Protein 8ROD (pdb70)

Sequence (414 aa):
GFLKLIIEIIENFKSYKGRQIIGPFQRFTAIIGPNGSGKSNLMDAISFVLGEKTSNLRVKTLRDLIHGAPVGKPAANRAFVSSMMVYSSEEGAEDRTFARVIVGGSSSEYKINNKVVQLHHEYSSEELEKLGILIKARNFLVFQGAVESIAMKNPKERTALFEEISRSGELAQEYDKRRKKEMGSSGSLVPRGSGSAKQAFEQIKKEERFDRFNNACFESSVATNIDEIYKALSRNSSSAQAFLGPENPEEPYLDGINYNCCVAPGKRFRPMDNLSGGEKTVAALALLLFAIHSYKPAPFFVLDQIDAALDNTNIGKVANYIKEQSNFQAIVISLKEEFYTKAESSLIGVYPEQGDCVISKVLTFDLTKYPDANGAESISLLELCRNTNRKQAAAKFYSFLVLKKQQAIELTQEEPYSDIIATPGPRFHGS

GO terms:
  GO:0008278 cohesin complex (C, IDA)
  GO:0030893 meiotic cohesin complex (C, IDA)
  GO:0005515 protein binding (F, IPI)
  GO:0000794 condensed nuclear chromosome (C, TAS)
  GO:0000775 chromosome, centromeric region (C, TAS)
  GO:0005654 nucleoplasm (C, TAS)
  GO:0005694 chromosome (C, TAS)
  GO:0005829 cytosol (C, TAS)
  GO:0000776 kinetochore (C, IDA)
  GO:0007062 sister chromatid cohesion (P, IMP)
  GO:0005654 nucleoplasm (C, IDA)
  GO:0005829 cytosol (C, IDA)
  GO:0097431 mitotic spindle pole (C, IDA)
  GO:0005634 nucleus (C, IDA)
  GO:0016363 nuclear matrix (C, IDA)
  GO:0003682 chromatin binding (F, IDA)
  GO:0009314 response to radiation (P, IEP)
  GO:0072423 response to DNA damage checkpoint signaling (P, IDA)
  GO:0008278 cohesin complex (C, TAS)
  GO:0006281 DNA repair (P, TAS)

InterPro domains:
  IPR003395 RecF/RecN/SMC, N-terminal [PF02463] (3-1208)
  IPR010935 SMCs flexible hinge [PF06470] (515-629)
  IPR010935 SMCs flexible hinge [SM00968] (513-629)
  IPR024704 Structural maintenance of chromosomes protein [PIRSF005719] (2-1210)
  IPR027417 P-loop containing nucleoside triphosphate hydrolase [G3DSA:3.40.50.300] (3-221)
  IPR027417 P-loop containing nucleoside triphosphate hydrolase [G3DSA:3.40.50.300] (966-1225)
  IPR027417 P-loop containing nucleoside triphosphate hydrolase [SSF52540] (7-1203)
  IPR028468 Smc1, ATP-binding cassette domain [cd03275] (4-148)
  IPR028468 Smc1, ATP-binding cassette domain [cd03275] (1117-1220)
  IPR036277 SMCs flexible hinge superfamily [SSF75553] (474-678)

Radius of gyration: 24.31 Å; Cα contacts (8 Å, |Δi|>4): 863; chains: 2; bounding box: 62×81×55 Å

Structure (mmCIF, N/CA/C/O backbone):
data_8ROD
#
_entry.id   8ROD
#
_cell.length_a   66.112
_cell.length_b   113.841
_cell.length_c   134.472
_cell.angle_alpha   90.000
_cell.angle_beta   90.000
_cell.angle_gamma   90.000
#
_symmetry.space_group_name_H-M   'I 2 2 2'
#
loop_
_entity.id
_entity.type
_entity.pdbx_description
1 polymer 'Structural maintenance of chromosomes protein 1A'
2 polymer '64-kDa C-terminal product'
3 non-polymer 'SULFATE ION'
4 water water
#
loop_
_atom_site.group_PDB
_atom_site.id
_atom_site.type_symbol
_atom_site.label_atom_id
_atom_site.label_alt_id
_atom_site.label_comp_id
_atom_site.label_asym_id
_atom_site.label_entity_id
_atom_site.label_seq_id
_atom_site.pdbx_PDB_ins_code
_atom_site.Cartn_x
_atom_site.Cartn_y
_atom_site.Cartn_z
_atom_site.occupancy
_atom_site.B_iso_or_equiv
_atom_site.auth_seq_id
_atom_site.auth_comp_id
_atom_site.auth_asym_id
_atom_site.auth_atom_id
_atom_site.pdbx_PDB_model_num
ATOM 1 N N . GLY A 1 2 ? 33.81116 45.87885 26.32576 1.000 34.03199 2 GLY A N 1
ATOM 2 C CA . GLY A 1 2 ? 34.28845 44.58521 26.77726 1.000 27.81033 2 GLY A CA 1
ATOM 3 C C . GLY A 1 2 ? 33.75535 43.45846 25.92436 1.000 29.40023 2 GLY A C 1
ATOM 4 O O . GLY A 1 2 ? 33.30057 43.68194 24.80804 1.000 27.21676 2 GLY A O 1
ATOM 5 N N . PHE A 1 3 ? 33.80218 42.23731 26.44716 1.000 23.83979 3 PHE A N 1
ATOM 6 C CA . PHE A 1 3 ? 33.33383 41.09629 25.67350 1.000 23.84742 3 PHE A CA 1
ATOM 7 C C . PHE A 1 3 ? 32.95969 39.95990 26.61534 1.000 19.75824 3 PHE A C 1
ATOM 8 O O . PHE A 1 3 ? 33.31129 39.94732 27.79696 1.000 23.61432 3 PHE A O 1
ATOM 16 N N . LEU A 1 4 ? 32.22451 39.01133 26.05636 1.000 18.48840 4 LEU A N 1
ATOM 17 C CA . LEU A 1 4 ? 31.75917 37.83210 26.77403 1.000 20.68035 4 LEU A CA 1
ATOM 18 C C . LEU A 1 4 ? 32.87020 36.78787 26.70771 1.000 19.88833 4 LEU A C 1
ATOM 19 O O . LEU A 1 4 ? 33.10607 36.19440 25.65151 1.000 19.98936 4 LEU A O 1
ATOM 24 N N . LYS A 1 5 ? 33.54930 36.56371 27.83642 1.000 16.58129 5 LYS A N 1
ATOM 25 C CA . LYS A 1 5 ? 34.67356 35.63354 27.84424 1.000 17.71728 5 LYS A CA 1
ATOM 26 C C . LYS A 1 5 ? 34.19102 34.19208 27.84201 1.000 19.93069 5 LYS A C 1
ATOM 27 O O . LYS A 1 5 ? 34.70681 33.35491 27.09082 1.000 19.27607 5 LYS A O 1
ATOM 33 N N . LEU A 1 6 ? 33.21296 33.88288 28.68453 1.000 17.21861 6 LEU A N 1
ATOM 34 C CA . LEU A 1 6 ? 32.67110 32.53776 28.71487 1.000 15.42876 6 LEU A CA 1
ATOM 35 C C . LEU A 1 6 ? 31.33226 32.54699 29.42131 1.000 16.65658 6 LEU A C 1
ATOM 36 O O . LEU A 1 6 ? 30.98810 33.48987 30.14061 1.000 18.17121 6 LEU A O 1
ATOM 41 N N . ILE A 1 7 ? 30.58679 31.46896 29.20566 1.000 15.97177 7 ILE A N 1
ATOM 42 C CA A ILE A 1 7 ? 29.33311 31.18966 29.89488 0.460 17.28914 7 ILE A CA 1
ATOM 43 C CA B ILE A 1 7 ? 29.35306 31.21279 29.92900 0.540 17.00149 7 ILE A CA 1
ATOM 44 C C . ILE A 1 7 ? 29.52677 29.93635 30.73918 1.000 18.29484 7 ILE A C 1
ATOM 45 O O . ILE A 1 7 ? 30.13393 28.96194 30.27969 1.000 20.52518 7 ILE A O 1
ATOM 54 N N . GLU A 1 8 ? 29.04237 29.96474 31.96905 1.000 16.73566 8 GLU A N 1
ATOM 55 C CA . GLU A 1 8 ? 29.03102 28.79683 32.82874 1.000 18.69504 8 GLU A CA 1
ATOM 56 C C . GLU A 1 8 ? 27.57533 28.44187 33.07451 1.000 22.22307 8 GLU A C 1
ATOM 57 O O . GLU A 1 8 ? 26.76687 29.30600 33.43100 1.000 23.54576 8 GLU A O 1
ATOM 63 N N . ILE A 1 9 ? 27.23704 27.18318 32.85659 1.000 19.35665 9 ILE A N 1
ATOM 64 C CA A ILE A 1 9 ? 25.86633 26.72457 32.95362 0.530 15.86312 9 ILE A CA 1
ATOM 65 C CA B ILE A 1 9 ? 25.86285 26.70454 32.93972 0.470 16.23053 9 ILE A CA 1
ATOM 66 C C . ILE A 1 9 ? 25.83000 25.52720 33.89258 1.000 20.86683 9 ILE A C 1
ATOM 67 O O . ILE A 1 9 ? 26.73178 24.68428 33.87025 1.000 21.94134 9 ILE A O 1
ATOM 76 N N . GLU A 1 10 ? 24.80221 25.46851 34.74397 1.000 17.53810 10 GLU A N 1
ATOM 77 C CA . GLU A 1 10 ? 24.65044 24.32464 35.64102 1.000 19.24703 10 GLU A CA 1
ATOM 78 C C . GLU A 1 10 ? 23.19634 23.87421 35.66082 1.000 21.15599 10 GLU A C 1
ATOM 79 O O . GLU A 1 10 ? 22.32622 24.58912 36.16749 1.000 20.24964 10 GLU A O 1
ATOM 85 N N . ASN A 1 11 ? 22.94041 22.67797 35.12222 1.000 18.21682 11 ASN A N 1
ATOM 86 C CA . ASN A 1 11 ? 21.63940 22.01814 35.22698 1.000 17.14767 11 ASN A CA 1
ATOM 87 C C . ASN A 1 11 ? 20.51909 22.88276 34.66034 1.000 20.65198 11 ASN A C 1
ATOM 88 O O . ASN A 1 11 ? 19.42007 22.95520 35.22098 1.000 22.30695 11 ASN A O 1
ATOM 93 N N . PHE A 1 12 ? 20.79696 23.53735 33.53749 1.000 20.07370 12 PHE A N 1
ATOM 94 C CA . PHE A 1 12 ? 19.82380 24.38862 32.86350 1.000 17.97466 12 PHE A CA 1
ATOM 95 C C . PHE A 1 12 ? 19.35422 23.68007 31.60325 1.000 21.77979 12 PHE A C 1
ATOM 96 O O . PHE A 1 12 ? 20.15644 23.43841 30.69834 1.000 18.32295 12 PHE A O 1
ATOM 104 N N . LYS A 1 13 ? 18.05226 23.37481 31.54051 1.000 21.47784 13 LYS A N 1
ATOM 105 C CA . LYS A 1 13 ? 17.43656 22.62935 30.43570 1.000 21.97426 13 LYS A CA 1
ATOM 106 C C . LYS A 1 13 ? 18.30030 21.39503 30.17426 1.000 20.23629 13 LYS A C 1
AT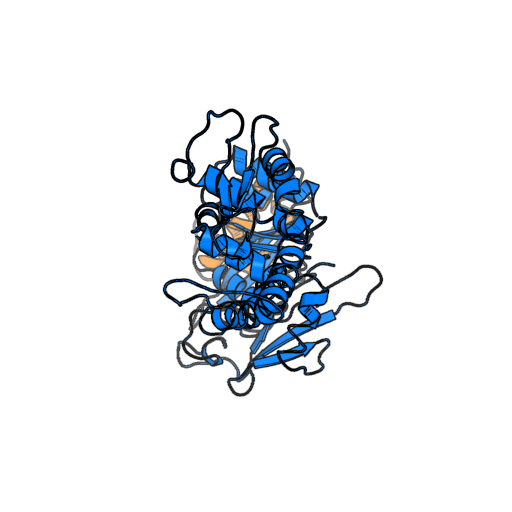OM 107 O O . LYS A 1 13 ? 18.54874 20.63277 31.11630 1.000 21.50160 13 LYS A O 1
ATOM 113 N N . SER A 1 14 ? 18.75198 21.15983 28.94522 1.000 22.33525 14 SER A N 1
ATOM 114 C CA . SER A 1 14 ? 19.48360 19.93341 28.64764 1.000 20.52684 14 SER A CA 1
ATOM 115 C C . SER A 1 14 ? 20.92974 19.95921 29.12868 1.000 21.91206 14 SER A C 1
ATOM 116 O O . SER A 1 14 ? 21.59834 18.92373 29.06211 1.000 20.26542 14 SER A O 1
ATOM 119 N N . TYR A 1 15 ? 21.42832 21.09740 29.61848 1.000 19.66223 15 TYR A N 1
ATOM 120 C CA . TYR A 1 15 ? 22.83640 21.20941 30.01693 1.000 16.85429 15 TYR A CA 1
ATOM 121 C C . TYR A 1 15 ? 22.97064 20.69931 31.44657 1.000 21.89162 15 TYR A C 1
ATOM 122 O O . TYR A 1 15 ? 23.02531 21.45065 32.42159 1.000 19.19706 15 TYR A O 1
ATOM 131 N N . LYS A 1 16 ? 23.01642 19.37454 31.55530 1.000 20.44718 16 LYS A N 1
ATOM 132 C CA . LYS A 1 16 ? 23.14579 18.70457 32.84009 1.000 20.76113 16 LYS A CA 1
ATOM 133 C C . LYS A 1 16 ? 24.53802 18.93557 33.41683 1.000 18.52248 16 LYS A C 1
ATOM 134 O O . LYS A 1 16 ? 25.53253 19.00537 32.68914 1.000 19.43316 16 LYS A O 1
ATOM 140 N N . GLY A 1 17 ? 24.60852 19.05017 34.74436 1.000 19.89045 17 GLY A N 1
ATOM 141 C CA . GLY A 1 17 ? 25.87842 19.30191 35.40788 1.000 21.60106 17 GLY A CA 1
ATOM 142 C C . GLY A 1 17 ? 26.36777 20.72563 35.16511 1.000 24.16048 17 GLY A C 1
ATOM 143 O O . GLY A 1 17 ? 25.68396 21.55977 34.57876 1.000 21.47748 17 GLY A O 1
ATOM 144 N N . ARG A 1 18 ? 27.60593 20.97670 35.59178 1.000 20.72778 18 ARG A N 1
ATOM 145 C CA . ARG A 1 18 ? 28.23813 22.27977 35.42083 1.000 20.11072 18 ARG A CA 1
ATOM 146 C C . ARG A 1 18 ? 29.17529 22.24242 34.22158 1.000 21.85542 18 ARG A C 1
ATOM 147 O O . ARG A 1 18 ? 30.05275 21.37710 34.13396 1.000 25.85825 18 ARG A O 1
ATOM 155 N N . GLN A 1 19 ? 28.98365 23.17331 33.29535 1.000 18.04730 19 GLN A N 1
ATOM 156 C CA . GLN A 1 19 ? 29.70846 23.16062 32.03186 1.000 17.53996 19 GLN A CA 1
ATOM 157 C C . GLN A 1 19 ? 30.20618 24.55545 31.71319 1.000 21.83668 19 GLN A C 1
ATOM 158 O O . GLN A 1 19 ? 29.47241 25.52934 31.90372 1.000 20.34617 19 GLN A O 1
ATOM 164 N N . ILE A 1 20 ? 31.44659 24.64939 31.21676 1.000 18.93606 20 ILE A N 1
ATOM 165 C CA . ILE A 1 20 ? 31.97394 25.88566 30.64379 1.000 20.33598 20 ILE A CA 1
ATOM 166 C C . ILE A 1 20 ? 31.64087 25.90748 29.15748 1.000 19.50480 20 ILE A C 1
ATOM 167 O O . ILE A 1 20 ? 31.94130 24.94608 28.42714 1.000 19.78823 20 ILE A O 1
ATOM 172 N N . ILE A 1 21 ? 31.01914 26.99454 28.70910 1.000 16.22629 21 ILE A N 1
ATOM 173 C CA . ILE A 1 21 ? 30.71277 27.23014 27.30491 1.000 16.21323 21 ILE A CA 1
ATOM 174 C C . ILE A 1 21 ? 31.72528 28.25022 26.81207 1.000 18.87980 21 ILE A C 1
ATOM 175 O O . ILE A 1 21 ? 31.72674 29.40092 27.26171 1.000 16.99156 21 ILE A O 1
ATOM 180 N N . GLY A 1 22 ? 32.60145 27.83977 25.90714 1.000 18.19855 22 GLY A N 1
ATOM 181 C CA . GLY A 1 22 ? 33.68328 28.69932 25.48826 1.000 18.62957 22 GLY A CA 1
ATOM 182 C C . GLY A 1 22 ? 34.98850 28.21561 26.07135 1.000 20.39854 22 GLY A C 1
ATOM 183 O O . GLY A 1 22 ? 35.14089 27.02388 26.36894 1.000 20.10611 22 GLY A O 1
ATOM 184 N N . PRO A 1 23 ? 35.96276 29.12328 26.26488 1.000 16.77776 23 PRO A N 1
ATOM 185 C CA . PRO A 1 23 ? 35.89121 30.57429 26.04701 1.000 17.31757 23 PRO A CA 1
ATOM 186 C C . PRO A 1 23 ? 35.60645 30.97212 24.61932 1.000 18.86850 23 PRO A C 1
ATOM 187 O O . PRO A 1 23 ? 35.88499 30.21837 23.68617 1.000 20.96265 23 PRO A O 1
ATOM 191 N N . PHE A 1 24 ? 35.02460 32.15029 24.46664 1.000 17.71534 24 PHE A N 1
ATOM 192 C CA . PHE A 1 24 ? 34.66009 32.67175 23.16520 1.000 16.91666 24 PHE A CA 1
ATOM 193 C C . PHE A 1 24 ? 35.82138 33.45848 22.58365 1.000 25.45655 24 PHE A C 1
ATOM 194 O O . PHE A 1 24 ? 36.62058 34.05003 23.31296 1.000 25.70005 24 PHE A O 1
ATOM 202 N N . GLN A 1 25 ? 35.90988 33.45157 21.26572 1.000 22.69615 25 GLN A N 1
ATOM 203 C CA . GLN A 1 25 ? 36.80147 34.33229 20.53612 1.000 25.74590 25 GLN A CA 1
ATOM 204 C C . GLN A 1 25 ? 35.98185 35.52191 20.05362 1.000 22.63756 25 GLN A C 1
ATOM 205 O O . GLN A 1 25 ? 34.81139 35.66900 20.41291 1.000 27.39808 25 GLN A O 1
ATOM 211 N N . ARG A 1 26 ? 36.57417 36.38460 19.21844 1.000 22.51161 26 ARG A N 1
ATOM 212 C CA . ARG A 1 26 ? 35.80105 37.52931 18.74081 1.000 21.29330 26 ARG A CA 1
ATOM 213 C C . ARG A 1 26 ? 34.68089 37.10411 17.79635 1.000 24.06122 26 ARG A C 1
ATOM 214 O O . ARG A 1 26 ? 33.65147 37.77838 17.72033 1.000 23.92625 26 ARG A O 1
ATOM 222 N N . PHE A 1 27 ? 34.85321 35.98448 17.08756 1.000 20.00814 27 PHE A N 1
ATOM 223 C CA . PHE A 1 27 ? 33.83974 35.43625 16.18264 1.000 18.06530 27 PHE A CA 1
ATOM 224 C C . PHE A 1 27 ? 33.81165 33.93269 16.44997 1.000 17.85323 27 PHE A C 1
ATOM 225 O O . PHE A 1 27 ? 34.75544 33.22135 16.09424 1.000 17.34591 27 PHE A O 1
ATOM 233 N N . THR A 1 28 ? 32.76379 33.46245 17.13165 1.000 15.21280 28 THR A N 1
ATOM 234 C CA . THR A 1 28 ? 32.60216 32.06163 17.50423 1.000 14.80921 28 THR A CA 1
ATOM 235 C C . THR A 1 28 ? 31.28036 31.55585 16.96246 1.000 18.19292 28 THR A C 1
ATOM 236 O O . THR A 1 28 ? 30.27172 32.26263 17.03803 1.000 16.39393 28 THR A O 1
ATOM 240 N N . ALA A 1 29 ? 31.27456 30.33241 16.42697 1.000 14.01588 29 ALA A N 1
ATOM 241 C CA . ALA A 1 29 ? 30.04897 29.70808 15.95659 1.000 13.96348 29 ALA A CA 1
ATOM 242 C C . ALA A 1 29 ? 29.72287 28.49486 16.80505 1.000 15.22928 29 ALA A C 1
ATOM 243 O O . ALA A 1 29 ? 30.61012 27.68839 17.11857 1.000 16.22629 29 ALA A O 1
ATOM 245 N N . ILE A 1 30 ? 28.45209 28.39336 17.17359 1.000 14.52609 30 ILE A N 1
ATOM 246 C CA . ILE A 1 30 ? 27.87836 27.23932 17.85760 1.000 14.19918 30 ILE A CA 1
ATOM 247 C C . ILE A 1 30 ? 27.22120 26.36246 16.80630 1.000 13.38742 30 ILE A C 1
ATOM 248 O O . ILE A 1 30 ? 26.37048 26.83116 16.04185 1.000 15.36759 30 ILE A O 1
ATOM 253 N N . ILE A 1 31 ? 27.60847 25.08085 16.75923 1.000 13.41530 31 ILE A N 1
ATOM 254 C CA . ILE A 1 31 ? 27.15605 24.17441 15.71061 1.000 14.58489 31 ILE A CA 1
ATOM 255 C C . ILE A 1 31 ? 26.83629 22.83126 16.34578 1.000 15.84683 31 ILE A C 1
ATOM 256 O O . ILE A 1 31 ? 27.25367 22.53629 17.46389 1.000 14.34773 31 ILE A O 1
ATOM 261 N N . GLY A 1 32 ? 26.08269 22.01234 15.61374 1.000 16.08049 32 GLY A N 1
ATOM 262 C CA . GLY A 1 32 ? 25.80934 20.66792 16.06958 1.000 18.07848 32 GLY A CA 1
ATOM 263 C C . GLY A 1 32 ? 24.61184 20.06328 15.37192 1.000 16.68686 32 GLY A C 1
ATOM 264 O O . GLY A 1 32 ? 23.77444 20.75830 14.79249 1.000 17.81935 32 GLY A O 1
ATOM 265 N N . PRO A 1 33 ? 24.50437 18.74307 15.42250 1.000 16.70507 33 PRO A N 1
ATOM 266 C CA . PRO A 1 33 ? 23.37396 18.07939 14.76700 1.000 19.70755 33 PRO A CA 1
ATOM 267 C C . PRO A 1 33 ? 22.03809 18.47983 15.37234 1.000 21.29496 33 PRO A C 1
ATOM 268 O O . PRO A 1 33 ? 21.93849 18.96622 16.50333 1.000 21.16274 33 PRO A O 1
ATOM 272 N N . ASN A 1 34 ? 20.99050 18.29919 14.57392 1.000 22.11783 34 ASN A N 1
ATOM 273 C CA . ASN A 1 34 ? 19.64702 18.60401 15.03692 1.000 22.29430 34 ASN A CA 1
ATOM 274 C C . ASN A 1 34 ? 19.34259 17.84728 16.32458 1.000 23.42325 34 ASN A C 1
ATOM 275 O O . ASN A 1 34 ? 19.71876 16.68238 16.48231 1.000 28.09422 34 ASN A O 1
ATOM 280 N N . GLY A 1 35 ? 18.68192 18.53021 17.25591 1.000 26.96861 35 GLY A N 1
ATOM 281 C CA . GLY A 1 35 ? 18.31394 17.93878 18.52348 1.000 25.41256 35 GLY A CA 1
ATOM 282 C C . GLY A 1 35 ? 19.39625 17.93266 19.57769 1.000 28.31005 35 GLY A C 1
ATOM 283 O O . GLY A 1 35 ? 19.16203 17.41366 20.67429 1.000 34.91109 35 GLY A O 1
ATOM 284 N N . SER A 1 36 ? 20.56594 18.50970 19.30167 1.000 22.04318 36 SER A N 1
ATOM 285 C CA . SER A 1 36 ? 21.67013 18.39541 20.24543 1.000 21.70559 36 SER A CA 1
ATOM 286 C C . SER A 1 36 ? 21.54530 19.33831 21.43340 1.000 19.50807 36 SER A C 1
ATOM 287 O O . SER A 1 36 ? 22.15724 19.07712 22.47748 1.000 21.24255 36 SER A O 1
ATOM 290 N N . GLY A 1 37 ? 20.77521 20.41687 21.30583 1.000 19.01717 37 GLY A N 1
ATOM 291 C CA . GLY A 1 37 ? 20.66116 21.39138 22.37202 1.000 20.94489 37 GLY A CA 1
ATOM 292 C C . GLY A 1 37 ? 21.10321 22.80719 22.04053 1.000 17.74474 37 GLY A C 1
ATOM 293 O O . GLY A 1 37 ? 21.31896 23.59957 22.96076 1.000 18.58467 37 GLY A O 1
ATOM 294 N N . LYS A 1 38 ? 21.25124 23.14932 20.75319 1.000 17.40294 38 LYS A N 1
ATOM 295 C CA . LYS A 1 38 ? 21.65504 24.51402 20.41087 1.000 18.88440 38 LYS A CA 1
ATOM 296 C C . LYS A 1 38 ? 20.61678 25.53740 20.85094 1.000 19.68689 38 LYS A C 1
ATOM 297 O O . LYS A 1 38 ? 20.96932 26.58893 21.40305 1.000 19.34423 38 LYS A O 1
ATOM 303 N N . SER A 1 39 ? 19.33153 25.26358 20.60408 1.000 20.60926 39 SER A N 1
ATOM 304 C CA . SER A 1 39 ? 18.30518 26.22254 21.00108 1.000 23.10243 39 SER A CA 1
ATOM 305 C C . SER A 1 39 ? 18.24201 26.37890 22.51461 1.000 22.67083 39 SER A C 1
ATOM 306 O O . SER A 1 39 ? 17.90829 27.46170 23.00782 1.000 21.63555 39 SER A O 1
ATOM 309 N N . ASN A 1 40 ? 18.55595 25.32197 23.27038 1.000 21.23393 40 ASN A N 1
ATOM 310 C CA . ASN A 1 40 ? 18.59075 25.47367 24.72487 1.000 19.70573 40 ASN A CA 1
ATOM 311 C C . ASN A 1 40 ? 19.73010 26.37726 25.16492 1.000 24.54789 40 ASN A C 1
ATOM 312 O O . ASN A 1 40 ? 19.62062 27.06254 26.18730 1.000 20.86930 40 ASN A O 1
ATOM 317 N N . LEU A 1 41 ? 20.84204 26.36041 24.43471 1.000 19.04771 41 LEU A N 1
ATOM 318 C CA . LEU A 1 41 ? 21.94948 27.25148 24.74961 1.000 17.06382 41 LEU A CA 1
ATOM 319 C C . LEU A 1 41 ? 21.57780 28.69773 24.44905 1.000 21.37494 41 LEU A C 1
ATOM 320 O O . LEU A 1 41 ? 21.92564 29.60839 25.20712 1.000 21.54529 41 LEU A O 1
ATOM 325 N N . MET A 1 42 ? 20.84891 28.92386 23.35396 1.000 20.60038 42 MET A N 1
ATOM 326 C CA . MET A 1 42 ? 20.29275 30.25094 23.11118 1.000 18.84771 42 MET A CA 1
ATOM 327 C C . MET A 1 42 ? 19.40623 30.69195 24.27402 1.000 20.97367 42 MET A C 1
ATOM 328 O O . MET A 1 42 ? 19.49047 31.83711 24.73336 1.000 20.46372 42 MET A O 1
ATOM 333 N N . ASP A 1 43 ? 18.56455 29.78638 24.77411 1.000 19.58707 43 ASP A N 1
ATOM 334 C CA . ASP A 1 43 ? 17.71229 30.10535 25.91828 1.000 22.21929 43 ASP A CA 1
ATOM 335 C C . ASP A 1 43 ? 18.52918 30.44900 27.16022 1.000 24.08199 43 ASP A C 1
ATOM 336 O O . ASP A 1 43 ? 18.13653 31.30974 27.95569 1.000 22.23959 43 ASP A O 1
ATOM 341 N N . ALA A 1 44 ? 19.65398 29.75755 27.37065 1.000 18.69228 44 ALA A N 1
ATOM 342 C CA . ALA A 1 44 ? 20.47069 30.04404 28.54592 1.000 17.02048 44 ALA A CA 1
ATOM 343 C C . ALA A 1 44 ? 21.05650 31.44631 28.47228 1.000 19.93738 44 ALA A C 1
ATOM 344 O O . ALA A 1 44 ? 21.10935 32.17122 29.47969 1.000 17.72322 44 ALA A O 1
ATOM 346 N N . ILE A 1 45 ? 21.51391 31.84216 27.28591 1.000 19.86086 45 ILE A N 1
ATOM 347 C CA . ILE A 1 45 ? 22.05224 33.18697 27.11707 1.000 20.48801 45 ILE A CA 1
ATOM 348 C C . ILE A 1 45 ? 20.96176 34.22183 27.35524 1.000 22.49169 45 ILE A C 1
ATOM 349 O O . ILE A 1 45 ? 21.15637 35.19872 28.08899 1.000 22.39686 45 ILE A O 1
ATOM 354 N N . SER A 1 46 ? 19.78197 34.00483 26.76483 1.000 22.40268 46 SER A N 1
ATOM 355 C CA . SER A 1 46 ? 18.66680 34.91231 27.02125 1.000 22.92337 46 SER A CA 1
ATOM 356 C C . SER A 1 46 ? 18.36697 34.99534 28.50960 1.000 28.28282 46 SER A C 1
ATOM 357 O O . SER A 1 46 ? 18.13081 36.08214 29.04733 1.000 24.47632 46 SER A O 1
ATOM 360 N N . PHE A 1 47 ? 18.39688 33.84540 29.18958 1.000 23.09971 47 PHE A N 1
ATOM 361 C CA . PHE A 1 47 ? 18.04171 33.75922 30.59972 1.000 22.31591 47 PHE A CA 1
ATOM 362 C C . PHE A 1 47 ? 18.98369 34.59385 31.46304 1.000 23.75869 47 PHE A C 1
ATOM 363 O O . PHE A 1 47 ? 18.53702 35.38201 32.30315 1.000 22.46477 47 PHE A O 1
ATOM 371 N N . VAL A 1 48 ? 20.29735 34.44813 31.26696 1.000 19.09381 48 VAL A N 1
ATOM 372 C CA . VAL A 1 48 ? 21.22937 35.19510 32.09774 1.000 17.74449 48 VAL A CA 1
ATOM 373 C C . VAL A 1 48 ? 21.17257 36.68143 31.76718 1.000 20.34952 48 VAL A C 1
ATOM 374 O O . VAL A 1 48 ? 21.55057 37.51505 32.59591 1.000 23.99704 48 VAL A O 1
ATOM 378 N N . LEU A 1 49 ? 20.69224 37.03118 30.57429 1.000 21.06674 49 LEU A N 1
ATOM 379 C CA . LEU A 1 49 ? 20.53275 38.42072 30.16639 1.000 24.69907 49 LEU A CA 1
ATOM 380 C C . LEU A 1 49 ? 19.11035 38.90768 30.39170 1.000 32.14577 49 LEU A C 1
ATOM 381 O O . LEU A 1 49 ? 18.64679 39.82495 29.70303 1.000 34.81284 49 LEU A O 1
ATOM 386 N N . GLY A 1 50 ? 18.40483 38.28120 31.32974 1.000 24.98949 50 GLY A N 1
ATOM 387 C CA . GLY A 1 50 ? 17.19166 38.82410 31.90548 1.000 31.85585 50 GLY A CA 1
ATOM 388 C C . GLY A 1 50 ? 15.88685 38.44086 31.24461 1.000 36.75810 50 GLY A C 1
ATOM 389 O O . GLY A 1 50 ? 14.85718 39.04383 31.57095 1.000 46.01709 50 GLY A O 1
ATOM 390 N N . GLU A 1 51 ? 15.88415 37.46940 30.33455 1.000 27.43800 51 GLU A N 1
ATOM 391 C CA . GLU A 1 51 ? 14.65683 37.12473 29.62658 1.000 27.46869 51 GLU A CA 1
ATOM 392 C C . GLU A 1 51 ? 13.58105 36.65353 30.60103 1.000 35.67327 51 GLU A C 1
ATOM 393 O O . GLU A 1 51 ? 13.86574 35.98797 31.59997 1.000 34.13336 51 GLU A O 1
ATOM 399 N N . LYS A 1 52 ? 12.33653 37.02827 30.31963 1.000 37.28247 52 LYS A N 1
ATOM 400 C CA . LYS A 1 52 ? 11.23103 36.58240 31.15142 1.000 32.16665 52 LYS A CA 1
ATOM 401 C C . LYS A 1 52 ? 10.94754 35.10567 30.90311 1.000 29.58357 52 LYS A C 1
ATOM 402 O O . LYS A 1 52 ? 11.14694 34.58387 29.80223 1.000 33.08545 52 LYS A O 1
ATOM 408 N N . THR A 1 53 ? 10.48720 34.42736 31.95615 1.000 37.26433 53 THR A N 1
ATOM 409 C CA . THR A 1 53 ? 10.27186 32.98537 31.88828 1.000 35.98960 53 THR A CA 1
ATOM 410 C C . THR A 1 53 ? 9.30124 32.60355 30.77332 1.000 36.76878 53 THR A C 1
ATOM 411 O O . THR A 1 53 ? 9.43178 31.52604 30.18269 1.000 39.71801 53 THR A O 1
ATOM 415 N N . SER A 1 54 ? 8.34153 33.48003 30.45208 1.000 46.16503 54 SER A N 1
ATOM 416 C CA . SER A 1 54 ? 7.34948 33.16445 29.42373 1.000 51.14500 54 SER A CA 1
ATOM 417 C C . SER A 1 54 ? 7.98223 32.97013 28.05010 1.000 47.18249 54 SER A C 1
ATOM 418 O O . SER A 1 54 ? 7.42747 32.25618 27.20493 1.000 43.51827 54 SER A O 1
ATOM 421 N N . ASN A 1 55 ? 9.12788 33.59685 27.80121 1.000 39.30640 55 ASN A N 1
ATOM 422 C CA . ASN A 1 55 ? 9.79323 33.49781 26.51244 1.000 37.10798 55 ASN A CA 1
ATOM 423 C C . ASN A 1 55 ? 10.80814 32.36377 26.46450 1.000 42.40692 55 ASN A C 1
ATOM 424 O O . ASN A 1 55 ? 11.54069 32.24151 25.47647 1.000 41.51482 55 ASN A O 1
ATOM 429 N N . LEU A 1 56 ? 10.85612 31.52341 27.49884 1.000 31.68986 56 LEU A N 1
ATOM 430 C CA . LEU A 1 56 ? 11.81397 30.42530 27.57628 1.000 35.30434 56 LEU A CA 1
ATOM 431 C C . LEU A 1 56 ? 11.14854 29.06037 27.43927 1.000 34.88073 56 LEU A C 1
ATOM 432 O O . LEU A 1 56 ? 11.73483 28.04708 27.83392 1.000 39.82417 56 LEU A O 1
ATOM 437 N N . ARG A 1 57 ? 9.92920 29.01672 26.89806 1.000 38.40356 57 ARG A N 1
ATOM 438 C CA . ARG A 1 57 ? 9.26743 27.76275 26.53033 1.000 37.31529 57 ARG A CA 1
ATOM 439 C C . ARG A 1 57 ? 8.95696 26.88634 27.74388 1.000 43.80466 57 ARG A C 1
ATOM 440 O O . ARG A 1 57 ? 9.00578 25.65654 27.65978 1.000 43.64718 57 ARG A O 1
ATOM 448 N N . VAL A 1 58 ? 8.63336 27.49730 28.88760 1.000 40.58468 58 VAL A N 1
ATOM 449 C CA . VAL A 1 58 ? 8.20825 26.75228 30.06905 1.000 36.57127 58 VAL A CA 1
ATOM 450 C C . VAL A 1 58 ? 7.05915 27.49711 30.73349 1.000 27.85076 58 VAL A C 1
ATOM 451 O O . VAL A 1 58 ? 6.90108 28.71126 30.58106 1.000 34.97234 58 VAL A O 1
ATOM 455 N N . LYS A 1 59 ? 6.25720 26.74525 31.49468 1.000 35.35634 59 LYS A N 1
ATOM 456 C CA . LYS A 1 59 ? 5.14257 27.30160 32.25255 1.000 44.23006 59 LYS A CA 1
ATOM 457 C C . LYS A 1 59 ? 5.55273 27.83316 33.61732 1.000 47.24036 59 LYS A C 1
ATOM 458 O O . LYS A 1 59 ? 4.83677 28.66682 34.18176 1.000 53.92483 59 LYS A O 1
ATOM 464 N N . THR A 1 60 ? 6.66990 27.36094 34.16563 1.000 41.62599 60 THR A N 1
ATOM 465 C CA . THR A 1 60 ? 7.13985 27.80886 35.46511 1.000 40.24215 60 THR A CA 1
ATOM 466 C C . THR A 1 60 ? 8.65931 27.74692 35.48543 1.000 34.48965 60 THR A C 1
ATOM 467 O O . THR A 1 60 ? 9.26946 26.94356 34.77787 1.000 30.79629 60 THR A O 1
ATOM 471 N N . LEU A 1 61 ? 9.25315 28.60237 36.31998 1.000 27.69341 61 LEU A N 1
ATOM 472 C CA . LEU A 1 61 ? 10.70643 28.74601 36.34904 1.000 29.94451 61 LEU A CA 1
ATOM 473 C C . LEU A 1 61 ? 11.40278 27.43488 36.69129 1.000 26.71763 61 LEU A C 1
ATOM 474 O O . LEU A 1 61 ? 12.46234 27.12683 36.12767 1.000 28.86704 61 LEU A O 1
ATOM 479 N N . ARG A 1 62 ? 10.84872 26.66896 37.64115 1.000 27.51962 62 ARG A N 1
ATOM 480 C CA . ARG A 1 62 ? 11.47208 25.41540 38.05801 1.000 28.05058 62 ARG A CA 1
ATOM 481 C C . ARG A 1 62 ? 11.57682 24.40472 36.92417 1.000 29.25280 62 ARG A C 1
ATOM 482 O O . ARG A 1 62 ? 12.36681 23.45923 37.02462 1.000 30.01770 62 ARG A O 1
ATOM 490 N N . ASP A 1 63 ? 10.78493 24.56515 35.86252 1.000 28.45657 63 ASP A N 1
ATOM 491 C CA . ASP A 1 63 ? 10.85687 23.64221 34.73962 1.000 32.39044 63 ASP A CA 1
ATOM 492 C C . ASP A 1 63 ? 12.11304 23.84789 33.90291 1.000 28.51834 63 ASP A C 1
ATOM 493 O O . ASP A 1 63 ? 12.39774 23.01777 33.03498 1.000 31.96056 63 ASP A O 1
ATOM 498 N N . LEU A 1 64 ? 12.86344 24.92282 34.14551 1.000 23.76559 64 LEU A N 1
ATOM 499 C CA . LEU A 1 64 ? 14.15231 25.11556 33.49399 1.000 21.98787 64 LEU A CA 1
ATOM 500 C C . LEU A 1 64 ? 15.26344 24.28025 34.11341 1.000 25.68475 64 LEU A C 1
ATOM 501 O O . LEU A 1 64 ? 16.35376 24.19329 33.53019 1.000 24.26320 64 LEU A O 1
ATOM 506 N N . ILE A 1 65 ? 15.03734 23.66974 35.26929 1.000 24.98841 65 ILE A N 1
ATOM 507 C CA . ILE A 1 65 ? 16.06587 22.83654 35.87726 1.000 24.10501 65 ILE A CA 1
ATOM 508 C C . ILE A 1 65 ? 16.09430 21.50606 35.14265 1.000 25.69717 65 ILE A C 1
ATOM 509 O O . ILE A 1 65 ? 15.04179 20.91607 34.87684 1.000 28.15716 65 ILE A O 1
ATOM 514 N N . HIS A 1 66 ? 17.29753 21.04095 34.79298 1.000 22.22175 66 HIS A N 1
ATOM 515 C CA . HIS A 1 66 ? 17.44275 19.78720 34.05668 1.000 24.77302 66 HIS A CA 1
ATOM 516 C C . HIS A 1 66 ? 16.64455 18.64728 34.69018 1.000 26.02961 66 HIS A C 1
ATOM 517 O O . HIS A 1 66 ? 16.73839 18.39885 35.89351 1.000 29.62657 66 HIS A O 1
ATOM 524 N N . GLY A 1 67 ? 15.87649 17.94044 33.85755 1.000 27.95208 67 GLY A N 1
ATOM 525 C CA . GLY A 1 67 ? 15.06113 16.82674 34.29047 1.000 26.84372 67 GLY A CA 1
ATOM 526 C C . GLY A 1 67 ? 13.66526 17.19168 34.76166 1.000 37.90704 67 GLY A C 1
ATOM 527 O O . GLY A 1 67 ? 12.80718 16.30420 34.86296 1.000 39.05898 67 GLY A O 1
ATOM 528 N N . ALA A 1 68 ? 13.40354 18.46680 35.04159 1.000 35.26048 68 ALA A N 1
ATOM 529 C CA . ALA A 1 68 ? 12.08034 18.84519 35.53537 1.000 39.27943 68 ALA A CA 1
ATOM 530 C C . ALA A 1 68 ? 10.94517 18.51096 34.56717 1.000 44.33985 68 ALA A C 1
ATOM 531 O O . ALA A 1 68 ? 9.88715 18.05932 35.04155 1.000 52.66885 68 ALA A O 1
ATOM 533 N N . PRO A 1 69 ? 11.07552 18.68258 33.23703 1.000 38.79025 69 PRO A N 1
ATOM 534 C CA . PRO A 1 69 ? 9.94510 18.35692 32.35346 1.000 45.84172 69 PRO A CA 1
ATOM 535 C C . PRO A 1 69 ? 9.58665 16.87529 32.27588 1.000 59.40125 69 PRO A C 1
ATOM 536 O O . PRO A 1 69 ? 8.72085 16.50228 31.47586 1.000 63.69589 69 PRO A O 1
ATOM 540 N N . VAL A 1 70 ? 10.22981 16.01866 33.07339 1.000 52.41073 70 VAL A N 1
ATOM 541 C CA . VAL A 1 70 ? 9.81881 14.61823 33.16004 1.000 47.71530 70 VAL A CA 1
ATOM 542 C C . VAL A 1 70 ? 9.75625 14.18925 34.61869 1.000 52.80382 70 VAL A C 1
ATOM 543 O O . VAL A 1 70 ? 10.02617 13.02946 34.95148 1.000 56.47566 70 VAL A O 1
ATOM 547 N N . GLY A 1 71 ? 9.38998 15.11915 35.49592 1.000 60.85710 71 GLY A N 1
ATOM 548 C CA . GLY A 1 71 ? 9.19948 14.81587 36.89743 1.000 70.74929 71 GLY A CA 1
ATOM 549 C C . GLY A 1 71 ? 10.44463 14.41525 37.65264 1.000 73.56088 71 GLY A C 1
ATOM 550 O O . GLY A 1 71 ? 10.34473 14.08379 38.83957 1.000 84.52722 71 GLY A O 1
ATOM 551 N N . LYS A 1 72 ? 11.61631 14.44007 37.01580 1.000 60.03895 72 LYS A N 1
ATOM 552 C CA . LYS A 1 72 ? 12.87252 14.03978 37.64276 1.000 50.54835 72 LYS A CA 1
ATOM 553 C C . LYS A 1 72 ? 13.87564 15.18574 37.57321 1.000 52.44114 72 LYS A C 1
ATOM 554 O O . LYS A 1 72 ? 14.86717 15.10957 36.83488 1.000 48.26423 72 LYS A O 1
ATOM 560 N N . PRO A 1 73 ? 13.66443 16.25033 38.34687 1.000 47.24838 73 PRO A N 1
ATOM 561 C CA . PRO A 1 73 ? 14.64718 17.33997 38.36920 1.000 42.54986 73 PRO A CA 1
ATOM 562 C C . PRO A 1 73 ? 15.96229 16.85923 38.95587 1.000 42.86550 73 PRO A C 1
ATOM 563 O O . PRO A 1 73 ? 15.99064 16.10336 39.92924 1.000 42.77440 73 PRO A O 1
ATOM 567 N N . ALA A 1 74 ? 17.05922 17.30435 38.34944 1.000 36.33567 74 ALA A N 1
ATOM 568 C CA . ALA A 1 74 ? 18.38335 16.84121 38.74527 1.000 32.87711 74 ALA A CA 1
ATOM 569 C C . ALA A 1 74 ? 18.94612 17.58183 39.95228 1.000 33.78617 74 ALA A C 1
ATOM 570 O O . ALA A 1 74 ? 19.99934 17.18285 40.46108 1.000 36.57902 74 ALA A O 1
ATOM 572 N N . ALA A 1 75 ? 18.27234 18.62869 40.42552 1.000 31.41942 75 ALA A N 1
ATOM 573 C CA . ALA A 1 75 ? 18.77193 19.45388 41.51847 1.000 29.43863 75 ALA A CA 1
ATOM 574 C C . ALA A 1 75 ? 17.65032 20.38052 41.95134 1.000 28.77013 75 ALA A C 1
ATOM 575 O O . ALA A 1 75 ? 16.61519 20.48545 41.28755 1.000 32.82821 75 ALA A O 1
ATOM 577 N N . ASN A 1 76 ? 17.85860 21.04686 43.08310 1.000 32.05020 76 ASN A N 1
ATOM 578 C CA . ASN A 1 76 ? 16.92357 22.06661 43.53263 1.000 37.77322 76 ASN A CA 1
ATOM 579 C C . ASN A 1 76 ? 17.36781 23.44741 43.09790 1.000 34.52292 76 ASN A C 1
ATOM 580 O O . ASN A 1 76 ? 16.77931 24.44679 43.51436 1.000 34.13019 76 ASN A O 1
ATOM 585 N N . ARG A 1 77 ? 18.39318 23.52175 42.25896 1.000 30.09635 77 ARG A N 1
ATOM 586 C CA . ARG A 1 77 ? 18.86333 24.80098 41.76960 1.000 30.13812 77 ARG A CA 1
ATOM 587 C C . ARG A 1 77 ? 19.53182 24.59749 40.42175 1.000 28.07467 77 ARG A C 1
ATOM 588 O O . ARG A 1 77 ? 19.91611 23.48805 40.04935 1.000 26.50677 77 ARG A O 1
ATOM 596 N N . ALA A 1 78 ? 19.65463 25.69573 39.69351 1.000 23.21735 78 ALA A N 1
ATOM 597 C CA . ALA A 1 78 ? 20.34977 25.72185 38.42160 1.000 21.39158 78 ALA A CA 1
ATOM 598 C C . ALA A 1 78 ? 20.83984 27.14614 38.24193 1.000 24.56815 78 ALA A C 1
ATOM 599 O O . ALA A 1 78 ? 20.36021 28.06113 38.91582 1.000 24.63797 78 ALA A O 1
ATOM 601 N N . PHE A 1 79 ? 21.81959 27.33738 37.35917 1.000 19.95956 79 PHE A N 1
ATOM 602 C CA . PHE A 1 79 ? 22.20716 28.71584 37.09255 1.000 18.07173 79 PHE A CA 1
ATOM 603 C C . PHE A 1 79 ? 22.79636 28.84553 35.70219 1.000 19.71471 79 PHE A C 1
ATOM 604 O O . PHE A 1 79 ? 23.21838 27.86661 35.07549 1.000 19.01492 79 PHE A O 1
ATOM 612 N N . VAL A 1 80 ? 22.81515 30.08065 35.22438 1.000 17.67825 80 VAL A N 1
ATOM 613 C CA . VAL A 1 80 ? 23.61650 30.47083 34.07721 1.000 16.72119 80 VAL A CA 1
ATOM 614 C C . VAL A 1 80 ? 24.41272 31.69610 34.48061 1.000 19.16217 80 VAL A C 1
ATOM 615 O O . VAL A 1 80 ? 23.88934 32.59661 35.14995 1.000 20.11790 80 VAL A O 1
ATOM 619 N N . SER A 1 81 ? 25.67582 31.73453 34.09184 1.000 18.35200 81 SER A N 1
ATOM 620 C CA A SER A 1 81 ? 26.51368 32.86034 34.46080 0.580 19.26771 81 SER A CA 1
ATOM 621 C CA B SER A 1 81 ? 26.56661 32.81084 34.48131 0.420 19.88761 81 SER A CA 1
ATOM 622 C C . SER A 1 81 ? 27.32544 33.29413 33.25683 1.000 22.05390 81 SER A C 1
ATOM 623 O O . SER A 1 81 ? 27.72671 32.47994 32.41950 1.000 21.49168 81 SER A O 1
ATOM 628 N N . MET A 1 82 ? 27.52069 34.60637 33.16498 1.000 18.66520 82 MET A N 1
ATOM 629 C CA A MET A 1 82 ? 28.32079 35.22260 32.11536 0.500 21.59150 82 MET A CA 1
ATOM 630 C CA B MET A 1 82 ? 28.30613 35.23812 32.11304 0.500 21.79491 82 MET A CA 1
ATOM 631 C C . MET A 1 82 ? 29.53103 35.89335 32.73721 1.000 21.19024 82 MET A C 1
ATOM 6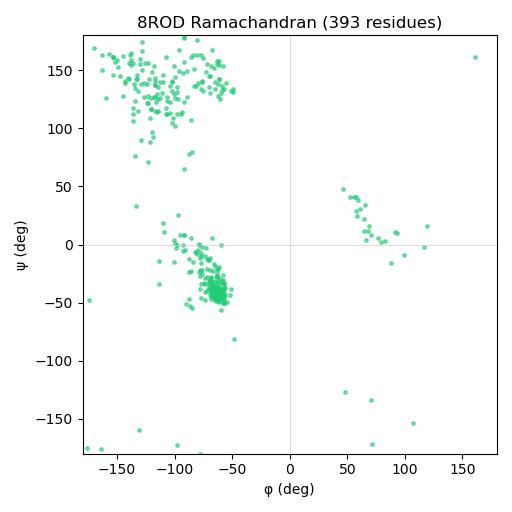32 O O . MET A 1 82 ? 29.39484 36.67870 33.68051 1.000 20.79476 82 MET A O 1
ATOM 641 N N . VAL A 1 83 ? 30.71346 35.59342 32.20537 1.000 18.53755 83 VAL A N 1
ATOM 642 C CA . VAL A 1 83 ? 31.93773 36.27027 32.62814 1.000 17.22986 83 VAL A CA 1
ATOM 643 C C . VAL A 1 83 ? 32.21833 37.36867 31.61096 1.000 20.65942 83 VAL A C 1
ATOM 644 O O . VAL A 1 83 ? 32.49815 37.09078 30.44014 1.000 21.76753 83 VAL A O 1
ATOM 648 N N . TYR A 1 84 ? 32.10855 38.62503 32.04639 1.000 22.76729 84 TYR A N 1
ATOM 649 C CA . TYR A 1 84 ? 32.31543 39.78130 31.18413 1.000 24.16340 84 TYR A CA 1
ATOM 650 C C . TYR A 1 84 ? 33.71366 40.33767 31.41954 1.000 22.82413 84 TYR A C 1
ATOM 651 O O . TYR A 1 84 ? 34.10071 40.58383 32.56465 1.000 22.86638 84 TYR A O 1
ATOM 660 N N . SER A 1 85 ? 34.45832 40.55255 30.34117 1.000 21.29517 85 SER A N 1
ATOM 661 C CA A SER A 1 85 ? 35.84431 40.98292 30.43162 0.560 23.91748 85 SER A CA 1
ATOM 662 C CA B SER A 1 85 ? 35.85018 40.97524 30.42065 0.440 24.13372 85 SER A CA 1
ATOM 663 C C . SER A 1 85 ? 36.03022 42.32589 29.74363 1.000 27.51718 85 SER A C 1
ATOM 664 O O . SER A 1 85 ? 35.42346 42.59467 28.70784 1.000 28.18532 85 SER A O 1
ATOM 669 N N . GLU A 1 86 ? 36.87667 43.16105 30.32892 1.000 29.87147 86 GLU A N 1
ATOM 670 C CA . GLU A 1 86 ? 37.19724 44.46401 29.76996 1.000 36.42204 86 GLU A CA 1
ATOM 671 C C . GLU A 1 86 ? 38.66850 44.75200 30.02604 1.000 36.75623 86 GLU A C 1
ATOM 672 O O . GLU A 1 86 ? 39.18299 44.45142 31.10608 1.000 39.22598 86 GLU A O 1
ATOM 678 N N . GLU A 1 87 ? 39.34307 45.31290 29.02287 1.000 40.13457 87 GLU A N 1
ATOM 679 C CA . GLU A 1 87 ? 40.75565 45.64451 29.16217 1.000 43.55849 87 GLU A CA 1
ATOM 680 C C . GLU A 1 87 ? 40.97112 46.57806 30.34552 1.000 43.62577 87 GLU A C 1
ATOM 681 O O . GLU A 1 87 ? 40.23466 47.55353 30.53069 1.000 42.50182 87 GLU A O 1
ATOM 687 N N . GLY A 1 88 ? 41.97267 46.26251 31.16127 1.000 40.07237 88 GLY A N 1
ATOM 688 C CA . GLY A 1 88 ? 42.27608 47.04782 32.33716 1.000 43.73597 88 GLY A CA 1
ATOM 689 C C . GLY A 1 88 ? 41.38138 46.79749 33.52908 1.000 50.29585 88 GLY A C 1
ATOM 690 O O . GLY A 1 88 ? 41.55563 47.45895 34.55984 1.000 57.88721 88 GLY A O 1
ATOM 691 N N . ALA A 1 89 ? 40.43775 45.86276 33.43281 1.000 47.18439 89 ALA A N 1
ATOM 692 C CA . ALA A 1 89 ? 39.49354 45.59340 34.50502 1.000 40.42744 89 ALA A CA 1
ATOM 693 C C . ALA A 1 89 ? 39.49004 44.10933 34.83274 1.000 35.63062 89 ALA A C 1
ATOM 694 O O . ALA A 1 89 ? 39.75670 43.26585 33.97427 1.000 40.40199 89 ALA A O 1
ATOM 696 N N . GLU A 1 90 ? 39.19525 43.80088 36.09075 1.000 36.16736 90 GLU A N 1
ATOM 697 C CA . GLU A 1 90 ? 38.98193 42.41869 36.49116 1.000 42.02142 90 GLU A CA 1
ATOM 698 C C . GLU A 1 90 ? 37.70085 41.88197 35.85797 1.000 33.05431 90 GLU A C 1
ATOM 699 O O . GLU A 1 90 ? 36.78378 42.63982 35.53314 1.000 34.31753 90 GLU A O 1
ATOM 705 N N . ASP A 1 91 ? 37.64787 40.56379 35.67292 1.000 29.35657 91 ASP A N 1
ATOM 706 C CA . ASP A 1 91 ? 36.43700 39.94893 35.13950 1.000 27.03544 91 ASP A CA 1
ATOM 707 C C . ASP A 1 91 ? 35.26725 40.18970 36.08652 1.000 29.84025 91 ASP A C 1
ATOM 708 O O . ASP A 1 91 ? 35.41882 40.16697 37.31267 1.000 31.07645 91 ASP A O 1
ATOM 713 N N . ARG A 1 92 ? 34.09416 40.42203 35.51025 1.000 25.31484 92 ARG A N 1
ATOM 714 C CA . ARG A 1 92 ? 32.86519 40.61530 36.26575 1.000 28.94468 92 ARG A CA 1
ATOM 715 C C . ARG A 1 92 ? 31.90715 39.49995 35.89423 1.000 24.32223 92 ARG A C 1
ATOM 716 O O . ARG A 1 92 ? 31.63280 39.29433 34.70991 1.000 25.07433 92 ARG A O 1
ATOM 724 N N . THR A 1 93 ? 31.38521 38.80193 36.89201 1.000 20.50287 93 THR A N 1
ATOM 725 C CA . THR A 1 93 ? 30.50046 37.67251 36.64985 1.000 20.39058 93 THR A CA 1
ATOM 726 C C . THR A 1 93 ? 29.05277 38.06495 36.93350 1.000 22.06368 93 THR A C 1
ATOM 727 O O . THR A 1 93 ? 28.73146 38.49840 38.04235 1.000 27.61718 93 THR A O 1
ATOM 731 N N . PHE A 1 94 ? 28.18829 37.91489 35.93025 1.000 18.87992 94 PHE A N 1
ATOM 732 C CA . PHE A 1 94 ? 26.74788 38.14842 36.06423 1.000 18.80387 94 PHE A CA 1
ATOM 733 C C . PHE A 1 94 ? 26.05101 36.79897 36.05839 1.000 20.28753 94 PHE A C 1
ATOM 734 O O . PHE A 1 94 ? 26.19526 36.03690 35.09961 1.000 22.78324 94 PHE A O 1
ATOM 742 N N . ALA A 1 95 ? 25.28563 36.50896 37.09893 1.000 19.82449 95 ALA A N 1
ATOM 743 C CA . ALA A 1 95 ? 24.66896 35.19845 37.22273 1.000 21.66287 95 ALA A CA 1
ATOM 744 C C . ALA A 1 95 ? 23.19747 35.32310 37.57011 1.000 23.31134 95 ALA A C 1
ATOM 745 O O . ALA A 1 95 ? 22.76711 36.24744 38.27145 1.000 24.46678 95 ALA A O 1
ATOM 747 N N . ARG A 1 96 ? 22.42309 34.38526 37.04749 1.000 22.86265 96 ARG A N 1
ATOM 748 C CA . ARG A 1 96 ? 21.02202 34.23411 37.40469 1.000 22.27412 96 ARG A CA 1
ATOM 749 C C . ARG A 1 96 ? 20.86419 32.80798 37.90277 1.000 23.44818 96 ARG A C 1
ATOM 750 O O . ARG A 1 96 ? 21.18421 31.86085 37.17344 1.000 21.33018 96 ARG A O 1
ATOM 758 N N . VAL A 1 97 ? 20.40133 32.65997 39.13816 1.000 22.73216 97 VAL A N 1
ATOM 759 C CA . VAL A 1 97 ? 20.31223 31.36821 39.80889 1.000 22.12933 97 VAL A CA 1
ATOM 760 C C . VAL A 1 97 ? 18.84860 31.07222 40.09303 1.000 29.49610 97 VAL A C 1
ATOM 761 O O . VAL A 1 97 ? 18.09664 31.96111 40.50934 1.000 29.71155 97 VAL A O 1
ATOM 765 N N . ILE A 1 98 ? 18.43882 29.82958 39.85555 1.000 25.48231 98 ILE A N 1
ATOM 766 C CA . ILE A 1 98 ? 17.09495 29.38351 40.20885 1.000 27.56734 98 ILE A CA 1
ATOM 767 C C . ILE A 1 98 ? 17.20022 28.74498 41.58447 1.000 31.95265 98 ILE A C 1
ATOM 768 O O . ILE A 1 98 ? 17.88016 27.73193 41.75137 1.000 32.20374 98 ILE A O 1
ATOM 773 N N . VAL A 1 99 ? 16.59400 29.38975 42.58218 1.000 30.43324 99 VAL A N 1
ATOM 774 C CA . VAL A 1 99 ? 16.52307 28.89360 43.95193 1.000 37.34674 99 VAL A CA 1
ATOM 775 C C . VAL A 1 99 ? 15.09134 29.07779 44.43259 1.000 32.84382 99 VAL A C 1
ATOM 776 O O . VAL A 1 99 ? 14.49187 30.13989 44.22173 1.000 39.45072 99 VAL A O 1
ATOM 780 N N . GLY A 1 100 ? 14.54692 28.05198 45.07764 1.000 35.98320 100 GLY A N 1
ATOM 781 C CA . GLY A 1 100 ? 13.19311 28.15396 45.58979 1.000 36.45060 100 GLY A CA 1
ATOM 782 C C . GLY A 1 100 ? 12.16604 28.47098 44.53051 1.000 39.24824 100 GLY A C 1
ATOM 783 O O . GLY A 1 100 ? 11.14450 29.10112 44.82896 1.000 38.27970 100 GLY A O 1
ATOM 784 N N . GLY A 1 101 ? 12.40991 28.05720 43.29168 1.000 36.45636 101 GLY A N 1
ATOM 785 C CA . GLY A 1 101 ? 11.47182 28.38162 42.24101 1.000 40.53124 101 GLY A CA 1
ATOM 786 C C . GLY A 1 101 ? 11.39443 29.84234 41.85353 1.000 42.91875 101 GLY A C 1
ATOM 787 O O . GLY A 1 101 ? 10.43000 30.22761 41.18653 1.000 40.75087 101 GLY A O 1
ATOM 788 N N . SER A 1 102 ? 12.36931 30.67099 42.24294 1.000 43.32750 102 SER A N 1
ATOM 789 C CA A SER A 1 102 ? 12.43693 32.06574 41.81991 0.500 37.61263 102 SER A CA 1
ATOM 790 C CA B SER A 1 102 ? 12.43003 32.03505 41.73785 0.500 37.09537 102 SER A CA 1
ATOM 791 C C . SER A 1 102 ? 13.87641 32.42004 41.46122 1.000 31.93450 102 SER A C 1
ATOM 792 O O . SER A 1 102 ? 14.82156 31.74696 41.88119 1.000 36.54871 102 SER A O 1
ATOM 797 N N . SER A 1 103 ? 14.03227 33.50690 40.70469 1.000 34.82634 103 SER A N 1
ATOM 798 C CA . SER A 1 103 ? 15.34443 33.95241 40.24931 1.000 33.02540 103 SER A CA 1
ATOM 799 C C . SER A 1 103 ? 16.07032 34.74690 41.32633 1.000 33.51794 1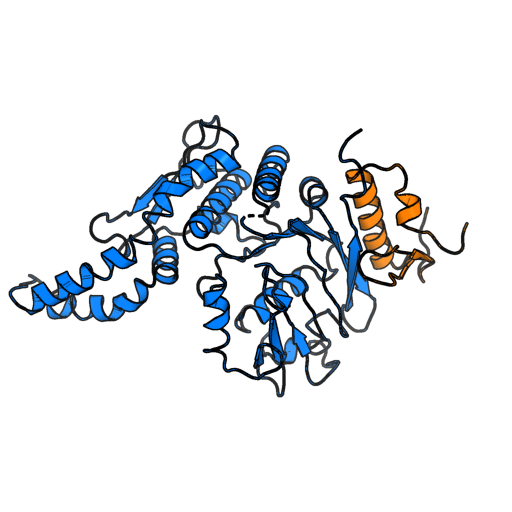03 SER A C 1
ATOM 800 O O . SER A 1 103 ? 15.49103 35.62307 41.97542 1.000 32.52784 103 SER A O 1
ATOM 803 N N . GLU A 1 104 ? 17.35433 34.45409 41.48256 1.000 27.61275 104 GLU A N 1
ATOM 804 C CA . GLU A 1 104 ? 18.28666 35.23864 42.27548 1.000 28.63679 104 GLU A CA 1
ATOM 805 C C . GLU A 1 104 ? 19.37837 35.75740 41.34738 1.000 29.65654 104 GLU A C 1
ATOM 806 O O . GLU A 1 104 ? 19.98700 34.97662 40.61107 1.000 28.52613 104 GLU A O 1
ATOM 812 N N . TYR A 1 105 ? 19.60790 37.06792 41.36058 1.000 28.81070 105 TYR A N 1
ATOM 813 C CA . TYR A 1 105 ? 20.60461 37.70035 40.50409 1.000 21.61828 105 TYR A CA 1
ATOM 814 C C . TYR A 1 105 ? 21.85802 38.02518 41.31039 1.000 26.80790 105 TYR A C 1
ATOM 815 O O . TYR A 1 105 ? 21.77506 38.42658 42.47502 1.000 28.08890 105 TYR A O 1
ATOM 824 N N . LYS A 1 106 ? 23.02427 37.83187 40.69377 1.000 24.87859 106 LYS A N 1
ATOM 825 C CA . LYS A 1 106 ? 24.29434 38.06076 41.36909 1.000 24.69373 106 LYS A CA 1
ATOM 826 C C . LYS A 1 106 ? 25.27768 38.73757 40.42918 1.000 22.82380 106 LYS A C 1
ATOM 827 O O . LYS A 1 106 ? 25.31602 38.43912 39.23386 1.000 23.37716 106 LYS A O 1
ATOM 833 N N . ILE A 1 107 ? 26.06667 39.65608 40.97663 1.000 22.81223 107 ILE A N 1
ATOM 834 C CA . ILE A 1 107 ? 27.21068 40.24248 40.29223 1.000 25.20153 107 ILE A CA 1
ATOM 835 C C . ILE A 1 107 ? 28.41999 40.00138 41.18359 1.000 31.31945 107 ILE A C 1
ATOM 836 O O . ILE A 1 107 ? 28.42274 40.40516 42.35380 1.000 29.12533 107 ILE A O 1
ATOM 841 N N . ASN A 1 108 ? 29.42754 39.31921 40.64075 1.000 30.00023 108 ASN A N 1
ATOM 842 C CA . ASN A 1 108 ? 30.58389 38.84833 41.40983 1.000 30.24078 108 ASN A CA 1
ATOM 843 C C . ASN A 1 108 ? 30.14831 38.17507 42.70947 1.000 31.08031 108 ASN A C 1
ATOM 844 O O . ASN A 1 108 ? 30.65448 38.47062 43.79527 1.000 32.91058 108 ASN A O 1
ATOM 849 N N . ASN A 1 109 ? 29.17746 37.27126 42.59319 1.000 30.48667 109 ASN A N 1
ATOM 850 C CA . ASN A 1 109 ? 28.69992 36.44312 43.69750 1.000 40.07662 109 ASN A CA 1
ATOM 851 C C . ASN A 1 109 ? 28.04572 37.24612 44.81794 1.000 42.84210 109 ASN A C 1
ATOM 852 O O . ASN A 1 109 ? 27.81000 36.70083 45.90116 1.000 50.51509 109 ASN A O 1
ATOM 857 N N . LYS A 1 110 ? 27.75519 38.52664 44.59640 1.000 42.73669 110 LYS A N 1
ATOM 858 C CA . LYS A 1 110 ? 26.97342 39.33368 45.52627 1.000 44.12189 110 LYS A CA 1
ATOM 859 C C . LYS A 1 110 ? 25.55187 39.46090 44.99157 1.000 35.82671 110 LYS A C 1
ATOM 860 O O . LYS A 1 110 ? 25.35692 39.77746 43.81572 1.000 28.79830 110 LYS A O 1
ATOM 866 N N . VAL A 1 111 ? 24.56454 39.21666 45.85384 1.000 34.28924 111 VAL A N 1
ATOM 867 C CA . VAL A 1 111 ? 23.17493 39.18419 45.41080 1.000 31.42649 111 VAL A CA 1
ATOM 868 C C . VAL A 1 111 ? 22.67397 40.60179 45.16681 1.000 33.30697 111 VAL A C 1
ATOM 869 O O . VAL A 1 111 ? 22.85524 41.49751 46.00190 1.000 39.85723 111 VAL A O 1
ATOM 873 N N . VAL A 1 112 ? 22.02699 40.81125 44.01993 1.000 29.58414 112 VAL A N 1
ATOM 874 C CA . VAL A 1 112 ? 21.46467 42.10466 43.65910 1.000 27.58993 112 VAL A CA 1
ATOM 875 C C . VAL A 1 112 ? 20.02360 41.89277 43.22435 1.000 29.35066 112 VAL A C 1
ATOM 876 O O . VAL A 1 112 ? 19.60575 40.78392 42.87920 1.000 32.79523 112 VAL A O 1
ATOM 880 N N . GLN A 1 113 ? 19.25317 42.97201 43.26266 1.000 29.45312 113 GLN A N 1
ATOM 881 C CA . GLN A 1 113 ? 17.90048 42.86686 42.75458 1.000 28.78689 113 GLN A CA 1
ATOM 882 C C . GLN A 1 113 ? 17.90678 43.05224 41.24315 1.000 28.53148 113 GLN A C 1
ATOM 883 O O . GLN A 1 113 ? 18.87393 43.54801 40.65757 1.000 28.21502 113 GLN A O 1
ATOM 889 N N . LEU A 1 114 ? 16.80572 42.63807 40.61265 1.000 28.24065 114 LEU A N 1
ATOM 890 C CA . LEU A 1 114 ? 16.71393 42.70979 39.15866 1.000 27.43042 114 LEU A CA 1
ATOM 891 C C . LEU A 1 114 ? 16.95868 44.12475 38.65356 1.000 28.13089 114 LEU A C 1
ATOM 892 O O . LEU A 1 114 ? 17.59433 44.31433 37.61128 1.000 29.11173 114 LEU A O 1
ATOM 897 N N . HIS A 1 115 ? 16.47176 45.13546 39.38132 1.000 28.20529 115 HIS A N 1
ATOM 898 C CA A HIS A 1 115 ? 16.66825 46.51365 38.94475 0.500 30.12712 115 HIS A CA 1
ATOM 899 C CA B HIS A 1 115 ? 16.66776 46.50957 38.93206 0.500 29.98143 115 HIS A CA 1
ATOM 900 C C . HIS A 1 115 ? 18.14839 46.85910 38.84188 1.000 29.16014 115 HIS A C 1
ATOM 901 O O . HIS A 1 115 ? 18.58316 47.48075 37.86610 1.000 32.43372 115 HIS A O 1
ATOM 914 N N . GLU A 1 116 ? 18.94273 46.45621 39.83641 1.000 28.27467 116 GLU A N 1
ATOM 915 C CA . GLU A 1 116 ? 20.37016 46.76228 39.80281 1.000 29.37376 116 GLU A CA 1
ATOM 916 C C . GLU A 1 116 ? 21.09419 45.92551 38.75233 1.000 27.79756 116 GLU A C 1
ATOM 917 O O . GLU A 1 116 ? 21.99944 46.41789 38.07263 1.000 27.72171 116 GLU A O 1
ATOM 923 N N . TYR A 1 117 ? 20.72937 44.65014 38.64000 1.000 25.02505 117 TYR A N 1
ATOM 924 C CA . TYR A 1 117 ? 21.27244 43.79275 37.58618 1.000 22.47164 117 TYR A CA 1
ATOM 925 C C . TYR A 1 117 ? 21.06539 44.42251 36.21429 1.000 25.80836 117 TYR A C 1
ATOM 926 O O . TYR A 1 117 ? 22.00462 44.54109 35.41716 1.000 24.94141 117 TYR A O 1
ATOM 935 N N . SER A 1 118 ? 19.83044 44.85502 35.93420 1.000 21.99360 118 SER A N 1
ATOM 936 C CA A SER A 1 118 ? 19.53239 45.47882 34.65129 0.370 25.45299 118 SER A CA 1
ATOM 937 C CA B SER A 1 118 ? 19.53573 45.47822 34.64974 0.630 25.81226 118 SER A CA 1
ATOM 938 C C . SER A 1 118 ? 20.31345 46.77414 34.47392 1.000 23.00284 118 SER A C 1
ATOM 939 O O . SER A 1 118 ? 20.82157 47.06292 33.38188 1.000 26.89213 118 SER A O 1
ATOM 944 N N . GLU A 1 119 ? 20.41084 47.57558 35.53421 1.000 27.58150 119 GLU A N 1
ATOM 945 C CA . GLU A 1 119 ? 21.13183 48.83669 35.43304 1.000 28.22419 119 GLU A CA 1
ATOM 946 C C . GLU A 1 119 ? 22.60841 48.61340 35.13187 1.000 31.83161 119 GLU A C 1
ATOM 947 O O . GLU A 1 119 ? 23.19937 49.33897 34.32192 1.000 30.80318 119 GLU A O 1
ATOM 953 N N . GLU A 1 120 ? 23.22734 47.61576 35.77261 1.000 28.23452 120 GLU A N 1
ATOM 954 C CA . GLU A 1 120 ? 24.64321 47.36387 35.52501 1.000 28.43005 120 GLU A CA 1
ATOM 955 C C . GLU A 1 120 ? 24.87779 46.83489 34.11616 1.000 27.03152 120 GLU A C 1
ATOM 956 O O . GLU A 1 120 ? 25.87472 47.18765 33.47478 1.000 28.58645 120 GLU A O 1
ATOM 962 N N . LEU A 1 121 ? 23.97923 45.98083 33.62109 1.000 26.52716 121 LEU A N 1
ATOM 963 C CA . LEU A 1 121 ? 24.10389 45.52736 32.24204 1.000 21.84291 121 LEU A CA 1
ATOM 964 C C . LEU A 1 121 ? 23.98380 46.69583 31.27324 1.000 27.16330 121 LEU A C 1
ATOM 965 O O . LEU A 1 121 ? 24.70617 46.75638 30.26995 1.000 24.88323 121 LEU A O 1
ATOM 970 N N . GLU A 1 122 ? 23.10202 47.65598 31.57628 1.000 25.50076 122 GLU A N 1
ATOM 971 C CA . GLU A 1 122 ? 22.91546 48.79230 30.67530 1.000 28.40823 122 GLU A CA 1
ATOM 972 C C . GLU A 1 122 ? 24.18938 49.61484 30.54106 1.000 28.85001 122 GLU A C 1
ATOM 973 O O . GLU A 1 122 ? 24.50348 50.11010 29.45283 1.000 33.05993 122 GLU A O 1
ATOM 979 N N . LYS A 1 123 ? 24.94517 49.76591 31.63015 1.000 32.29869 123 LYS A N 1
ATOM 980 C CA . LYS A 1 123 ? 26.19950 50.50483 31.55120 1.000 33.91205 123 LYS A CA 1
ATOM 981 C C . LYS A 1 123 ? 27.20337 49.84718 30.61162 1.000 39.26472 123 LYS A C 1
ATOM 982 O O . LYS A 1 123 ? 28.12328 50.52148 30.13733 1.000 37.73149 123 LYS A O 1
ATOM 988 N N . LEU A 1 124 ? 27.05135 48.55379 30.32840 1.000 27.94334 124 LEU A N 1
ATOM 989 C CA . LEU A 1 124 ? 27.93575 47.85682 29.40618 1.000 28.64533 124 LEU A CA 1
ATOM 990 C C . LEU A 1 124 ? 27.43857 47.89348 27.97174 1.000 30.07006 124 LEU A C 1
ATOM 991 O O . LEU A 1 124 ? 28.13233 47.39773 27.08075 1.000 29.10757 124 LEU A O 1
ATOM 996 N N . GLY A 1 125 ? 26.25866 48.45114 27.73194 1.000 29.15385 125 GLY A N 1
ATOM 997 C CA . GLY A 1 125 ? 25.64073 48.40287 26.42696 1.000 26.27578 125 GLY A CA 1
ATOM 998 C C . GLY A 1 125 ? 24.68974 47.24845 26.22086 1.000 25.44441 125 GLY A C 1
ATOM 999 O O . GLY A 1 125 ? 24.26581 47.01478 25.08426 1.000 24.75891 125 GLY A O 1
ATOM 1000 N N . ILE A 1 126 ? 24.34687 46.51728 27.27589 1.000 23.10943 126 ILE A N 1
ATOM 1001 C CA . ILE A 1 126 ? 23.41941 45.39548 27.19147 1.000 21.67079 126 ILE A CA 1
ATOM 1002 C C . ILE A 1 126 ? 22.07113 45.87931 27.71066 1.000 26.26576 126 ILE A C 1
ATOM 1003 O O . ILE A 1 126 ? 21.90589 46.11726 28.91108 1.000 26.07439 126 ILE A O 1
ATOM 1008 N N . LEU A 1 127 ? 21.10730 46.03790 26.80757 1.000 24.83948 127 LEU A N 1
ATOM 1009 C CA . LEU A 1 127 ? 19.80021 46.59937 27.13700 1.000 23.59904 127 LEU A CA 1
ATOM 1010 C C . LEU A 1 127 ? 18.80919 45.45109 27.22787 1.000 22.67444 127 LEU A C 1
ATOM 1011 O O . LEU A 1 127 ? 18.39920 44.89515 26.20489 1.000 22.68342 127 LEU A O 1
ATOM 1016 N N . ILE A 1 128 ? 18.42240 45.07372 28.44898 1.000 27.17860 128 ILE A N 1
ATOM 1017 C CA . ILE A 1 128 ? 17.61164 43.86268 28.52844 1.000 28.93461 128 ILE A CA 1
ATOM 1018 C C . ILE A 1 128 ? 16.14758 44.11833 28.21394 1.000 27.21588 128 ILE A C 1
ATOM 1019 O O . ILE A 1 128 ? 15.38793 43.15712 28.07316 1.000 31.19222 128 ILE A O 1
ATOM 1024 N N . LYS A 1 129 ? 15.73490 45.37544 28.04201 1.000 23.76735 129 LYS A N 1
ATOM 1025 C CA . LYS A 1 129 ? 14.41504 45.65296 27.48997 1.000 23.94200 129 LYS A CA 1
ATOM 1026 C C . LYS A 1 129 ? 14.44583 45.75693 25.96477 1.000 29.68129 129 LYS A C 1
ATOM 1027 O O . LYS A 1 129 ? 13.65250 45.10689 25.27853 1.000 34.53401 129 LYS A O 1
ATOM 1033 N N . ALA A 1 130 ? 15.35410 46.56742 25.41691 1.000 24.22087 130 ALA A N 1
ATOM 1034 C CA . ALA A 1 130 ? 15.42587 46.68956 23.96356 1.000 22.84483 130 ALA A CA 1
ATOM 1035 C C . ALA A 1 130 ? 15.88868 45.38918 23.32287 1.000 25.53355 130 ALA A C 1
ATOM 1036 O O . ALA A 1 130 ? 15.42653 45.03098 22.23346 1.000 21.81193 130 ALA A O 1
ATOM 1038 N N . ARG A 1 131 ? 16.81736 44.68318 23.97651 1.000 21.01933 131 ARG A N 1
ATOM 1039 C CA . ARG A 1 131 ? 17.30319 43.38644 23.49382 1.000 19.94426 131 ARG A CA 1
ATOM 1040 C C . ARG A 1 131 ? 17.75505 43.46970 22.03714 1.000 21.44094 131 ARG A C 1
ATOM 1041 O O . ARG A 1 131 ? 17.49966 42.57930 21.22116 1.000 22.69536 131 ARG A O 1
ATOM 1049 N N . ASN A 1 132 ? 18.44131 44.56252 21.70849 1.000 17.60583 132 ASN A N 1
ATOM 1050 C CA . ASN A 1 132 ? 18.91501 44.78113 20.34898 1.000 17.83310 132 ASN A CA 1
ATOM 1051 C C . ASN A 1 132 ? 20.17874 43.99231 20.03254 1.000 22.87157 132 ASN A C 1
ATOM 1052 O O . ASN A 1 132 ? 20.68723 44.11617 18.91743 1.000 24.08832 132 ASN A O 1
ATOM 1057 N N . PHE A 1 133 ? 20.69673 43.21888 20.98710 1.000 19.08593 133 PHE A N 1
ATOM 1058 C CA . PHE A 1 133 ? 21.92466 42.43452 20.82517 1.000 19.96099 133 PHE A CA 1
ATOM 1059 C C . PHE A 1 133 ? 21.65920 40.96742 20.51440 1.000 24.34303 133 PHE A C 1
ATOM 1060 O O . PHE A 1 133 ? 22.61068 40.19328 20.37834 1.000 22.23476 133 PHE A O 1
ATOM 1068 N N . LEU A 1 134 ? 20.40076 40.56264 20.39586 1.000 20.17029 134 LEU A N 1
ATOM 1069 C CA . LEU A 1 134 ? 20.04108 39.15409 20.31441 1.000 22.37688 134 LEU A CA 1
ATOM 1070 C C . LEU A 1 134 ? 19.03396 38.97311 19.18479 1.000 22.62628 134 LEU A C 1
ATOM 1071 O O . LEU A 1 134 ? 17.98282 39.62355 19.17925 1.000 26.51490 134 LEU A O 1
ATOM 1076 N N . VAL A 1 135 ? 19.34415 38.10598 18.22801 1.000 19.82360 135 VAL A N 1
ATOM 1077 C CA . VAL A 1 135 ? 18.43159 37.81035 17.12737 1.000 21.28738 135 VAL A CA 1
ATOM 1078 C C . VAL A 1 135 ? 18.11164 36.32574 17.15434 1.000 25.24892 135 VAL A C 1
ATOM 1079 O O . VAL A 1 135 ? 19.00362 35.49596 16.94427 1.000 23.77877 135 VAL A O 1
ATOM 1083 N N . PHE A 1 136 ? 16.84019 35.98992 17.37152 1.000 24.60665 136 PHE A N 1
ATOM 1084 C CA . PHE A 1 136 ? 16.41587 34.60260 17.47248 1.000 26.83932 136 PHE A CA 1
ATOM 1085 C C . PHE A 1 136 ? 16.24909 33.96225 16.09830 1.000 26.04389 136 PHE A C 1
ATOM 1086 O O . PHE A 1 136 ? 16.12627 34.64274 15.07423 1.000 29.08745 136 PHE A O 1
ATOM 1094 N N . GLN A 1 137 ? 16.22037 32.62700 16.09984 1.000 26.51987 137 GLN A N 1
ATOM 1095 C CA . GLN A 1 137 ? 15.95327 31.86456 14.88627 1.000 26.48602 137 GLN A CA 1
ATOM 1096 C C . GLN A 1 137 ? 14.59849 32.24412 14.30787 1.000 28.51037 137 GLN A C 1
ATOM 1097 O O . GLN A 1 137 ? 13.60834 32.38229 15.03506 1.000 32.92614 137 GLN A O 1
ATOM 1103 N N . GLY A 1 138 ? 14.56215 32.40677 12.98802 1.000 27.62143 138 GLY A N 1
ATOM 1104 C CA . GLY A 1 138 ? 13.33611 32.75263 12.30165 1.000 31.85927 138 GLY A CA 1
ATOM 1105 C C . GLY A 1 138 ? 12.90561 34.19608 12.42329 1.000 36.78080 138 GLY A C 1
ATOM 1106 O O . GLY A 1 138 ? 11.82713 34.54179 11.92781 1.000 38.40055 138 GLY A O 1
ATOM 1107 N N . ALA A 1 139 ? 13.71815 35.05860 13.03706 1.000 28.93967 139 ALA A N 1
ATOM 1108 C CA . ALA A 1 139 ? 13.30747 36.42139 13.33831 1.000 25.41330 139 ALA A CA 1
ATOM 1109 C C . ALA A 1 139 ? 14.06192 37.50707 12.58452 1.000 30.92441 139 ALA A C 1
ATOM 1110 O O . ALA A 1 139 ? 13.60338 38.65976 12.57988 1.000 28.74690 139 ALA A O 1
ATOM 1112 N N . VAL A 1 140 ? 15.18959 37.19441 11.94736 1.000 29.80209 140 VAL A N 1
ATOM 1113 C CA . VAL A 1 140 ? 16.01522 38.26511 11.40076 1.000 26.56881 140 VAL A CA 1
ATOM 1114 C C . VAL A 1 140 ? 15.25623 39.03988 10.32623 1.000 27.71086 140 VAL A C 1
ATOM 1115 O O . VAL A 1 140 ? 15.31358 40.27193 10.28545 1.000 30.13493 140 VAL A O 1
ATOM 1119 N N . GLU A 1 141 ? 14.49997 38.34565 9.47071 1.000 30.20013 141 GLU A N 1
ATOM 1120 C CA . GLU A 1 141 ? 13.80256 39.05423 8.39900 1.000 29.77290 141 GLU A CA 1
ATOM 1121 C C . GLU A 1 141 ? 12.76200 40.02036 8.95777 1.000 35.29511 141 GLU A C 1
ATOM 1122 O O . GLU A 1 141 ? 12.61433 41.13869 8.45131 1.000 37.23945 141 GLU A O 1
ATOM 1128 N N . SER A 1 142 ? 12.05152 39.61782 10.01522 1.000 40.44723 142 SER A N 1
ATOM 1129 C CA . SER A 1 142 ? 11.00019 40.47241 10.56633 1.000 47.22349 142 SER A CA 1
ATOM 1130 C C . SER A 1 142 ? 11.53467 41.83870 10.98219 1.000 49.48943 142 SER A C 1
ATOM 1131 O O . SER A 1 142 ? 10.78280 42.81904 10.98020 1.000 53.18170 142 SER A O 1
ATOM 1134 N N . ILE A 1 143 ? 12.82615 41.93195 11.31659 1.000 37.25030 143 ILE A N 1
ATOM 1135 C CA . ILE A 1 143 ? 13.41134 43.21745 11.69432 1.000 36.01894 143 ILE A CA 1
ATOM 1136 C C . ILE A 1 143 ? 13.32446 44.21140 10.54041 1.000 39.53040 143 ILE A C 1
ATOM 1137 O O . ILE A 1 143 ? 13.01913 45.39417 10.74044 1.000 46.14489 143 ILE A O 1
ATOM 1142 N N . ALA A 1 144 ? 13.59738 43.75358 9.31632 1.000 37.34664 144 ALA A N 1
ATOM 1143 C CA . ALA A 1 144 ? 13.52595 44.63027 8.15423 1.000 40.25530 144 ALA A CA 1
ATOM 1144 C C . ALA A 1 144 ? 12.09928 44.85213 7.67192 1.000 48.30419 144 ALA A C 1
ATOM 1145 O O . ALA A 1 144 ? 11.83139 45.86946 7.02308 1.000 49.49516 144 ALA A O 1
ATOM 1147 N N . MET A 1 145 ? 11.18471 43.93313 7.98050 1.000 46.20592 145 MET A N 1
ATOM 1148 C CA . MET A 1 145 ? 9.81741 43.97388 7.48043 1.000 54.98049 145 MET A CA 1
ATOM 1149 C C . MET A 1 145 ? 8.80021 44.31204 8.56470 1.000 50.57129 145 MET A C 1
ATOM 1150 O O . MET A 1 145 ? 7.59333 44.18158 8.33325 1.000 57.89365 145 MET A O 1
ATOM 1155 N N . LYS A 1 146 ? 9.25497 44.74176 9.73756 1.000 32.23056 146 LYS A N 1
ATOM 1156 C CA . LYS A 1 146 ? 8.34191 45.10280 10.80780 1.000 33.95202 146 LYS A CA 1
ATOM 1157 C C . LYS A 1 146 ? 7.44385 46.26072 10.39519 1.000 37.71801 146 LYS A C 1
ATOM 1158 O O . LYS A 1 146 ? 7.74018 47.02497 9.47063 1.000 33.68478 146 LYS A O 1
ATOM 1164 N N . ASN A 1 147 ? 6.32052 46.34966 11.09169 1.000 30.61654 147 ASN A N 1
ATOM 1165 C CA . ASN A 1 147 ? 5.44830 47.50845 11.05157 1.000 36.69043 147 ASN A CA 1
ATOM 1166 C C . ASN A 1 147 ? 6.25680 48.78155 11.30733 1.000 24.56151 147 ASN A C 1
ATOM 1167 O O . ASN A 1 147 ? 7.05244 48.82141 12.25988 1.000 31.61368 147 ASN A O 1
ATOM 1172 N N . PRO A 1 148 ? 6.09033 49.82480 10.48978 1.000 33.06259 148 PRO A N 1
ATOM 1173 C CA . PRO A 1 148 ? 6.73140 51.11706 10.79788 1.000 34.91802 148 PRO A CA 1
ATOM 1174 C C . PRO A 1 148 ? 6.47846 51.61226 12.21801 1.000 32.19473 148 PRO A C 1
ATOM 1175 O O . PRO A 1 148 ? 7.39094 52.16780 12.84335 1.000 28.20390 148 PRO A O 1
ATOM 1179 N N . LYS A 1 149 ? 5.26646 51.40757 12.75249 1.000 31.70250 149 LYS A N 1
ATOM 1180 C CA . LYS A 1 149 ? 4.95625 51.85153 14.11143 1.000 27.66872 149 LYS A CA 1
ATOM 1181 C C . LYS A 1 149 ? 5.74618 51.06457 15.15138 1.000 23.59749 149 LYS A C 1
ATOM 1182 O O . LYS A 1 149 ? 6.16908 51.62201 16.17681 1.000 24.86805 149 LYS A O 1
ATOM 1188 N N . GLU A 1 150 ? 5.95938 49.76379 14.91047 1.000 26.15451 150 GLU A N 1
ATOM 1189 C CA . GLU A 1 150 ? 6.74192 48.97977 15.85301 1.000 27.36962 150 GLU A CA 1
ATOM 1190 C C . GLU A 1 150 ? 8.21442 49.34869 15.78443 1.000 24.41944 150 GLU A C 1
ATOM 1191 O O . GLU A 1 150 ? 8.92609 49.25051 16.78988 1.000 27.26562 150 GLU A O 1
ATOM 1197 N N . ARG A 1 151 ? 8.68252 49.81429 14.62300 1.000 26.18027 151 ARG A N 1
ATOM 1198 C CA . ARG A 1 151 ? 10.04575 50.32421 14.56973 1.000 26.72285 151 ARG A CA 1
ATOM 1199 C C . ARG A 1 151 ? 10.18640 51.57400 15.43328 1.000 19.90853 151 ARG A C 1
ATOM 1200 O O . ARG A 1 151 ? 11.17187 51.72987 16.16084 1.000 21.86618 151 ARG A O 1
ATOM 1208 N N . THR A 1 152 ? 9.18092 52.44673 15.41018 1.000 20.46946 152 THR A N 1
ATOM 1209 C CA . THR A 1 152 ? 9.22976 53.61693 16.27647 1.000 19.14932 152 THR A CA 1
ATOM 1210 C C . THR A 1 152 ? 9.35242 53.22118 17.74118 1.000 19.13657 152 THR A C 1
ATOM 1211 O O . THR A 1 152 ? 10.10079 53.84738 18.50085 1.000 19.53579 152 THR A O 1
ATOM 1215 N N . ALA A 1 153 ? 8.64513 52.15936 18.15889 1.000 17.27837 153 ALA A N 1
ATOM 1216 C CA . ALA A 1 153 ? 8.68284 51.78109 19.56620 1.000 20.21204 153 ALA A CA 1
ATOM 1217 C C . ALA A 1 153 ? 10.08847 51.36232 19.98777 1.000 18.02797 153 ALA A C 1
ATOM 1218 O O . ALA A 1 153 ? 10.53735 51.68839 21.09415 1.000 20.02711 153 ALA A O 1
ATOM 1220 N N . LEU A 1 154 ? 10.80552 50.66623 19.10091 1.000 18.60937 154 LEU A N 1
ATOM 1221 C CA . LEU A 1 154 ? 12.18940 50.30923 19.38484 1.000 22.80016 154 LEU A CA 1
ATOM 1222 C C . LEU A 1 154 ? 13.03310 51.55188 19.62308 1.000 22.47680 154 LEU A C 1
ATOM 1223 O O . LEU A 1 154 ? 13.79773 51.61853 20.59199 1.000 19.48852 154 LEU A O 1
ATOM 1228 N N . PHE A 1 155 ? 12.87038 52.56797 18.77616 1.000 20.48953 155 PHE A N 1
ATOM 1229 C CA . PHE A 1 155 ? 13.64888 53.78805 18.95612 1.000 20.37296 155 PHE A CA 1
ATOM 1230 C C . PHE A 1 155 ? 13.23330 54.56055 20.20839 1.000 21.43407 155 PHE A C 1
ATOM 1231 O O . PHE A 1 155 ? 14.08263 55.17420 20.86375 1.000 20.01240 155 PHE A O 1
ATOM 1239 N N . GLU A 1 156 ? 11.94880 54.54220 20.56860 1.000 20.52933 156 GLU A N 1
ATOM 1240 C CA . GLU A 1 156 ? 11.53077 55.18214 21.81520 1.000 21.31408 156 GLU A CA 1
ATOM 1241 C C . GLU A 1 156 ? 12.10069 54.47397 23.03703 1.000 21.53859 156 GLU A C 1
ATOM 1242 O O . GLU A 1 156 ? 12.37162 55.11800 24.05824 1.000 21.80910 156 GLU A O 1
ATOM 1248 N N . GLU A 1 157 ? 12.28341 53.15294 22.95830 1.000 20.38915 157 GLU A N 1
ATOM 1249 C CA . GLU A 1 157 ? 12.86377 52.42130 24.07822 1.000 20.65137 157 GLU A CA 1
ATOM 1250 C C . GLU A 1 157 ? 14.36169 52.69529 24.20427 1.000 20.32283 157 GLU A C 1
ATOM 1251 O O . GLU A 1 157 ? 14.85609 53.01121 25.29136 1.000 25.01820 157 GLU A O 1
ATOM 1257 N N . ILE A 1 158 ? 15.09401 52.61952 23.09160 1.000 20.76849 158 ILE A N 1
ATOM 1258 C CA . ILE A 1 158 ? 16.54381 52.81042 23.14020 1.000 23.13908 158 ILE A CA 1
ATOM 1259 C C . ILE A 1 158 ? 16.89454 54.25600 23.47441 1.000 25.71184 158 ILE A C 1
ATOM 1260 O O . ILE A 1 158 ? 17.80518 54.52077 24.26798 1.000 25.61338 158 ILE A O 1
ATOM 1265 N N . SER A 1 159 ? 16.17000 55.21441 22.88971 1.000 20.12199 159 SER A N 1
ATOM 1266 C CA . SER A 1 159 ? 16.45232 56.62765 23.11743 1.000 22.73411 159 SER A CA 1
ATOM 1267 C C . SER A 1 159 ? 15.94886 57.13512 24.45710 1.000 24.35820 159 SER A C 1
ATOM 1268 O O . SER A 1 159 ? 16.34523 58.22833 24.86918 1.000 26.02127 159 SER A O 1
ATOM 1271 N N . ARG A 1 160 ? 15.05499 56.39256 25.10943 1.000 23.89126 160 ARG A N 1
ATOM 1272 C CA . ARG A 1 160 ? 14.36979 56.77635 26.33973 1.000 23.95571 160 ARG A CA 1
ATOM 1273 C C . ARG A 1 160 ? 13.34752 57.88040 26.11168 1.000 20.77088 160 ARG A C 1
ATOM 1274 O O . ARG A 1 160 ? 12.79565 58.39438 27.07903 1.000 22.98922 160 ARG A O 1
ATOM 1282 N N . SER A 1 161 ? 13.06284 58.24221 24.85500 1.000 20.95424 161 SER A N 1
ATOM 1283 C CA . SER A 1 161 ? 11.98085 59.19531 24.60630 1.000 22.34164 161 SER A CA 1
ATOM 1284 C C . SER A 1 161 ? 10.64476 58.63523 25.06659 1.000 24.45284 161 SER A C 1
ATOM 1285 O O . SER A 1 161 ? 9.73806 59.40203 25.42634 1.000 21.81885 161 SER A O 1
ATOM 1288 N N . GLY A 1 162 ? 10.50203 57.30888 25.06273 1.000 23.84929 162 GLY A N 1
ATOM 1289 C CA . GLY A 1 162 ? 9.26855 56.69140 25.51249 1.000 23.12071 162 GLY A CA 1
ATOM 1290 C C . GLY A 1 162 ? 8.95539 56.94067 26.97054 1.000 24.22166 162 GLY A C 1
ATOM 1291 O O . GLY A 1 162 ? 7.78609 56.84082 27.37188 1.000 25.42270 162 GLY A O 1
ATOM 1292 N N . GLU A 1 163 ? 9.96709 57.28030 27.77306 1.000 22.61557 163 GLU A N 1
ATOM 1293 C CA . GLU A 1 163 ? 9.73260 57.63015 29.16862 1.000 23.98687 163 GLU A CA 1
ATOM 1294 C C . GLU A 1 163 ? 8.91016 58.90227 29.30933 1.000 26.36869 163 GLU A C 1
ATOM 1295 O O . GLU A 1 163 ? 8.33773 59.14037 30.37733 1.000 32.73930 163 GLU A O 1
ATOM 1301 N N . LEU A 1 164 ? 8.83132 59.71106 28.25473 1.000 23.64543 164 LEU A N 1
ATOM 1302 C CA . LEU A 1 164 ? 8.10976 60.97674 28.27569 1.000 23.99899 164 LEU A CA 1
ATOM 1303 C C . LEU A 1 164 ? 6.71986 60.88152 27.67091 1.000 24.28139 164 LEU A C 1
ATOM 1304 O O . LEU A 1 164 ? 5.99874 61.88211 27.67203 1.000 25.29401 164 LEU A O 1
ATOM 1309 N N . ALA A 1 165 ? 6.33218 59.72037 27.13982 1.000 24.52950 165 ALA A N 1
ATOM 1310 C CA . ALA A 1 165 ? 5.08134 59.62887 26.38845 1.000 24.07413 165 ALA A CA 1
ATOM 1311 C C . ALA A 1 165 ? 3.87249 59.84963 27.28603 1.000 32.00201 165 ALA A C 1
ATOM 1312 O O . ALA A 1 165 ? 2.87482 60.44122 26.85669 1.000 27.11378 165 ALA A O 1
ATOM 1314 N N . GLN A 1 166 ? 3.94018 59.38496 28.53634 1.000 30.64726 166 GLN A N 1
ATOM 1315 C CA . GLN A 1 166 ? 2.79370 59.53257 29.42881 1.000 35.79332 166 GLN A CA 1
ATOM 1316 C C . GLN A 1 166 ? 2.54102 60.99728 29.77020 1.000 34.69473 166 GLN A C 1
ATOM 1317 O O . GLN A 1 166 ? 1.39114 61.45592 29.74338 1.000 35.75528 166 GLN A O 1
ATOM 1323 N N . GLU A 1 167 ? 3.60124 61.74810 30.08246 1.000 30.52970 167 GLU A N 1
ATOM 1324 C CA . GLU A 1 167 ? 3.46470 63.18307 30.32214 1.000 25.27878 167 GLU A CA 1
ATOM 1325 C C . GLU A 1 167 ? 3.06533 63.91521 29.04436 1.000 26.33008 167 GLU A C 1
ATOM 1326 O O . GLU A 1 167 ? 2.27061 64.86239 29.08111 1.000 27.40465 167 GLU A O 1
ATOM 1332 N N . TYR A 1 168 ? 3.60849 63.48836 27.90439 1.000 24.99851 168 TYR A N 1
ATOM 1333 C CA . TYR A 1 168 ? 3.21092 64.06493 26.62395 1.000 21.03019 168 TYR A CA 1
ATOM 1334 C C . TYR A 1 168 ? 1.70927 63.90996 26.40497 1.000 23.67098 168 TYR A C 1
ATOM 1335 O O . TYR A 1 168 ? 1.01291 64.87163 26.05582 1.000 25.05843 168 TYR A O 1
ATOM 1344 N N . ASP A 1 169 ? 1.19953 62.69112 26.58726 1.000 27.00931 169 ASP A N 1
ATOM 1345 C CA . ASP A 1 169 ? -0.22028 62.43333 26.36568 1.000 25.94057 169 ASP A CA 1
ATOM 1346 C C . ASP A 1 169 ? -1.08832 63.26816 27.29612 1.000 25.97944 169 ASP A C 1
ATOM 1347 O O . ASP A 1 169 ? -2.13159 63.79316 26.88314 1.000 28.79981 169 ASP A O 1
ATOM 1352 N N . LYS A 1 170 ? -0.67807 63.39283 28.56092 1.000 26.48988 170 LYS A N 1
ATOM 1353 C CA . LYS A 1 170 ? -1.45076 64.15971 29.53396 1.000 28.29174 170 LYS A CA 1
ATOM 1354 C C . LYS A 1 170 ? -1.51508 65.63417 29.15186 1.000 22.42999 170 LYS A C 1
ATOM 1355 O O . LYS A 1 170 ? -2.59316 66.24147 29.15619 1.000 28.69415 170 LYS A O 1
ATOM 1361 N N . ARG A 1 171 ? -0.36348 66.23319 28.83114 1.000 27.34202 171 ARG A N 1
ATOM 1362 C CA A ARG A 1 171 ? -0.33054 67.64317 28.45303 0.500 29.69594 171 ARG A CA 1
ATOM 1363 C CA B ARG A 1 171 ? -0.34711 67.64387 28.46264 0.500 29.63918 171 ARG A CA 1
ATOM 1364 C C . ARG A 1 171 ? -1.06240 67.89796 27.14000 1.000 25.13684 171 ARG A C 1
ATOM 1365 O O . ARG A 1 171 ? -1.64391 68.97364 26.95069 1.000 25.79408 171 ARG A O 1
ATOM 1380 N N . LYS A 1 172 ? -1.03594 66.93350 26.21427 1.000 23.96408 172 LYS A N 1
ATOM 1381 C CA . LYS A 1 172 ? -1.73928 67.12447 24.94871 1.000 23.57163 172 LYS A CA 1
ATOM 1382 C C . LYS A 1 172 ? -3.24385 67.24252 25.17155 1.000 23.51906 172 LYS A C 1
ATOM 1383 O O . LYS A 1 172 ? -3.90230 68.11492 24.58952 1.000 23.69690 172 LYS A O 1
ATOM 1389 N N . LYS A 1 173 ? -3.80374 66.36808 26.01372 1.000 27.02067 173 LYS A N 1
ATOM 1390 C CA . LYS A 1 173 ? -5.22217 66.45367 26.34331 1.000 23.16615 173 LYS A CA 1
ATOM 1391 C C . LYS A 1 173 ? -5.53248 67.71500 27.13969 1.000 25.16839 173 LYS A C 1
ATOM 1392 O O . LYS A 1 173 ? -6.54583 68.37799 26.88658 1.000 29.69097 173 LYS A O 1
ATOM 1398 N N . GLU A 1 174 ? -4.66750 68.08382 28.09250 1.000 29.30455 174 GLU A N 1
ATOM 1399 C CA . GLU A 1 174 ? -4.93064 69.28838 28.87854 1.000 30.53962 174 GLU A CA 1
ATOM 1400 C C . GLU A 1 174 ? -4.92752 70.53859 28.00754 1.000 30.19843 174 GLU A C 1
ATOM 1401 O O . GLU A 1 174 ? -5.56788 71.54154 28.34635 1.000 35.03947 174 GLU A O 1
ATOM 1407 N N . MET A 1 175 ? -4.23249 70.49395 26.87929 1.000 28.71872 175 MET A N 1
ATOM 1408 C CA . MET A 1 175 ? -4.20334 71.59989 25.93600 1.000 26.46857 175 MET A CA 1
ATOM 1409 C C . MET A 1 175 ? -5.43346 71.64155 25.02817 1.000 33.94605 175 MET A C 1
ATOM 1410 O O . MET A 1 175 ? -5.62468 72.62157 24.29890 1.000 38.80871 175 MET A O 1
ATOM 1415 N N . GLY A 1 176 ? -6.28256 70.62255 25.06135 1.000 29.92810 176 GLY A N 1
ATOM 1416 C CA . GLY A 1 176 ? -7.49047 70.62142 24.25427 1.000 24.12441 176 GLY A CA 1
ATOM 1417 C C . GLY A 1 176 ? -7.56544 69.53762 23.20338 1.000 25.46543 176 GLY A C 1
ATOM 1418 O O . GLY A 1 176 ? -8.56759 69.48312 22.47694 1.000 28.44906 176 GLY A O 1
ATOM 1419 N N . SER A 1 177 ? -6.55155 68.69554 23.03700 1.000 22.16500 177 SER A N 1
ATOM 1420 C CA A SER A 1 177 ? -6.69265 67.56093 22.14088 0.690 22.94481 177 SER A CA 1
ATOM 1421 C CA B SER A 1 177 ? -6.69813 67.56212 22.13559 0.310 23.86893 177 SER A CA 1
ATOM 1422 C C . SER A 1 177 ? -7.84940 66.69411 22.62241 1.000 27.92523 177 SER A C 1
ATOM 1423 O O . SER A 1 177 ? -7.97706 66.41945 23.82135 1.000 35.04063 177 SER A O 1
ATOM 1428 N N . GLY A 1 178 ? -8.70320 66.29064 21.69848 1.000 27.15298 178 GLY A N 1
ATOM 1429 C CA . GLY A 1 178 ? -9.90963 65.57273 22.04345 1.000 22.84879 178 GLY A CA 1
ATOM 1430 C C . GLY A 1 178 ? -11.15117 66.43741 22.07497 1.000 24.25109 178 GLY A C 1
ATOM 1431 O O . GLY A 1 178 ? -12.25770 65.90064 22.18882 1.000 26.20768 178 GLY A O 1
ATOM 1432 N N . SER A 1 179 ? -11.00284 67.75070 21.97896 1.000 23.79673 179 SER A N 1
ATOM 1433 C CA . SER A 1 179 ? -12.17167 68.59855 21.83197 1.000 29.14676 179 SER A CA 1
ATOM 1434 C C . SER A 1 179 ? -12.45317 68.82503 20.34984 1.000 37.89591 179 SER A C 1
ATOM 1435 O O . SER A 1 179 ? -11.57370 68.67327 19.49629 1.000 33.54276 179 SER A O 1
ATOM 1438 N N . LEU A 1 180 ? -13.71377 69.15794 20.05025 1.000 33.16080 180 LEU A N 1
ATOM 1439 C CA . LEU A 1 180 ? -14.12784 69.34476 18.66173 1.000 32.66442 180 LEU A CA 1
ATOM 1440 C C . LEU A 1 180 ? -13.27882 70.40698 17.97474 1.000 39.64553 180 LEU A C 1
ATOM 1441 O O . LEU A 1 180 ? -12.76450 70.19326 16.86935 1.000 43.47911 180 LEU A O 1
ATOM 1446 N N . VAL A 1 181 ? -13.13412 71.56049 18.61060 1.000 35.25292 181 VAL A N 1
ATOM 1447 C CA . VAL A 1 181 ? -12.22034 72.60598 18.17386 1.000 36.81758 181 VAL A CA 1
ATOM 1448 C C . VAL A 1 181 ? -11.22148 72.85356 19.29339 1.000 40.38992 181 VAL A C 1
ATOM 1449 O O . VAL A 1 181 ? -11.50550 73.58867 20.24149 1.000 42.12021 181 VAL A O 1
ATOM 1453 N N . PRO A 1 182 ? -10.03787 72.24505 19.22689 1.000 44.25385 182 PRO A N 1
ATOM 1454 C CA . PRO A 1 182 ? -9.04037 72.47993 20.27574 1.000 39.90391 182 PRO A CA 1
ATOM 1455 C C . PRO A 1 182 ? -8.68252 73.95316 20.34276 1.000 45.65127 182 PRO A C 1
ATOM 1456 O O . PRO A 1 182 ? -8.39564 74.58654 19.32588 1.000 47.05622 182 PRO A O 1
ATOM 1460 N N . ARG A 1 183 ? -8.72782 74.49854 21.55219 1.000 48.20359 183 ARG A N 1
ATOM 1461 C CA . ARG A 1 183 ? -8.36314 75.88497 21.81551 1.000 57.05106 183 ARG A CA 1
ATOM 1462 C C . ARG A 1 183 ? -7.23470 75.85379 22.83944 1.000 66.19474 183 ARG A C 1
ATOM 1463 O O . ARG A 1 183 ? -7.46825 75.88425 24.04987 1.000 68.74235 183 ARG A O 1
ATOM 1471 N N . GLY A 1 184 ? -6.00723 75.76312 22.34217 1.000 72.09062 184 GLY A N 1
ATOM 1472 C CA . GLY A 1 184 ? -4.82502 75.80312 23.18143 1.000 81.13176 184 GLY A CA 1
ATOM 1473 C C . GLY A 1 184 ? -4.24235 77.20488 23.19223 1.000 88.37024 184 GLY A C 1
ATOM 1474 O O . GLY A 1 184 ? -4.12695 77.85037 22.14988 1.000 92.96987 184 GLY A O 1
ATOM 1475 N N . SER A 1 185 ? -3.88469 77.66749 24.38486 1.000 88.30998 185 SER A N 1
ATOM 1476 C CA . SER A 1 185 ? -3.34366 79.00671 24.53915 1.000 83.78329 185 SER A CA 1
ATOM 1477 C C . SER A 1 185 ? -2.64891 79.10182 25.88603 1.000 70.90249 185 SER A C 1
ATOM 1478 O O . SER A 1 185 ? -3.01609 78.41014 26.84013 1.000 73.07030 185 SER A O 1
ATOM 1481 N N . GLY A 1 186 ? -1.63443 79.95395 25.94542 1.000 51.81187 1053 GLY A N 1
ATOM 1482 C CA . GLY A 1 186 ? -1.02499 80.25127 27.22822 1.000 49.41839 1053 GLY A CA 1
ATOM 1483 C C . GLY A 1 186 ? -0.24384 79.07280 27.77070 1.000 40.79440 1053 GLY A C 1
ATOM 1484 O O . GLY A 1 186 ? 0.52245 78.42207 27.05097 1.000 45.01020 1053 GLY A O 1
ATOM 1485 N N . SER A 1 187 ? -0.44817 78.78399 29.05958 1.000 36.26637 1054 SER A N 1
ATOM 1486 C CA . SER A 1 187 ? 0.45709 77.88625 29.76666 1.000 36.40675 1054 SER A CA 1
ATOM 1487 C C . SER A 1 187 ? 0.20980 76.42246 29.41451 1.000 34.45918 1054 SER A C 1
ATOM 1488 O O . SER A 1 187 ? 1.15574 75.63153 29.38318 1.000 33.46040 1054 SER A O 1
ATOM 1491 N N . ALA A 1 188 ? -1.04361 76.03326 29.16733 1.000 31.89494 1055 ALA A N 1
ATOM 1492 C CA . ALA A 1 188 ? -1.29868 74.64059 28.79919 1.000 33.79751 1055 ALA A CA 1
ATOM 1493 C C . ALA A 1 188 ? -0.68908 74.31361 27.44394 1.000 32.70222 1055 ALA A C 1
ATOM 1494 O O . ALA A 1 188 ? -0.13559 73.22229 27.24953 1.000 32.37165 1055 ALA A O 1
ATOM 1496 N N . LYS A 1 189 ? -0.78337 75.24267 26.49030 1.000 32.76699 1056 LYS A N 1
ATOM 1497 C CA . LYS A 1 189 ? -0.16844 75.01470 25.18837 1.000 31.59466 1056 LYS A CA 1
ATOM 1498 C C . LYS A 1 189 ? 1.34874 74.99488 25.29142 1.000 35.03115 1056 LYS A C 1
ATOM 1499 O O . LYS A 1 189 ? 2.01187 74.14238 24.68620 1.000 32.28837 1056 LYS A O 1
ATOM 1505 N N . GLN A 1 190 ? 1.91769 75.93625 26.04461 1.000 32.53333 1057 GLN A N 1
ATOM 1506 C CA . GLN A 1 190 ? 3.36237 75.95454 26.20674 1.000 28.87397 1057 GLN A CA 1
ATOM 1507 C C . GLN A 1 190 ? 3.84379 74.70393 26.93451 1.000 28.49353 1057 GLN A C 1
ATOM 1508 O O . GLN A 1 190 ? 4.91113 74.16949 26.61115 1.000 30.33720 1057 GLN A O 1
ATOM 1514 N N . ALA A 1 191 ? 3.06813 74.21064 27.90866 1.000 28.73090 1058 ALA A N 1
ATOM 1515 C CA . ALA A 1 191 ? 3.45631 72.98664 28.60308 1.000 24.73659 1058 ALA A CA 1
ATOM 1516 C C . ALA A 1 191 ? 3.54475 71.82036 27.63105 1.000 25.97590 1058 ALA A C 1
ATOM 1517 O O . ALA A 1 191 ? 4.45976 70.99341 27.71751 1.000 25.69822 1058 ALA A O 1
ATOM 1519 N N . PHE A 1 192 ? 2.60013 71.74148 26.69665 1.000 29.27526 1059 PHE A N 1
ATOM 1520 C CA . PHE A 1 192 ? 2.63891 70.65792 25.71966 1.000 27.71744 1059 PHE A CA 1
ATOM 1521 C C . PHE A 1 192 ? 3.81869 70.81711 24.76662 1.000 27.14335 1059 PHE A C 1
ATOM 1522 O O . PHE A 1 192 ? 4.54669 69.85346 24.50087 1.000 24.54969 1059 PHE A O 1
ATOM 1530 N N . GLU A 1 193 ? 4.02145 72.02869 24.23621 1.000 30.03376 1060 GLU A N 1
ATOM 1531 C CA . GLU A 1 193 ? 5.15105 72.28064 23.34418 1.000 26.58955 1060 GLU A CA 1
ATOM 1532 C C . GLU A 1 193 ? 6.47536 71.94433 24.01395 1.000 26.70413 1060 GLU A C 1
ATOM 1533 O O . GLU A 1 193 ? 7.41519 71.46835 23.35578 1.000 28.22591 1060 GLU A O 1
ATOM 1539 N N . GLN A 1 194 ? 6.56518 72.15636 25.32430 1.000 26.76310 1061 GLN A N 1
ATOM 1540 C CA . GLN A 1 194 ? 7.82989 71.91271 26.00584 1.000 24.61131 1061 GLN A CA 1
ATOM 1541 C C . GLN A 1 194 ? 8.10305 70.41855 26.15660 1.000 26.67697 1061 GLN A C 1
ATOM 1542 O O . GLN A 1 194 ? 9.24031 69.97292 25.95383 1.000 27.76253 1061 GLN A O 1
ATOM 1548 N N . ILE A 1 195 ? 7.07797 69.62052 26.48706 1.000 24.49079 1062 ILE A N 1
ATOM 1549 C CA . ILE A 1 195 ? 7.29966 68.17823 26.59921 1.000 24.34478 1062 ILE A CA 1
ATOM 1550 C C . ILE A 1 195 ? 7.43691 67.55346 25.21507 1.000 23.49770 1062 ILE A C 1
ATOM 1551 O O . ILE A 1 195 ? 8.18677 66.57895 25.03348 1.000 23.40594 1062 ILE A O 1
ATOM 1556 N N . LYS A 1 196 ? 6.72555 68.09728 24.22622 1.000 25.06384 1063 LYS A N 1
ATOM 1557 C CA . LYS A 1 196 ? 6.92104 67.68872 22.83912 1.000 23.28833 1063 LYS A CA 1
ATOM 1558 C C . LYS A 1 196 ? 8.37313 67.88085 22.41509 1.000 23.26901 1063 LYS A C 1
ATOM 1559 O O . LYS A 1 196 ? 8.99201 66.98038 21.82661 1.000 22.25401 1063 LYS A O 1
ATOM 1565 N N . LYS A 1 197 ? 8.95029 69.03966 22.74711 1.000 25.06370 1064 LYS A N 1
ATOM 1566 C CA . LYS A 1 197 ? 10.35260 69.28551 22.42539 1.000 23.92850 1064 LYS A CA 1
ATOM 1567 C C . LYS A 1 197 ? 11.27998 68.31544 23.14607 1.000 24.42892 1064 LYS A C 1
ATOM 1568 O O . LYS A 1 197 ? 12.26253 67.84195 22.56071 1.000 24.88903 1064 LYS A O 1
ATOM 1574 N N . GLU A 1 198 ? 11.02264 68.03847 24.43135 1.000 25.63339 1065 GLU A N 1
ATOM 1575 C CA A GLU A 1 198 ? 11.87829 67.11073 25.16855 0.500 22.67343 1065 GLU A CA 1
ATOM 1576 C CA B GLU A 1 198 ? 11.89944 67.11942 25.15080 0.500 22.62006 1065 GLU A CA 1
ATOM 1577 C C . GLU A 1 198 ? 11.84135 65.72085 24.54665 1.000 22.59137 1065 GLU A C 1
ATOM 1578 O O . GLU A 1 198 ? 12.87484 65.04708 24.42755 1.000 23.23888 1065 GLU A O 1
ATOM 1589 N N . ARG A 1 199 ? 10.64810 65.27150 24.15613 1.000 23.75192 1066 ARG A N 1
ATOM 1590 C CA . ARG A 1 199 ? 10.51753 63.94664 23.55516 1.000 22.63041 1066 ARG A CA 1
ATOM 1591 C C . ARG A 1 199 ? 11.16127 63.90685 22.17392 1.000 20.49070 1066 ARG A C 1
ATOM 1592 O O . ARG A 1 199 ? 11.84302 62.93471 21.82352 1.000 21.00031 1066 ARG A O 1
ATOM 1600 N N . PHE A 1 200 ? 10.94443 64.95689 21.38379 1.000 22.72370 1067 PHE A N 1
ATOM 1601 C CA . PHE A 1 200 ? 11.58198 65.10257 20.07997 1.000 21.67350 1067 PHE A CA 1
ATOM 1602 C C . PHE A 1 200 ? 13.10204 65.05938 20.19319 1.000 24.97511 1067 PHE A C 1
ATOM 1603 O O . PHE A 1 200 ? 13.76904 64.30213 19.47364 1.000 22.85376 1067 PHE A O 1
ATOM 1611 N N . ASP A 1 201 ? 13.67368 65.86131 21.10242 1.000 23.46002 1068 ASP A N 1
ATOM 1612 C CA . ASP A 1 201 ? 15.12746 65.87669 21.25506 1.000 23.93396 1068 ASP A CA 1
ATOM 1613 C C . ASP A 1 201 ? 15.67889 64.51776 21.67849 1.000 24.46236 1068 ASP A C 1
ATOM 1614 O O . ASP A 1 201 ? 16.71002 64.08053 21.15429 1.000 25.73503 1068 ASP A O 1
ATOM 1619 N N . ARG A 1 202 ? 15.04009 63.84697 22.64628 1.000 25.54391 1069 ARG A N 1
ATOM 1620 C CA . ARG A 1 202 ? 15.52518 62.52604 23.05110 1.000 25.54407 1069 ARG A CA 1
ATOM 1621 C C . ARG A 1 202 ? 15.45679 61.53895 21.89763 1.000 22.63285 1069 ARG A C 1
ATOM 1622 O O . ARG A 1 202 ? 16.39418 60.75268 21.67150 1.000 21.91538 1069 ARG A O 1
ATOM 1630 N N . PHE A 1 203 ? 14.33390 61.53908 21.17439 1.000 22.34738 1070 PHE A N 1
ATOM 1631 C CA . PHE A 1 203 ? 14.15305 60.58071 20.09087 1.000 20.65902 1070 PHE A CA 1
ATOM 1632 C C . PHE A 1 203 ? 15.18769 60.80612 18.99960 1.000 22.60099 1070 PHE A C 1
ATOM 1633 O O . PHE A 1 203 ? 15.85518 59.86773 18.54928 1.000 23.15219 1070 PHE A O 1
ATOM 1641 N N . ASN A 1 204 ? 15.37257 62.06397 18.60506 1.000 23.89066 1071 ASN A N 1
ATOM 1642 C CA A ASN A 1 204 ? 16.25827 62.32142 17.48260 0.500 24.04774 1071 ASN A CA 1
ATOM 1643 C CA B ASN A 1 204 ? 16.26039 62.40539 17.49888 0.500 25.11835 1071 ASN A CA 1
ATOM 1644 C C . ASN A 1 204 ? 17.72720 62.18304 17.83920 1.000 27.21961 1071 ASN A C 1
ATOM 1645 O O . ASN A 1 204 ? 18.53308 61.91174 16.94308 1.000 29.48677 1071 ASN A O 1
ATOM 1654 N N . ALA A 1 205 ? 18.10212 62.33583 19.11312 1.000 24.45916 1072 ALA A N 1
ATOM 1655 C CA . ALA A 1 205 ? 19.49874 62.11142 19.47137 1.000 29.96871 1072 ALA A CA 1
ATOM 1656 C C . ALA A 1 205 ? 19.92510 60.71399 19.06475 1.000 37.17226 1072 ALA A C 1
ATOM 1657 O O . ALA A 1 205 ? 21.05239 60.50142 18.60147 1.000 35.43874 1072 ALA A O 1
ATOM 1659 N N . CYS A 1 206 ? 19.01311 59.75608 19.20167 1.000 25.47793 1073 CYS A N 1
ATOM 1660 C CA . CYS A 1 206 ? 19.26263 58.38356 18.79291 1.000 24.92410 1073 CYS A CA 1
ATOM 1661 C C . CYS A 1 206 ? 18.97549 58.19671 17.30610 1.000 27.07805 1073 CYS A C 1
ATOM 1662 O O . CYS A 1 206 ? 19.84030 57.75462 16.54433 1.000 26.70912 1073 CYS A O 1
ATOM 1665 N N . PHE A 1 207 ? 17.76826 58.56147 16.87189 1.000 24.08664 1074 PHE A N 1
ATOM 1666 C CA . PHE A 1 207 ? 17.33218 58.21878 15.51998 1.000 21.32802 1074 PHE A CA 1
ATOM 1667 C C . PHE A 1 207 ? 18.20786 58.85833 14.44972 1.000 28.46087 1074 PHE A C 1
ATOM 1668 O O . PHE A 1 207 ? 18.55367 58.20617 13.45819 1.000 27.02737 1074 PHE A O 1
ATOM 1676 N N . GLU A 1 208 ? 18.53913 60.14230 14.59945 1.000 24.89477 1075 GLU A N 1
ATOM 1677 C CA . GLU A 1 208 ? 19.32108 60.80552 13.55447 1.000 25.26971 1075 GLU A CA 1
ATOM 1678 C C . GLU A 1 208 ? 20.68853 60.16092 13.40023 1.000 25.47833 1075 GLU A C 1
ATOM 1679 O O . GLU A 1 208 ? 21.20043 60.03825 12.28221 1.000 26.66369 1075 GLU A O 1
ATOM 1685 N N . SER A 1 209 ? 21.29283 59.74064 14.51332 1.000 27.21408 1076 SER A N 1
ATOM 1686 C CA A SER A 1 209 ? 22.56605 59.02732 14.45206 0.560 27.88282 1076 SER A CA 1
ATOM 1687 C CA B SER A 1 209 ? 22.56718 59.03419 14.44280 0.440 27.93803 1076 SER A CA 1
ATOM 1688 C C . SER A 1 209 ? 22.42893 57.72481 13.67173 1.000 25.25012 1076 SER A C 1
ATOM 1689 O O . SER A 1 209 ? 23.21707 57.43982 12.76238 1.000 30.85947 1076 SER A O 1
ATOM 1694 N N . VAL A 1 210 ? 21.42151 56.91807 14.01190 1.000 22.71188 1077 VAL A N 1
ATOM 1695 C CA . VAL A 1 210 ? 21.21595 55.65299 13.31247 1.000 21.88388 1077 VAL A CA 1
ATOM 1696 C C . VAL A 1 210 ? 20.89033 55.89255 11.83899 1.000 22.45238 1077 VAL A C 1
ATOM 1697 O O . VAL A 1 210 ? 21.40789 55.19767 10.95108 1.000 23.72486 1077 VAL A O 1
ATOM 1701 N N . ALA A 1 211 ? 20.02385 56.86413 11.54801 1.000 20.93964 1078 ALA A N 1
ATOM 1702 C CA . ALA A 1 211 ? 19.61997 57.06576 10.16006 1.000 18.21920 1078 ALA A CA 1
ATOM 1703 C C . ALA A 1 211 ? 20.76468 57.59835 9.29970 1.000 23.07611 1078 ALA A C 1
ATOM 1704 O O . ALA A 1 211 ? 20.78943 57.35178 8.08999 1.000 25.70555 1078 ALA A O 1
ATOM 1706 N N . THR A 1 212 ? 21.70435 58.33316 9.88833 1.000 27.48995 1079 THR A N 1
ATOM 1707 C CA . THR A 1 212 ? 22.81255 58.86513 9.10415 1.000 32.61147 1079 THR A CA 1
ATOM 1708 C C . THR A 1 212 ? 23.97350 57.88839 8.99597 1.000 33.14869 1079 THR A C 1
ATOM 1709 O O . THR A 1 212 ? 24.86614 58.10236 8.16781 1.000 36.59905 1079 THR A O 1
ATOM 1713 N N . ASN A 1 213 ? 23.97803 56.81706 9.79149 1.000 28.26173 1080 ASN A N 1
ATOM 1714 C CA . ASN A 1 213 ? 25.00165 55.78912 9.67482 1.000 27.72959 1080 ASN A CA 1
ATOM 1715 C C . ASN A 1 213 ? 24.53885 54.55897 8.90698 1.000 25.82881 1080 ASN A C 1
ATOM 1716 O O . ASN A 1 213 ? 25.38344 53.76359 8.48674 1.000 29.03995 1080 ASN A O 1
ATOM 1721 N N . ILE A 1 214 ? 23.23032 54.38692 8.69145 1.000 23.99927 1081 ILE A N 1
ATOM 1722 C CA . ILE A 1 214 ? 22.77208 53.10002 8.17392 1.000 19.02871 1081 ILE A CA 1
ATOM 1723 C C . ILE A 1 214 ? 23.18805 52.88945 6.71696 1.000 21.33210 1081 ILE A C 1
ATOM 1724 O O . ILE A 1 214 ? 23.47383 51.76167 6.30845 1.000 24.54174 1081 ILE A O 1
ATOM 1729 N N . ASP A 1 215 ? 23.26135 53.94930 5.91465 1.000 23.62107 1082 ASP A N 1
ATOM 1730 C CA . ASP A 1 215 ? 23.55178 53.75821 4.49621 1.000 26.06838 1082 ASP A CA 1
ATOM 1731 C C . ASP A 1 215 ? 24.94365 53.17318 4.29378 1.000 27.66276 1082 ASP A C 1
ATOM 1732 O O . ASP A 1 215 ? 25.12177 52.21471 3.53331 1.000 28.52718 1082 ASP A O 1
ATOM 1737 N N . GLU A 1 216 ? 25.94672 53.75170 4.95993 1.000 29.22944 1083 GLU A N 1
ATOM 1738 C CA . GLU A 1 216 ? 27.30384 53.21990 4.86882 1.000 29.61727 1083 GLU A CA 1
ATOM 1739 C C . GLU A 1 216 ? 27.36241 51.76886 5.32406 1.000 31.52744 1083 GLU A C 1
ATOM 1740 O O . GLU A 1 216 ? 28.05558 50.94586 4.71573 1.000 32.65911 1083 GLU A O 1
ATOM 1746 N N . ILE A 1 217 ? 26.62946 51.42893 6.38454 1.000 28.37618 1084 ILE A N 1
ATOM 1747 C CA . ILE A 1 217 ? 26.67746 50.06365 6.89591 1.000 25.21634 1084 ILE A CA 1
ATOM 1748 C C . ILE A 1 217 ? 26.03428 49.09744 5.90690 1.000 26.46732 1084 ILE A C 1
ATOM 1749 O O . ILE A 1 217 ? 26.57621 48.02253 5.61929 1.000 29.30365 1084 ILE A O 1
ATOM 1754 N N . TYR A 1 218 ? 24.87992 49.47623 5.34898 1.000 29.53784 1085 TYR A N 1
ATOM 1755 C CA . TYR A 1 218 ? 24.24759 48.65780 4.31689 1.000 25.31012 1085 TYR A CA 1
ATOM 1756 C C . TYR A 1 218 ? 25.16560 48.49571 3.10385 1.000 29.88521 1085 TYR A C 1
ATOM 1757 O O . TYR A 1 218 ? 25.27976 47.39525 2.54463 1.000 33.02559 1085 TYR A O 1
ATOM 1766 N N . LYS A 1 219 ? 25.84006 49.57927 2.69881 1.000 28.56739 1086 LYS A N 1
ATOM 1767 C CA . LYS A 1 219 ? 26.88297 49.49587 1.67719 1.000 34.56396 1086 LYS A CA 1
ATOM 1768 C C . LYS A 1 219 ? 28.02646 48.59442 2.12780 1.000 40.56018 1086 LYS A C 1
ATOM 1769 O O . LYS A 1 219 ? 28.48323 47.73322 1.36750 1.000 42.09453 1086 LYS A O 1
ATOM 1775 N N . ALA A 1 220 ? 28.54070 48.82304 3.34745 1.000 35.44341 1087 ALA A N 1
ATOM 1776 C CA . ALA A 1 220 ? 29.67370 48.04117 3.84180 1.000 38.43130 1087 ALA A CA 1
ATOM 1777 C C . ALA A 1 220 ? 29.30909 46.57443 3.96736 1.000 35.17878 1087 ALA A C 1
ATOM 1778 O O . ALA A 1 220 ? 30.12496 45.69708 3.65990 1.000 34.08673 1087 ALA A O 1
ATOM 1780 N N . LEU A 1 221 ? 28.09176 46.28145 4.41914 1.000 35.08557 1088 LEU A N 1
ATOM 1781 C CA . LEU A 1 221 ? 27.59842 44.90953 4.34826 1.000 40.48378 1088 LEU A CA 1
ATOM 1782 C C . LEU A 1 221 ? 27.56397 44.43149 2.90505 1.000 41.59340 1088 LEU A C 1
ATOM 1783 O O . LEU A 1 221 ? 28.16932 43.41133 2.55938 1.000 38.05146 1088 LEU A O 1
ATOM 1788 N N . SER A 1 222 ? 26.85554 45.17056 2.04491 1.000 47.61248 1089 SER A N 1
ATOM 1789 C CA . SER A 1 222 ? 26.72171 44.80603 0.63612 1.000 45.62783 1089 SER A CA 1
ATOM 1790 C C . SER A 1 222 ? 28.04661 44.87312 -0.10577 1.000 56.27999 1089 SER A C 1
ATOM 1791 O O . SER A 1 222 ? 28.15005 44.33456 -1.21486 1.000 43.35565 1089 SER A O 1
ATOM 1794 N N . ARG A 1 223 ? 29.04248 45.55848 0.45896 1.000 65.94158 1090 ARG A N 1
ATOM 1795 C CA . ARG A 1 223 ? 30.34450 45.71472 -0.18190 1.000 74.23113 1090 ARG A CA 1
ATOM 1796 C C . ARG A 1 223 ? 30.20157 46.32551 -1.57640 1.000 68.84227 1090 ARG A C 1
ATOM 1797 O O . ARG A 1 223 ? 30.88185 45.92724 -2.52320 1.000 73.21157 1090 ARG A O 1
ATOM 1805 N N . ASN A 1 224 ? 29.30990 47.30841 -1.69769 1.000 54.03697 1091 ASN A N 1
ATOM 1806 C CA . ASN A 1 224 ? 28.86571 47.80325 -3.00013 1.000 47.18965 1091 ASN A CA 1
ATOM 1807 C C . ASN A 1 224 ? 28.29260 49.19859 -2.80447 1.000 45.47666 1091 ASN A C 1
ATOM 1808 O O . ASN A 1 224 ? 27.39226 49.38472 -1.98052 1.000 47.11044 1091 ASN A O 1
ATOM 1813 N N . SER A 1 225 ? 28.79826 50.17315 -3.56292 1.000 48.34436 1092 SER A N 1
ATOM 1814 C CA . SER A 1 225 ? 28.32950 51.54885 -3.43287 1.000 50.52587 1092 SER A CA 1
ATOM 1815 C C . SER A 1 225 ? 26.97772 51.79476 -4.09537 1.000 48.26013 1092 SER A C 1
ATOM 1816 O O . SER A 1 225 ? 26.39733 52.86723 -3.88780 1.000 51.61189 1092 SER A O 1
ATOM 1819 N N . SER A 1 226 ? 26.46300 50.84316 -4.88229 1.000 47.40570 1093 SER A N 1
ATOM 1820 C CA A SER A 1 226 ? 25.15152 51.02420 -5.49241 0.500 44.52573 1093 SER A CA 1
ATOM 1821 C CA B SER A 1 226 ? 25.15028 50.98035 -5.50549 0.500 44.59317 1093 SER A CA 1
ATOM 1822 C C . SER A 1 226 ? 24.00918 50.68673 -4.54136 1.000 40.85037 1093 SER A C 1
ATOM 1823 O O . SER A 1 226 ? 22.86986 51.10080 -4.79254 1.000 40.38145 1093 SER A O 1
ATOM 1828 N N . ALA A 1 227 ? 24.27848 49.95513 -3.46674 1.000 43.65085 1094 ALA A N 1
ATOM 1829 C CA . ALA A 1 227 ? 23.25262 49.72312 -2.46380 1.000 37.63189 1094 ALA A CA 1
ATOM 1830 C C . ALA A 1 227 ? 22.96574 51.02456 -1.72941 1.000 30.33438 1094 ALA A C 1
ATOM 1831 O O . ALA A 1 227 ? 23.86628 51.83921 -1.51402 1.000 34.23399 1094 ALA A O 1
ATOM 1833 N N . GLN A 1 228 ? 21.70461 51.22184 -1.34669 1.000 27.38311 1095 GLN A N 1
ATOM 1834 C CA . GLN A 1 228 ? 21.30858 52.40110 -0.59157 1.000 23.79171 1095 GLN A CA 1
ATOM 1835 C C . GLN A 1 228 ? 20.29374 52.00726 0.46260 1.000 27.97533 1095 GLN A C 1
ATOM 1836 O O . GLN A 1 228 ? 19.43829 51.15823 0.20431 1.000 26.04333 1095 GLN A O 1
ATOM 1842 N N . ALA A 1 229 ? 20.37383 52.64788 1.63302 1.000 25.72908 1096 ALA A N 1
ATOM 1843 C CA . ALA A 1 229 ? 19.43383 52.41813 2.72410 1.000 25.32796 1096 ALA A CA 1
ATOM 1844 C C . ALA A 1 229 ? 18.94124 53.74992 3.25995 1.000 27.56127 1096 ALA A C 1
ATOM 1845 O O . ALA A 1 229 ? 19.74434 54.65118 3.52051 1.000 28.10200 1096 ALA A O 1
ATOM 1847 N N . PHE A 1 230 ? 17.62651 53.86790 3.42254 1.000 25.21924 1097 PHE A N 1
ATOM 1848 C CA . PHE A 1 230 ? 16.99485 55.09897 3.88917 1.000 23.46534 1097 PHE A CA 1
ATOM 1849 C C . PHE A 1 230 ? 16.11730 54.80214 5.09435 1.000 25.40598 1097 PHE A C 1
ATOM 1850 O O . PHE A 1 230 ? 15.26141 53.91097 5.03871 1.000 26.56384 1097 PHE A O 1
ATOM 1858 N N . LEU A 1 231 ? 16.33497 55.54173 6.17851 1.000 21.64019 1098 LEU A N 1
ATOM 1859 C CA . LEU A 1 231 ? 15.45872 55.52551 7.34445 1.000 22.12093 1098 LEU A CA 1
ATOM 1860 C C . LEU A 1 231 ? 14.81435 56.89270 7.47609 1.000 30.65383 1098 LEU A C 1
ATOM 1861 O O . LEU A 1 231 ? 15.52076 57.89890 7.54929 1.000 35.73216 1098 LEU A O 1
ATOM 1866 N N . GLY A 1 232 ? 13.48726 56.93417 7.52737 1.000 28.38767 1099 GLY A N 1
ATOM 1867 C CA . GLY A 1 232 ? 12.80695 58.20305 7.61513 1.000 30.35523 1099 GLY A CA 1
ATOM 1868 C C . GLY A 1 232 ? 11.51921 58.13186 8.40788 1.000 26.53577 1099 GLY A C 1
ATOM 1869 O O . GLY A 1 232 ? 10.79905 57.13287 8.36923 1.000 25.69409 1099 GLY A O 1
ATOM 1870 N N . PRO A 1 233 ? 11.20495 59.19396 9.14846 1.000 27.26987 1100 PRO A N 1
ATOM 1871 C CA . PRO A 1 233 ? 9.93066 59.22718 9.87390 1.000 24.69221 1100 PRO A CA 1
ATOM 1872 C C . PRO A 1 233 ? 8.76924 59.59300 8.96360 1.000 27.58211 1100 PRO A C 1
ATOM 1873 O O . PRO A 1 233 ? 8.87375 60.47035 8.09917 1.000 26.24641 1100 PRO A O 1
ATOM 1877 N N . GLU A 1 234 ? 7.64511 58.89952 9.16837 1.000 26.66510 1101 GLU A N 1
ATOM 1878 C CA . GLU A 1 234 ? 6.40692 59.28940 8.50300 1.000 28.29059 1101 GLU A CA 1
ATOM 1879 C C . GLU A 1 234 ? 5.96488 60.67672 8.93420 1.000 29.18426 1101 GLU A C 1
ATOM 1880 O O . GLU A 1 234 ? 5.35189 61.41069 8.14636 1.000 29.84515 1101 GLU A O 1
ATOM 1886 N N . ASN A 1 235 ? 6.26097 61.05377 10.17845 1.000 24.67859 1102 ASN A N 1
ATOM 1887 C CA . ASN A 1 235 ? 5.87581 62.34624 10.74673 1.000 25.03471 1102 ASN A CA 1
ATOM 1888 C C . ASN A 1 235 ? 7.15770 63.07994 11.11436 1.000 24.59787 1102 ASN A C 1
ATOM 1889 O O . ASN A 1 235 ? 7.69329 62.88479 12.21138 1.000 22.67695 1102 ASN A O 1
ATOM 1894 N N . PRO A 1 236 ? 7.70281 63.91407 10.22568 1.000 31.66261 1103 PRO A N 1
ATOM 1895 C CA . PRO A 1 236 ? 8.97889 64.58513 10.55094 1.000 31.03722 1103 PRO A CA 1
ATOM 1896 C C . PRO A 1 236 ? 8.90965 65.51655 11.75473 1.000 32.04385 1103 PRO A C 1
ATOM 1897 O O . PRO A 1 236 ? 9.89721 65.63665 12.49065 1.000 32.30323 1103 PRO A O 1
ATOM 1901 N N . GLU A 1 237 ? 7.77851 66.18136 11.98491 1.000 29.73436 1104 GLU A N 1
ATOM 1902 C CA . GLU A 1 237 ? 7.70145 67.10832 13.10629 1.000 31.98864 1104 GLU A CA 1
ATOM 1903 C C . GLU A 1 237 ? 7.62768 66.38233 14.43891 1.000 29.16610 1104 GLU A C 1
ATOM 1904 O O . GLU A 1 237 ? 8.17431 66.86914 15.43663 1.000 27.84272 1104 GLU A O 1
ATOM 1910 N N . GLU A 1 238 ? 6.96919 65.21948 14.47814 1.000 24.12205 1105 GLU A N 1
ATOM 1911 C CA . GLU A 1 238 ? 6.84096 64.41584 15.69190 1.000 24.15858 1105 GLU A CA 1
ATOM 1912 C C . GLU A 1 238 ? 7.14208 62.97005 15.32008 1.000 24.61596 1105 GLU A C 1
ATOM 1913 O O . GLU A 1 238 ? 6.22982 62.14571 15.18063 1.000 23.81300 1105 GLU A O 1
ATOM 1919 N N . PRO A 1 239 ? 8.41902 62.63452 15.13932 1.000 23.14935 1106 PRO A N 1
ATOM 1920 C CA . PRO A 1 239 ? 8.76807 61.29913 14.62035 1.000 23.13183 1106 PRO A CA 1
ATOM 1921 C C . PRO A 1 239 ? 8.26804 60.15909 15.47594 1.000 24.98548 1106 PRO A C 1
ATOM 1922 O O . PRO A 1 239 ? 7.93336 59.09384 14.93688 1.000 27.39533 1106 PRO A O 1
ATOM 1926 N N . TYR A 1 240 ? 8.21721 60.35010 16.79456 1.000 24.46784 1107 TYR A N 1
ATOM 1927 C CA . TYR A 1 240 ? 7.77708 59.34160 17.75891 1.000 22.97450 1107 TYR A CA 1
ATOM 1928 C C . TYR A 1 240 ? 6.28711 59.03556 17.67662 1.000 22.04538 1107 TYR A C 1
ATOM 1929 O O . TYR A 1 240 ? 5.83566 58.08662 18.32730 1.000 26.45736 1107 TYR A O 1
ATOM 1938 N N . LEU A 1 241 ? 5.49907 59.83975 16.95424 1.000 22.96728 1108 LEU A N 1
ATOM 1939 C CA . LEU A 1 241 ? 4.05244 59.65730 16.91734 1.000 24.84435 1108 LEU A CA 1
ATOM 1940 C C . LEU A 1 241 ? 3.58427 58.68932 15.84729 1.000 30.38444 1108 LEU A C 1
ATOM 1941 O O . LEU A 1 241 ? 2.47800 58.14970 15.96401 1.000 30.56724 1108 LEU A O 1
ATOM 1946 N N . ASP A 1 242 ? 4.36728 58.48708 14.79428 1.000 24.49027 1109 ASP A N 1
ATOM 1947 C CA . ASP A 1 242 ? 3.95069 57.63946 13.68784 1.000 23.13618 1109 ASP A CA 1
ATOM 1948 C C . ASP A 1 242 ? 5.08168 56.65840 13.39127 1.000 22.58760 1109 ASP A C 1
ATOM 1949 O O . ASP A 1 242 ? 5.94216 56.38485 14.23935 1.000 29.11018 1109 ASP A O 1
ATOM 1954 N N . GLY A 1 243 ? 5.08422 56.09916 12.17599 1.000 23.24702 1110 GLY A N 1
ATOM 1955 C CA . GLY A 1 243 ? 6.00040 55.02583 11.85803 1.000 24.30133 1110 GLY A CA 1
ATOM 1956 C C . GLY A 1 243 ? 7.35755 55.51576 11.38783 1.000 24.47850 1110 GLY A C 1
ATOM 1957 O O . GLY A 1 243 ? 7.53815 56.66561 10.99418 1.000 23.39220 1110 GLY A O 1
ATOM 1958 N N . ILE A 1 244 ? 8.33318 54.61748 11.45187 1.000 24.07817 1111 ILE A N 1
ATOM 1959 C CA . ILE A 1 244 ? 9.65398 54.84916 10.87917 1.000 23.40347 1111 ILE A CA 1
ATOM 1960 C C . ILE A 1 244 ? 9.74984 53.98634 9.62842 1.000 23.92667 1111 ILE A C 1
ATOM 1961 O O . ILE A 1 244 ? 9.78262 52.74962 9.72206 1.000 25.98369 1111 ILE A O 1
ATOM 1966 N N . ASN A 1 245 ? 9.80204 54.63573 8.46404 1.000 25.11158 1112 ASN A N 1
ATOM 1967 C CA . ASN A 1 245 ? 9.95294 53.95224 7.18311 1.000 26.73535 1112 ASN A CA 1
ATOM 1968 C C . ASN A 1 245 ? 11.38899 53.48639 6.98760 1.000 28.61366 1112 ASN A C 1
ATOM 1969 O O . ASN A 1 245 ? 12.34071 54.18848 7.34485 1.000 24.46941 1112 ASN A O 1
ATOM 1974 N N . TYR A 1 246 ? 11.53756 52.28660 6.42341 1.000 23.40194 1113 TYR A N 1
ATOM 1975 C CA . TYR A 1 246 ? 12.83814 51.70492 6.11023 1.000 23.98874 1113 TYR A CA 1
ATOM 1976 C C . TYR A 1 246 ? 12.76316 51.18942 4.68049 1.000 25.64585 1113 TYR A C 1
ATOM 1977 O O . TYR A 1 246 ? 11.99887 50.26530 4.38870 1.000 29.49901 1113 TYR A O 1
ATOM 1986 N N . ASN A 1 247 ? 13.54004 51.78399 3.78314 1.000 27.48113 1114 ASN A N 1
ATOM 1987 C CA . ASN A 1 247 ? 13.55883 51.35506 2.39545 1.000 27.48216 1114 ASN A CA 1
ATOM 1988 C C . ASN A 1 247 ? 14.99777 51.22725 1.93564 1.000 32.98048 1114 ASN A C 1
ATOM 1989 O O . ASN A 1 247 ? 15.86082 52.01477 2.33172 1.000 34.35060 1114 ASN A O 1
ATOM 1994 N N . CYS A 1 248 ? 15.25772 50.22053 1.11595 1.000 35.26691 1115 CYS A N 1
ATOM 1995 C CA A CYS A 1 248 ? 16.59820 49.94082 0.63277 0.500 28.39852 1115 CYS A CA 1
ATOM 1996 C CA B CYS A 1 248 ? 16.59954 49.97748 0.62467 0.500 28.15225 1115 CYS A CA 1
ATOM 1997 C C . CYS A 1 248 ? 16.57390 49.73964 -0.87521 1.000 32.40652 1115 CYS A C 1
ATOM 1998 O O . CYS A 1 248 ? 15.53186 49.44245 -1.46942 1.000 35.20433 1115 CYS A O 1
ATOM 2003 N N . VAL A 1 249 ? 17.74633 49.90802 -1.47854 1.000 30.76857 1116 VAL A N 1
ATOM 2004 C CA . VAL A 1 249 ? 18.01373 49.53373 -2.85880 1.000 30.52003 1116 VAL A CA 1
ATOM 2005 C C . VAL A 1 249 ? 19.14814 48.52731 -2.79764 1.000 39.64555 1116 VAL A C 1
ATOM 2006 O O . VAL A 1 249 ? 20.24894 48.85396 -2.33228 1.000 39.54593 1116 VAL A O 1
ATOM 2010 N N . ALA A 1 250 ? 18.86670 47.30212 -3.22435 1.000 28.80351 1117 ALA A N 1
ATOM 2011 C CA . ALA A 1 250 ? 19.83186 46.21774 -3.13065 1.000 46.23498 1117 ALA A CA 1
ATOM 2012 C C . ALA A 1 250 ? 21.03854 46.48403 -4.03507 1.000 51.52814 1117 ALA A C 1
ATOM 2013 O O . ALA A 1 250 ? 20.91981 47.16361 -5.05799 1.000 43.48122 1117 ALA A O 1
ATOM 2015 N N . PRO A 1 251 ? 22.21293 45.95464 -3.68517 1.000 61.92941 1118 PRO A N 1
ATOM 2016 C CA . PRO A 1 251 ? 23.42383 46.26840 -4.45820 1.000 63.91329 1118 PRO A CA 1
ATOM 2017 C C . PRO A 1 251 ? 23.31637 45.78023 -5.89637 1.000 64.71191 1118 PRO A C 1
ATOM 2018 O O . PRO A 1 251 ? 23.00136 44.61685 -6.15435 1.000 58.63436 1118 PRO A O 1
ATOM 2022 N N . GLY A 1 252 ? 23.57933 46.68796 -6.83529 1.000 70.49025 1119 GLY A N 1
ATOM 2023 C CA . GLY A 1 252 ? 23.50091 46.35967 -8.24661 1.000 73.83245 1119 GLY A CA 1
ATOM 2024 C C . GLY A 1 252 ? 22.11776 46.00292 -8.74106 1.000 76.57718 1119 GLY A C 1
ATOM 2025 O O . GLY A 1 252 ? 21.99107 45.33492 -9.77070 1.000 73.81890 1119 GLY A O 1
ATOM 2026 N N . LYS A 1 253 ? 21.07041 46.42775 -8.03787 1.000 75.29857 1120 LYS A N 1
ATOM 2027 C CA . LYS A 1 253 ? 19.70094 46.11476 -8.41207 1.000 74.57765 1120 LYS A CA 1
ATOM 2028 C C . LYS A 1 253 ? 18.88139 47.39067 -8.53493 1.000 82.19529 1120 LYS A C 1
ATOM 2029 O O . LYS A 1 253 ? 19.20283 48.42577 -7.94391 1.000 81.92162 1120 LYS A O 1
ATOM 2035 N N . ARG A 1 254 ? 17.81149 47.29824 -9.31712 1.000 90.28455 1121 ARG A N 1
ATOM 2036 C CA . ARG A 1 254 ? 16.81676 48.35345 -9.36384 1.000 92.95020 1121 ARG A CA 1
ATOM 2037 C C . ARG A 1 254 ? 15.95714 48.30727 -8.10427 1.000 85.82016 1121 ARG A C 1
ATOM 2038 O O . ARG A 1 254 ? 15.88686 47.29279 -7.40283 1.000 85.03637 1121 ARG A O 1
ATOM 2046 N N . PHE A 1 255 ? 15.29600 49.42488 -7.82089 1.000 77.80986 1122 PHE A N 1
ATOM 2047 C CA . PHE A 1 255 ? 14.50907 49.52205 -6.60175 1.000 67.30933 1122 PHE A CA 1
ATOM 2048 C C . PHE A 1 255 ? 13.28159 48.62242 -6.66806 1.000 75.79482 1122 PHE A C 1
ATOM 2049 O O . PHE A 1 255 ? 12.52768 48.64518 -7.64607 1.000 73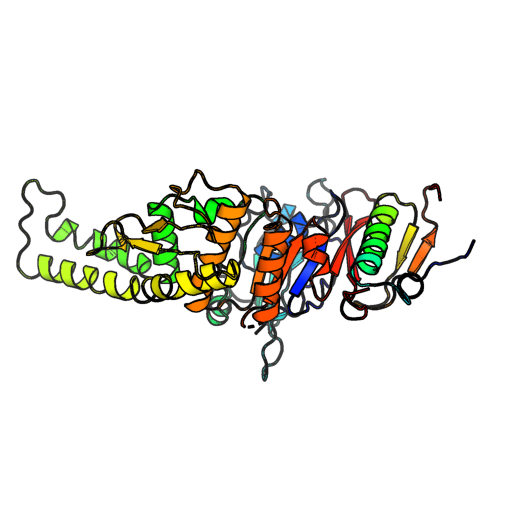.93495 1122 PHE A O 1
ATOM 2057 N N . ARG A 1 256 ? 13.08731 47.83280 -5.61596 1.000 83.79205 1123 ARG A N 1
ATOM 2058 C CA . ARG A 1 256 ? 11.88606 47.07326 -5.32416 1.000 91.24735 1123 ARG A CA 1
ATOM 2059 C C . ARG A 1 256 ? 11.30775 47.56489 -4.00065 1.000 84.63381 1123 ARG A C 1
ATOM 2060 O O . ARG A 1 256 ? 12.05067 48.08834 -3.16572 1.000 86.84719 1123 ARG A O 1
ATOM 2068 N N . PRO A 1 257 ? 9.98383 47.43342 -3.78488 1.000 75.05452 1124 PRO A N 1
ATOM 2069 C CA . PRO A 1 257 ? 9.36435 47.98274 -2.56415 1.000 65.86326 1124 PRO A CA 1
ATOM 2070 C C . PRO A 1 257 ? 10.08244 47.62330 -1.26865 1.000 69.17346 1124 PRO A C 1
ATOM 2071 O O . PRO A 1 257 ? 10.84658 48.44240 -0.74912 1.000 74.33929 1124 PRO A O 1
ATOM 2075 N N . MET A 1 258 ? 9.83851 46.42434 -0.73296 1.000 72.30122 1125 MET A N 1
ATOM 2076 C CA . MET A 1 258 ? 10.57323 45.90395 0.42047 1.000 74.90983 1125 MET A CA 1
ATOM 2077 C C . MET A 1 258 ? 10.15655 44.46434 0.68781 1.000 73.93383 1125 MET A C 1
ATOM 2078 O O . MET A 1 258 ? 11.00380 43.58508 0.87997 1.000 69.67466 1125 MET A O 1
ATOM 2083 N N . ASP A 1 259 ? 8.84665 44.21662 0.70331 1.000 71.96732 1126 ASP A N 1
ATOM 2084 C CA . ASP A 1 259 ? 8.35322 42.85350 0.83497 1.000 69.11434 1126 ASP A CA 1
ATOM 2085 C C . ASP A 1 259 ? 8.70064 42.00214 -0.38034 1.000 64.15206 1126 ASP A C 1
ATOM 2086 O O . ASP A 1 259 ? 8.76371 40.77313 -0.26597 1.000 68.82706 1126 ASP A O 1
ATOM 2091 N N . ASN A 1 260 ? 8.94620 42.62527 -1.53136 1.000 51.19289 1127 ASN A N 1
ATOM 2092 C CA . ASN A 1 260 ? 9.36765 41.90631 -2.72530 1.000 46.01814 1127 ASN A CA 1
ATOM 2093 C C . ASN A 1 260 ? 10.83051 41.49099 -2.68378 1.000 44.54442 1127 ASN A C 1
ATOM 2094 O O . ASN A 1 260 ? 11.29928 40.84435 -3.62575 1.000 41.81208 1127 ASN A O 1
ATOM 2099 N N . LEU A 1 261 ? 11.56704 41.84927 -1.63613 1.000 40.73737 1128 LEU A N 1
ATOM 2100 C CA . LEU A 1 261 ? 12.93145 41.3666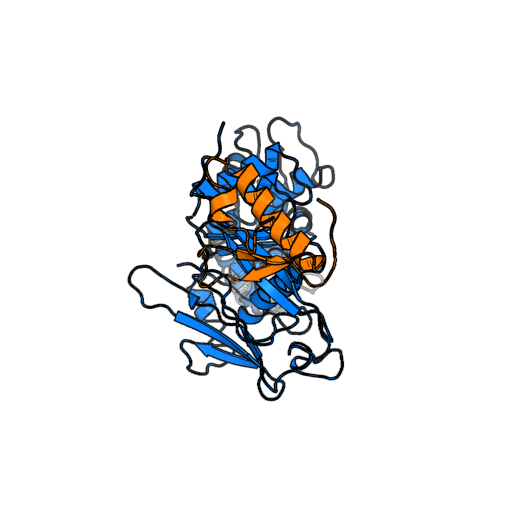5 -1.51745 1.000 38.76119 1128 LEU A CA 1
ATOM 2101 C C . LEU A 1 261 ? 12.93396 39.87756 -1.17994 1.000 40.59684 1128 LEU A C 1
ATOM 2102 O O . LEU A 1 261 ? 11.98006 39.33919 -0.60935 1.000 38.78583 1128 LEU A O 1
ATOM 2107 N N . SER A 1 262 ? 14.02585 39.21123 -1.54160 1.000 41.30193 1129 SER A N 1
ATOM 2108 C CA . SER A 1 262 ? 14.20745 37.83018 -1.12864 1.000 37.21738 1129 SER A CA 1
ATOM 2109 C C . SER A 1 262 ? 14.41213 37.76640 0.38241 1.000 35.73520 1129 SER A C 1
ATOM 2110 O O . SER A 1 262 ? 14.63479 38.77736 1.04785 1.000 33.72204 1129 SER A O 1
ATOM 2113 N N . GLY A 1 263 ? 14.32346 36.55374 0.92656 1.000 36.15978 1130 GLY A N 1
ATOM 2114 C CA . GLY A 1 263 ? 14.67340 36.36324 2.32480 1.000 32.02390 1130 GLY A CA 1
ATOM 2115 C C . GLY A 1 263 ? 16.09471 36.79603 2.62295 1.000 31.10860 1130 GLY A C 1
ATOM 2116 O O . GLY A 1 263 ? 16.36438 37.40060 3.66557 1.000 28.09641 1130 GLY A O 1
ATOM 2117 N N . GLY A 1 264 ? 17.01929 36.50955 1.70214 1.000 25.01466 1131 GLY A N 1
ATOM 2118 C CA . GLY A 1 264 ? 18.39707 36.91681 1.90369 1.000 28.53809 1131 GLY A CA 1
ATOM 2119 C C . GLY A 1 264 ? 18.56102 38.42332 1.89074 1.000 25.12888 1131 GLY A C 1
ATOM 2120 O O . GLY A 1 264 ? 19.29126 38.98544 2.70990 1.000 26.52783 1131 GLY A O 1
ATOM 2121 N N . GLU A 1 265 ? 17.89546 39.09632 0.95218 1.000 27.59876 1132 GLU A N 1
ATOM 2122 C CA . GLU A 1 265 ? 18.01300 40.54851 0.88351 1.000 31.38638 1132 GLU A CA 1
ATOM 2123 C C . GLU A 1 265 ? 17.39492 41.20740 2.10830 1.000 30.91007 1132 GLU A C 1
ATOM 2124 O O . GLU A 1 265 ? 17.95460 42.17058 2.64627 1.000 29.26917 1132 GLU A O 1
ATOM 2130 N N . LYS A 1 266 ? 16.24596 40.69981 2.56786 1.000 26.80389 1133 LYS A N 1
ATOM 2131 C CA . LYS A 1 266 ? 15.65556 41.20209 3.80398 1.000 25.91804 1133 LYS A CA 1
ATOM 2132 C C . LYS A 1 266 ? 16.58941 40.98694 4.97613 1.000 22.51300 1133 LYS A C 1
ATOM 2133 O O . LYS A 1 266 ? 16.69153 41.83639 5.86456 1.000 24.40795 1133 LYS A O 1
ATOM 2139 N N . THR A 1 267 ? 17.25932 39.83057 5.00911 1.000 23.22372 1134 THR A N 1
ATOM 2140 C CA . THR A 1 267 ? 18.20176 39.55466 6.08323 1.000 24.40186 1134 THR A CA 1
ATOM 2141 C C . THR A 1 267 ? 19.29791 40.60765 6.14022 1.000 20.64509 1134 THR A C 1
ATOM 2142 O O . THR A 1 267 ? 19.62097 41.12108 7.21603 1.000 22.22243 1134 THR A O 1
ATOM 2146 N N . VAL A 1 268 ? 19.88153 40.94771 4.99174 1.000 23.84199 1135 VAL A N 1
ATOM 2147 C CA . VAL A 1 268 ? 20.95543 41.93568 4.98613 1.000 22.35634 1135 VAL A CA 1
ATOM 2148 C C . VAL A 1 268 ? 20.42803 43.30347 5.42109 1.000 24.02463 1135 VAL A C 1
ATOM 2149 O O . VAL A 1 268 ? 21.10182 44.02940 6.16312 1.000 24.36521 1135 VAL A O 1
ATOM 2153 N N . ALA A 1 269 ? 19.21678 43.66900 4.97927 1.000 26.19299 1136 ALA A N 1
ATOM 2154 C CA . ALA A 1 269 ? 18.61727 44.93231 5.41786 1.000 24.69132 1136 ALA A CA 1
ATOM 2155 C C . ALA A 1 269 ? 18.41097 44.94712 6.92901 1.000 26.12191 1136 ALA A C 1
ATOM 2156 O O . ALA A 1 269 ? 18.65729 45.96326 7.59099 1.000 26.36245 1136 ALA A O 1
ATOM 2158 N N . ALA A 1 270 ? 17.97689 43.81878 7.49217 1.000 22.70973 1137 ALA A N 1
ATOM 2159 C CA . ALA A 1 270 ? 17.79551 43.72042 8.93513 1.000 20.61826 1137 ALA A CA 1
ATOM 2160 C C . ALA A 1 270 ? 19.11467 43.87294 9.67243 1.000 23.08058 1137 ALA A C 1
ATOM 2161 O O . ALA A 1 270 ? 19.18924 44.57934 10.68794 1.000 21.35134 1137 ALA A O 1
ATOM 2163 N N . LEU A 1 271 ? 20.16334 43.19171 9.19061 1.000 21.33239 1138 LEU A N 1
ATOM 2164 C CA . LEU A 1 271 ? 21.47455 43.31924 9.81018 1.000 23.95276 1138 LEU A CA 1
ATOM 2165 C C . LEU A 1 271 ? 21.98487 44.75075 9.73925 1.000 21.51057 1138 LEU A C 1
ATOM 2166 O O . LEU A 1 271 ? 22.63014 45.23688 10.67678 1.000 21.69861 1138 LEU A O 1
ATOM 2171 N N . ALA A 1 272 ? 21.70514 45.45526 8.63719 1.000 22.80234 1139 ALA A N 1
ATOM 2172 C CA . ALA A 1 272 ? 22.17462 46.82787 8.53597 1.000 19.64140 1139 ALA A CA 1
ATOM 2173 C C . ALA A 1 272 ? 21.54857 47.68224 9.62846 1.000 18.95413 1139 ALA A C 1
ATOM 2174 O O . ALA A 1 272 ? 22.21548 48.53704 10.22697 1.000 23.61675 1139 ALA A O 1
ATOM 2176 N N . LEU A 1 273 ? 20.26423 47.45823 9.90242 1.000 19.98608 1140 LEU A N 1
ATOM 2177 C CA . LEU A 1 273 ? 19.59344 48.22413 10.94757 1.000 21.69140 1140 LEU A CA 1
ATOM 2178 C C . LEU A 1 273 ? 20.13915 47.84978 12.31574 1.000 18.59281 1140 LEU A C 1
ATOM 2179 O O . LEU A 1 273 ? 20.41669 48.72663 13.14230 1.000 20.83471 1140 LEU A O 1
ATOM 2184 N N . LEU A 1 274 ? 20.31432 46.54023 12.55340 1.000 20.27041 1141 LEU A N 1
ATOM 2185 C CA A LEU A 1 274 ? 20.91385 46.07082 13.79568 0.500 20.76062 1141 LEU A CA 1
ATOM 2186 C CA B LEU A 1 274 ? 20.92882 46.05442 13.78651 0.500 20.96089 1141 LEU A CA 1
ATOM 2187 C C . LEU A 1 274 ? 22.25706 46.74168 14.05835 1.000 18.66474 1141 LEU A C 1
ATOM 2188 O O . LEU A 1 274 ? 22.51383 47.23847 15.16420 1.000 21.32134 1141 LEU A O 1
ATOM 2197 N N . PHE A 1 275 ? 23.13257 46.75939 13.05642 1.000 20.48029 1142 PHE A N 1
ATOM 2198 C CA . PHE A 1 275 ? 24.45785 47.32441 13.25326 1.000 24.15387 1142 PHE A CA 1
ATOM 2199 C C . PHE A 1 275 ? 24.43770 48.84837 13.26040 1.000 21.85721 1142 PHE A C 1
ATOM 2200 O O . PHE A 1 275 ? 25.31007 49.47387 13.87068 1.000 25.58225 1142 PHE A O 1
ATOM 2208 N N . ALA A 1 276 ? 23.44819 49.47098 12.61354 1.000 18.94851 1143 ALA A N 1
ATOM 2209 C CA . ALA A 1 276 ? 23.32619 50.92152 12.70999 1.000 19.46849 1143 ALA A CA 1
ATOM 2210 C C . ALA A 1 276 ? 22.91784 51.35678 14.11103 1.000 20.62753 1143 ALA A C 1
ATOM 2211 O O . ALA A 1 276 ? 23.36805 52.40004 14.59801 1.000 22.77541 1143 ALA A O 1
ATOM 2213 N N . ILE A 1 277 ? 22.03115 50.59823 14.75795 1.000 19.98509 1144 ILE A N 1
ATOM 2214 C CA . ILE A 1 277 ? 21.71823 50.87313 16.15896 1.000 19.56323 1144 ILE A CA 1
ATOM 2215 C C . ILE A 1 277 ? 22.97970 50.76272 17.01613 1.000 21.31524 1144 ILE A C 1
ATOM 2216 O O . ILE A 1 277 ? 23.24479 51.61243 17.87571 1.000 23.80891 1144 ILE A O 1
ATOM 2221 N N . HIS A 1 278 ? 23.78117 49.71830 16.78438 1.000 17.76230 1145 HIS A N 1
ATOM 2222 C CA . HIS A 1 278 ? 25.04801 49.54975 17.49096 1.000 18.17899 1145 HIS A CA 1
ATOM 2223 C C . HIS A 1 278 ? 25.99649 50.72966 17.28086 1.000 27.74237 1145 HIS A C 1
ATOM 2224 O O . HIS A 1 278 ? 26.75569 51.08277 18.19143 1.000 25.95561 1145 HIS A O 1
ATOM 2231 N N . SER A 1 279 ? 25.96698 51.36459 16.10488 1.000 24.14718 1146 SER A N 1
ATOM 2232 C CA . SER A 1 279 ? 26.84779 52.51006 15.87922 1.000 28.33786 1146 SER A CA 1
ATOM 2233 C C . SER A 1 279 ? 26.51680 53.67048 16.81256 1.000 31.26153 1146 SER A C 1
ATOM 2234 O O . SER A 1 279 ? 27.39861 54.47627 17.13676 1.000 35.50385 1146 SER A O 1
ATOM 2237 N N . TYR A 1 280 ? 25.25823 53.78473 17.24390 1.000 28.33898 1147 TYR A N 1
ATOM 2238 C CA . TYR A 1 280 ? 24.85080 54.80829 18.19980 1.000 30.59323 1147 TYR A CA 1
ATOM 2239 C C . TYR A 1 280 ? 25.04124 54.34884 19.64180 1.000 36.25428 1147 TYR A C 1
ATOM 2240 O O . TYR A 1 280 ? 25.57660 55.09501 20.46669 1.000 31.34451 1147 TYR A O 1
ATOM 2249 N N . LYS A 1 281 ? 24.59757 53.13328 19.96953 1.000 24.88376 1148 LYS A N 1
ATOM 2250 C CA . LYS A 1 281 ? 24.68876 52.61431 21.33282 1.000 27.24030 1148 LYS A CA 1
ATOM 2251 C C . LYS A 1 281 ? 25.33907 51.24267 21.24838 1.000 21.91178 1148 LYS A C 1
ATOM 2252 O O . LYS A 1 281 ? 24.64882 50.22602 21.09847 1.000 25.04090 1148 LYS A O 1
ATOM 2258 N N . PRO A 1 282 ? 26.66519 51.18270 21.32469 1.000 22.18924 1149 PRO A N 1
ATOM 2259 C CA . PRO A 1 282 ? 27.37140 49.92142 21.05679 1.000 22.53155 1149 PRO A CA 1
ATOM 2260 C C . PRO A 1 282 ? 27.04110 48.84219 22.07596 1.000 28.58546 1149 PRO A C 1
ATOM 2261 O O . PRO A 1 282 ? 27.02764 49.08121 23.28522 1.000 27.11396 1149 PRO A O 1
ATOM 2265 N N . ALA A 1 283 ? 26.75593 47.64608 21.56499 1.000 21.51434 1150 ALA A N 1
ATOM 2266 C CA . ALA A 1 283 ? 26.65842 46.49921 22.44488 1.000 19.33370 1150 ALA A CA 1
ATOM 2267 C C . ALA A 1 283 ? 27.98508 45.75117 22.44800 1.000 20.39486 1150 ALA A C 1
ATOM 2268 O O . ALA A 1 283 ? 28.72693 45.78990 21.46173 1.000 22.58928 1150 ALA A O 1
ATOM 2270 N N . PRO A 1 284 ? 28.35297 45.10759 23.55366 1.000 19.15261 1151 PRO A N 1
ATOM 2271 C CA . PRO A 1 284 ? 29.63491 44.39167 23.55391 1.000 20.37118 1151 PRO A CA 1
ATOM 2272 C C . PRO A 1 284 ? 29.62776 43.16666 22.66500 1.000 18.93126 1151 PRO A C 1
ATOM 2273 O O . PRO A 1 284 ? 30.67658 42.82574 22.09784 1.000 20.51782 1151 PRO A O 1
ATOM 2277 N N . PHE A 1 285 ? 28.48175 42.51079 22.50575 1.000 18.39075 1152 PHE A N 1
ATOM 2278 C CA . PHE A 1 285 ? 28.41887 41.31968 21.66745 1.000 16.94475 1152 PHE A CA 1
ATOM 2279 C C . PHE A 1 285 ? 27.03011 41.20037 21.06996 1.000 18.16288 1152 PHE A C 1
ATOM 2280 O O . PHE A 1 285 ? 26.05167 41.76118 21.58051 1.000 20.62681 1152 PHE A O 1
ATOM 2288 N N . PHE A 1 286 ? 26.95551 40.45854 19.97419 1.000 17.17918 1153 PHE A N 1
ATOM 2289 C CA . PHE A 1 286 ? 25.69528 40.07548 19.35989 1.000 17.35356 1153 PHE A CA 1
ATOM 2290 C C . PHE A 1 286 ? 25.59133 38.57006 19.41087 1.000 17.56937 1153 PHE A C 1
ATOM 2291 O O . PHE A 1 286 ? 26.58950 37.87698 19.20183 1.000 19.64306 1153 PHE A O 1
ATOM 2299 N N . VAL A 1 287 ? 24.39094 38.07579 19.68007 1.000 15.63299 1154 VAL A N 1
ATOM 2300 C CA . VAL A 1 287 ? 24.10525 36.64417 19.62386 1.000 18.01308 1154 VAL A CA 1
ATOM 2301 C C . VAL A 1 287 ? 23.12083 36.44918 18.48552 1.000 19.40105 1154 VAL A C 1
ATOM 2302 O O . VAL A 1 287 ? 21.99547 36.96866 18.54087 1.000 20.36749 1154 VAL A O 1
ATOM 2306 N N . LEU A 1 288 ? 23.54494 35.73646 17.44025 1.000 16.29148 1155 LEU A N 1
ATOM 2307 C CA . LEU A 1 288 ? 22.80981 35.66384 16.17934 1.000 15.76506 1155 LEU A CA 1
ATOM 2308 C C . LEU A 1 288 ? 22.46903 34.20794 15.89804 1.000 19.48716 1155 LEU A C 1
ATOM 2309 O O . LEU A 1 288 ? 23.35603 33.41766 15.55791 1.000 19.05250 1155 LEU A O 1
ATOM 2314 N N . ASP A 1 289 ? 21.19203 33.86351 16.01221 1.000 19.54661 1156 ASP A N 1
ATOM 2315 C CA . ASP A 1 289 ? 20.73667 32.47450 15.94677 1.000 19.31784 1156 ASP A CA 1
ATOM 2316 C C . ASP A 1 289 ? 20.20650 32.20776 14.54194 1.000 18.45156 1156 ASP A C 1
ATOM 2317 O O . ASP A 1 289 ? 19.10107 32.63558 14.19069 1.000 18.91435 1156 ASP A O 1
ATOM 2322 N N . GLN A 1 290 ? 21.02358 31.53077 13.72792 1.000 18.54163 1157 GLN A N 1
ATOM 2323 C CA . GLN A 1 290 ? 20.64465 31.06885 12.39275 1.000 19.31588 1157 GLN A CA 1
ATOM 2324 C C . GLN A 1 290 ? 20.24025 32.22483 11.48082 1.000 21.06339 1157 GLN A C 1
ATOM 2325 O O . GLN A 1 290 ? 19.33911 32.10424 10.64667 1.000 21.08300 1157 GLN A O 1
ATOM 2331 N N . ILE A 1 291 ? 20.94911 33.34653 11.60237 1.000 18.77530 1158 ILE A N 1
ATOM 2332 C CA . ILE A 1 291 ? 20.64547 34.47452 10.72694 1.000 18.81369 1158 ILE A CA 1
ATOM 2333 C C . ILE A 1 291 ? 21.06967 34.20418 9.29213 1.000 20.53930 1158 ILE A C 1
ATOM 2334 O O . ILE A 1 291 ? 20.65060 34.93406 8.38158 1.000 24.70804 1158 ILE A O 1
ATOM 2339 N N . ASP A 1 292 ? 21.87015 33.16532 9.05760 1.000 20.48288 1159 ASP A N 1
ATOM 2340 C CA . ASP A 1 292 ? 22.28428 32.81802 7.70788 1.000 20.50220 1159 ASP A CA 1
ATOM 2341 C C . ASP A 1 292 ? 21.28169 31.92175 6.97698 1.000 22.43267 1159 ASP A C 1
ATOM 2342 O O . ASP A 1 292 ? 21.55689 31.51077 5.84718 1.000 23.28559 1159 ASP A O 1
ATOM 2347 N N . ALA A 1 293 ? 20.11430 31.64995 7.57330 1.000 21.83646 1160 ALA A N 1
ATOM 2348 C CA . ALA A 1 293 ? 19.19038 30.66581 7.00652 1.000 26.71575 1160 ALA A CA 1
ATOM 2349 C C . ALA A 1 293 ? 18.80584 30.99268 5.56393 1.000 24.82720 1160 ALA A C 1
ATOM 2350 O O . ALA A 1 293 ? 18.75435 30.09811 4.71329 1.000 27.38128 1160 ALA A O 1
ATOM 2352 N N . ALA A 1 294 ? 18.51300 32.25697 5.26877 1.000 22.01437 1161 ALA A N 1
ATOM 2353 C CA . ALA A 1 294 ? 18.06384 32.64052 3.93423 1.000 25.17679 1161 ALA A CA 1
ATOM 2354 C C . ALA A 1 294 ? 19.16219 33.25882 3.08014 1.000 24.12732 1161 ALA A C 1
ATOM 2355 O O . ALA A 1 294 ? 18.88917 33.66696 1.94071 1.000 28.07065 1161 ALA A O 1
ATOM 2357 N N . LEU A 1 295 ? 20.39440 33.31938 3.58131 1.000 23.41286 1162 LEU A N 1
ATOM 2358 C CA . LEU A 1 295 ? 21.48245 33.92198 2.82597 1.000 26.09226 1162 LEU A CA 1
ATOM 2359 C C . LEU A 1 295 ? 22.07909 32.92414 1.84592 1.000 25.23623 1162 LEU A C 1
ATOM 2360 O O . LEU A 1 295 ? 22.32414 31.76066 2.18645 1.000 27.57620 1162 LEU A O 1
ATOM 2365 N N . ASP A 1 296 ? 22.33138 33.39275 0.63125 1.000 25.50930 1163 ASP A N 1
ATOM 2366 C CA . ASP A 1 296 ? 23.10222 32.59887 -0.30879 1.000 26.13705 1163 ASP A CA 1
ATOM 2367 C C . ASP A 1 296 ? 24.58040 32.71319 0.05305 1.000 25.28845 1163 ASP A C 1
ATOM 2368 O O . ASP A 1 296 ? 24.96362 33.38030 1.02539 1.000 25.54117 1163 ASP A O 1
ATOM 2373 N N . ASN A 1 297 ? 25.43184 32.04397 -0.71446 1.000 25.28118 1164 ASN A N 1
ATOM 2374 C CA . ASN A 1 297 ? 26.83190 31.97590 -0.31857 1.000 26.87673 1164 ASN A CA 1
ATOM 2375 C C . ASN A 1 297 ? 27.52501 33.32756 -0.46856 1.000 25.72485 1164 ASN A C 1
ATOM 2376 O O . ASN A 1 297 ? 28.36301 33.68987 0.36641 1.000 26.61841 1164 ASN A O 1
ATOM 2381 N N . THR A 1 298 ? 27.16390 34.09554 -1.49863 1.000 26.36765 1165 THR A N 1
ATOM 2382 C CA . THR A 1 298 ? 27.71556 35.43958 -1.66007 1.000 29.21659 1165 THR A CA 1
ATOM 2383 C C . THR A 1 298 ? 27.43433 36.30287 -0.43548 1.000 27.10240 1165 THR A C 1
ATOM 2384 O O . THR A 1 298 ? 28.34616 36.92761 0.12317 1.000 29.22377 1165 THR A O 1
ATOM 2388 N N . ASN A 1 299 ? 26.17523 36.34175 0.00633 1.000 22.50102 1166 ASN A N 1
ATOM 2389 C CA . ASN A 1 299 ? 25.83407 37.17052 1.15359 1.000 26.54117 1166 ASN A CA 1
ATOM 2390 C C . ASN A 1 299 ? 26.40701 36.61794 2.45117 1.000 26.03101 1166 ASN A C 1
ATOM 2391 O O . ASN A 1 299 ? 26.73541 37.39574 3.35406 1.000 22.19460 1166 ASN A O 1
ATOM 2396 N N . ILE A 1 300 ? 26.54151 35.28931 2.57050 1.000 22.08526 1167 ILE A N 1
ATOM 2397 C CA . ILE A 1 300 ? 27.19799 34.73497 3.75056 1.000 23.79622 1167 ILE A CA 1
ATOM 2398 C C . ILE A 1 300 ? 28.61737 35.27041 3.85539 1.000 21.68728 1167 ILE A C 1
ATOM 2399 O O . ILE A 1 300 ? 29.07057 35.66368 4.93928 1.000 21.72674 1167 ILE A O 1
ATOM 2404 N N . GLY A 1 301 ? 29.32726 35.32030 2.72961 1.000 22.34876 1168 GLY A N 1
ATOM 2405 C CA . GLY A 1 301 ? 30.69312 35.80926 2.75001 1.000 22.38510 1168 GLY A CA 1
ATOM 2406 C C . GLY A 1 301 ? 30.75138 37.27641 3.13018 1.000 23.22859 1168 GLY A C 1
ATOM 2407 O O . GLY A 1 301 ? 31.61006 37.69132 3.90890 1.000 25.53569 1168 GLY A O 1
ATOM 2408 N N . LYS A 1 302 ? 29.80731 38.06709 2.63178 1.000 22.05426 1169 LYS A N 1
ATOM 2409 C CA . LYS A 1 302 ? 29.83801 39.49340 2.93842 1.000 27.42032 1169 LYS A CA 1
ATOM 2410 C C . LYS A 1 302 ? 29.48272 39.75344 4.39563 1.000 25.62446 1169 LYS A C 1
ATOM 2411 O O . LYS A 1 302 ? 30.09525 40.61246 5.04668 1.000 26.02663 1169 LYS A O 1
ATOM 2417 N N . VAL A 1 303 ? 28.52132 39.00589 4.94284 1.000 22.54687 1170 VAL A N 1
ATOM 2418 C CA . VAL A 1 303 ? 28.20395 39.14615 6.35822 1.000 21.46200 1170 VAL A CA 1
ATOM 2419 C C . VAL A 1 303 ? 29.38648 38.70667 7.21841 1.000 20.29113 1170 VAL A C 1
ATOM 2420 O O . VAL A 1 303 ? 29.74697 39.37408 8.19455 1.000 19.48885 1170 VAL A O 1
ATOM 2424 N N . ALA A 1 304 ? 29.98943 37.55147 6.90143 1.000 19.78640 1171 ALA A N 1
ATOM 2425 C CA . ALA A 1 304 ? 31.11074 37.10299 7.71941 1.000 19.49843 1171 ALA A CA 1
ATOM 2426 C C . ALA A 1 304 ? 32.28130 38.08159 7.64520 1.000 20.30472 1171 ALA A C 1
ATOM 2427 O O . ALA A 1 304 ? 32.93700 38.34778 8.66322 1.000 19.44766 1171 ALA A O 1
ATOM 2429 N N . ASN A 1 305 ? 32.55025 38.62989 6.45371 1.000 21.14609 1172 ASN A N 1
ATOM 2430 C CA . ASN A 1 305 ? 33.62860 39.60653 6.30801 1.000 21.26964 1172 ASN A CA 1
ATOM 2431 C C . ASN A 1 305 ? 33.35796 40.85631 7.13096 1.000 25.38523 1172 ASN A C 1
ATOM 2432 O O . ASN A 1 305 ? 34.27785 41.42682 7.72923 1.000 27.75063 1172 ASN A O 1
ATOM 2437 N N . TYR A 1 306 ? 32.10726 41.31450 7.14964 1.000 20.96926 1173 TYR A N 1
ATOM 2438 C CA . TYR A 1 306 ? 31.77015 42.47571 7.96231 1.000 22.47865 1173 TYR A CA 1
ATOM 2439 C C . TYR A 1 306 ? 32.06376 42.20146 9.42913 1.000 21.75642 1173 TYR A C 1
ATOM 2440 O O . TYR A 1 306 ? 32.68882 43.01787 10.10952 1.000 23.40959 1173 TYR A O 1
ATOM 2449 N N . ILE A 1 307 ? 31.63986 41.03511 9.92367 1.000 19.02388 1174 ILE A N 1
ATOM 2450 C CA . ILE A 1 307 ? 31.89532 40.66685 11.31323 1.000 18.47246 1174 ILE A CA 1
ATOM 2451 C C . ILE A 1 307 ? 33.39450 40.63442 11.59992 1.000 24.47046 1174 ILE A C 1
ATOM 2452 O O . ILE A 1 307 ? 33.86409 41.15030 12.62424 1.000 24.45293 1174 ILE A O 1
ATOM 2457 N N . LYS A 1 308 ? 34.16731 40.01231 10.70594 1.000 24.46528 1175 LYS A N 1
ATOM 2458 C CA . LYS A 1 308 ? 35.58676 39.80653 10.97068 1.000 27.32208 1175 LYS A CA 1
ATOM 2459 C C . LYS A 1 308 ? 36.38585 41.09429 10.84659 1.000 30.06760 1175 LYS A C 1
ATOM 2460 O O . LYS A 1 308 ? 37.43749 41.22928 11.48048 1.000 39.30130 1175 LYS A O 1
ATOM 2466 N N . GLU A 1 309 ? 35.93505 42.02483 10.01574 1.000 29.20129 1176 GLU A N 1
ATOM 2467 C CA . GLU A 1 309 ? 36.57069 43.32404 9.87689 1.000 36.13143 1176 GLU A CA 1
ATOM 2468 C C . GLU A 1 309 ? 35.94732 44.35124 10.81711 1.000 50.34125 1176 GLU A C 1
ATOM 2469 O O . GLU A 1 309 ? 36.24836 45.54465 10.70859 1.000 65.09095 1176 GLU A O 1
ATOM 2475 N N . GLN A 1 310 ? 35.07449 43.89646 11.72320 1.000 54.95180 1177 GLN A N 1
ATOM 2476 C CA . GLN A 1 310 ? 34.58465 44.65263 12.87093 1.000 63.27300 1177 GLN A CA 1
ATOM 2477 C C . GLN A 1 310 ? 35.04651 44.08336 14.20446 1.000 75.62112 1177 GLN A C 1
ATOM 2478 O O . GLN A 1 310 ? 35.26264 44.84915 15.14515 1.000 76.79026 1177 GLN A O 1
ATOM 2484 N N . SER A 1 311 ? 35.19505 42.76418 14.31184 1.000 78.89945 1178 SER A N 1
ATOM 2485 C CA . SER A 1 311 ? 35.64100 42.14154 15.55543 1.000 77.91497 1178 SER A CA 1
ATOM 2486 C C . SER A 1 311 ? 37.16380 42.08837 15.61823 1.000 80.37266 1178 SER A C 1
ATOM 2487 O O . SER A 1 311 ? 37.76120 42.39368 16.64942 1.000 83.57827 1178 SER A O 1
ATOM 2490 N N . ASN A 1 314 ? 34.43512 46.39982 16.55467 1.000 57.54068 1181 ASN A N 1
ATOM 2491 C CA . ASN A 1 314 ? 33.87507 47.03061 17.73893 1.000 48.53350 1181 ASN A CA 1
ATOM 2492 C C . ASN A 1 314 ? 32.86696 46.14089 18.46479 1.000 45.61907 1181 ASN A C 1
ATOM 2493 O O . ASN A 1 314 ? 32.31687 46.55455 19.48383 1.000 51.75344 1181 ASN A O 1
ATOM 2498 N N . PHE A 1 315 ? 32.60702 44.93176 17.95783 1.000 28.81054 1182 PHE A N 1
ATOM 2499 C CA . PHE A 1 315 ? 31.75669 44.00397 18.68391 1.000 23.37458 1182 PHE A CA 1
ATOM 2500 C C . PHE A 1 315 ? 32.23376 42.57359 18.49583 1.000 24.16629 1182 PHE A C 1
ATOM 2501 O O . PHE A 1 315 ? 32.98705 42.24078 17.57826 1.000 27.67103 1182 PHE A O 1
ATOM 2509 N N . GLN A 1 316 ? 31.75599 41.73658 19.39572 1.000 18.09861 1183 GLN A N 1
ATOM 2510 C CA . GLN A 1 316 ? 31.96986 40.30286 19.35464 1.000 18.14872 1183 GLN A CA 1
ATOM 2511 C C . GLN A 1 316 ? 30.72833 39.65102 18.76339 1.000 17.30614 1183 GLN A C 1
ATOM 2512 O O . GLN A 1 316 ? 29.61171 40.11921 18.98356 1.000 18.38298 1183 GLN A O 1
ATOM 2518 N N . ALA A 1 317 ? 30.91578 38.57846 17.99167 1.000 17.31108 1184 ALA A N 1
ATOM 2519 C CA . ALA A 1 317 ? 29.80229 37.87785 17.37750 1.000 14.93832 1184 ALA A CA 1
ATOM 2520 C C . ALA A 1 317 ? 29.79125 36.43598 17.85562 1.000 16.75222 1184 ALA A C 1
ATOM 2521 O O . ALA A 1 317 ? 30.79726 35.72805 17.73584 1.000 19.27948 1184 ALA A O 1
ATOM 2523 N N . ILE A 1 318 ? 28.65570 36.01790 18.38784 1.000 14.70215 1185 ILE A N 1
ATOM 2524 C CA . ILE A 1 318 ? 28.39504 34.62377 18.75512 1.000 12.41626 1185 ILE A CA 1
ATOM 2525 C C . ILE A 1 318 ? 27.23898 34.17535 17.88176 1.000 19.37837 1185 ILE A C 1
ATOM 2526 O O . ILE A 1 318 ? 26.12901 34.71008 17.99672 1.000 18.93686 1185 ILE A O 1
ATOM 2531 N N . VAL A 1 319 ? 27.48393 33.22375 16.98711 1.000 15.96342 1186 VAL A N 1
ATOM 2532 C CA . VAL A 1 319 ? 26.44822 32.83246 16.04640 1.000 14.99071 1186 VAL A CA 1
ATOM 2533 C C . VAL A 1 319 ? 26.14135 31.36067 16.24456 1.000 20.37378 1186 VAL A C 1
ATOM 2534 O O . VAL A 1 319 ? 27.00194 30.57598 16.64292 1.000 20.84387 1186 VAL A O 1
ATOM 2538 N N . ILE A 1 320 ? 24.88932 31.00161 16.00395 1.000 16.31715 1187 ILE A N 1
ATOM 2539 C CA . ILE A 1 320 ? 24.47213 29.61174 15.86915 1.000 17.22779 1187 ILE A CA 1
ATOM 2540 C C . ILE A 1 320 ? 24.19614 29.39760 14.39150 1.000 18.73247 1187 ILE A C 1
ATOM 2541 O O . ILE A 1 320 ? 23.45806 30.18339 13.77813 1.000 18.30293 1187 ILE A O 1
ATOM 2546 N N . SER A 1 321 ? 24.81749 28.37964 13.80178 1.000 15.13606 1188 SER A N 1
ATOM 2547 C CA . SER A 1 321 ? 24.70299 28.20044 12.35902 1.000 15.69931 1188 SER A CA 1
ATOM 2548 C C . SER A 1 321 ? 24.62901 26.72934 11.98278 1.000 17.88999 1188 SER A C 1
ATOM 2549 O O . SER A 1 321 ? 25.33419 25.89004 12.55564 1.000 16.83841 1188 SER A O 1
ATOM 2552 N N . LEU A 1 322 ? 23.78536 26.44114 10.99298 1.000 18.84299 1189 LEU A N 1
ATOM 2553 C CA . LEU A 1 322 ? 23.68751 25.13564 10.35623 1.000 18.12789 1189 LEU A CA 1
ATOM 2554 C C . LEU A 1 322 ? 24.46200 25.05697 9.04923 1.000 21.03152 1189 LEU A C 1
ATOM 2555 O O . LEU A 1 322 ? 24.47498 23.98916 8.41701 1.000 21.93075 1189 LEU A O 1
ATOM 2560 N N . LYS A 1 323 ? 25.11208 26.14733 8.62908 1.000 20.58185 1190 LYS A N 1
ATOM 2561 C CA . LYS A 1 323 ? 25.69924 26.25892 7.29351 1.000 17.04445 1190 LYS A CA 1
ATOM 2562 C C . LYS A 1 323 ? 27.21372 26.36736 7.39186 1.000 18.67480 1190 LYS A C 1
ATOM 2563 O O . LYS A 1 323 ? 27.73981 27.37554 7.86461 1.000 19.99568 1190 LYS A O 1
ATOM 2569 N N . GLU A 1 324 ? 27.92162 25.34932 6.89750 1.000 20.01881 1191 GLU A N 1
ATOM 2570 C CA . GLU A 1 324 ? 29.37765 25.37084 6.98831 1.000 19.71169 1191 GLU A CA 1
ATOM 2571 C C . GLU A 1 324 ? 29.97943 26.56493 6.25300 1.000 19.16164 1191 GLU A C 1
ATOM 2572 O O . GLU A 1 324 ? 31.03578 27.06997 6.65218 1.000 20.81483 1191 GLU A O 1
ATOM 2578 N N . GLU A 1 325 ? 29.31863 27.04710 5.19983 1.000 18.98794 1192 GLU A N 1
ATOM 2579 C CA . GLU A 1 325 ? 29.81659 28.22451 4.50573 1.000 20.37050 1192 GLU A CA 1
ATOM 2580 C C . GLU A 1 325 ? 29.95177 29.41188 5.44895 1.000 23.81131 1192 GLU A C 1
ATOM 2581 O O . GLU A 1 325 ? 30.86015 30.23345 5.27896 1.000 22.57543 1192 GLU A O 1
ATOM 2587 N N . PHE A 1 326 ? 29.06929 29.51681 6.44566 1.000 19.05697 1193 PHE A N 1
ATOM 2588 C CA . PHE A 1 326 ? 29.16616 30.57144 7.45483 1.000 18.52792 1193 PHE A CA 1
ATOM 2589 C C . PHE A 1 326 ? 30.07995 30.16931 8.60786 1.000 19.06580 1193 PHE A C 1
ATOM 2590 O O . PHE A 1 326 ? 31.01388 30.90362 8.94797 1.000 19.90567 1193 PHE A O 1
ATOM 2598 N N . TYR A 1 327 ? 29.83868 29.01167 9.23015 1.000 17.36947 1194 TYR A N 1
ATOM 2599 C CA . TYR A 1 327 ? 30.58507 28.75637 10.45485 1.000 18.11604 1194 TYR A CA 1
ATOM 2600 C C . TYR A 1 327 ? 32.05697 28.45412 10.19742 1.000 19.06440 1194 TYR A C 1
ATOM 2601 O O . TYR A 1 327 ? 32.87003 28.66009 11.10654 1.000 17.84083 1194 TYR A O 1
ATOM 2610 N N . THR A 1 328 ? 32.43687 28.02371 8.98441 1.000 17.13003 1195 THR A N 1
ATOM 2611 C CA . THR A 1 328 ? 33.87546 27.86244 8.75702 1.000 20.24408 1195 THR A CA 1
ATOM 2612 C C . THR A 1 328 ? 34.61152 29.19199 8.63009 1.000 21.68479 1195 THR A C 1
ATOM 2613 O O . THR A 1 328 ? 35.83862 29.17805 8.48887 1.000 22.53135 1195 THR A O 1
ATOM 2617 N N . LYS A 1 329 ? 33.91091 30.32601 8.67205 1.000 19.66370 1196 LYS A N 1
ATOM 2618 C CA . LYS A 1 329 ? 34.54820 31.63580 8.68469 1.000 20.95292 1196 LYS A CA 1
ATOM 2619 C C . LYS A 1 329 ? 34.77308 32.17108 10.10299 1.000 19.71007 1196 LYS A C 1
ATOM 2620 O O . LYS A 1 329 ? 35.43955 33.20047 10.26504 1.000 20.47118 1196 LYS A O 1
ATOM 2626 N N . ALA A 1 330 ? 34.29030 31.47331 11.13471 1.000 18.41874 1197 ALA A N 1
ATOM 2627 C CA . ALA A 1 330 ? 34.53012 31.83793 12.52203 1.000 15.88188 1197 ALA A CA 1
ATOM 2628 C C . ALA A 1 330 ? 35.94725 31.44714 12.96539 1.000 19.10661 1197 ALA A C 1
ATOM 2629 O O . ALA A 1 330 ? 36.64023 30.65351 12.31730 1.000 21.51813 1197 ALA A O 1
ATOM 2631 N N . GLU A 1 331 ? 36.37980 32.03983 14.08168 1.000 14.64463 1198 GLU A N 1
ATOM 2632 C CA . GLU A 1 331 ? 37.68150 31.71824 14.65643 1.000 15.67091 1198 GLU A CA 1
ATOM 2633 C C . GLU A 1 331 ? 37.63706 30.41149 15.41379 1.000 17.11386 1198 GLU A C 1
ATOM 2634 O O . GLU A 1 331 ? 38.60837 29.64505 15.40417 1.000 19.50625 1198 GLU A O 1
ATOM 2640 N N . SER A 1 332 ? 36.54512 30.16274 16.11608 1.000 16.55253 1199 SER A N 1
ATOM 2641 C CA A SER A 1 332 ? 36.42798 28.89935 16.82039 0.500 18.36483 1199 SER A CA 1
ATOM 2642 C CA B SER A 1 332 ? 36.39324 28.96286 16.92860 0.500 17.67027 1199 SER A CA 1
ATOM 2643 C C . SER A 1 332 ? 34.99694 28.39897 16.74638 1.000 17.57511 1199 SER A C 1
ATOM 2644 O O . SER A 1 332 ? 34.05663 29.13596 16.43006 1.000 14.95026 1199 SER A O 1
ATOM 2649 N N . LEU A 1 333 ? 34.86790 27.09916 16.98265 1.000 14.31285 1200 LEU A N 1
ATOM 2650 C CA . LEU A 1 333 ? 33.59123 26.41492 16.98587 1.000 13.80076 1200 LEU A CA 1
ATOM 2651 C C . LEU A 1 333 ? 33.32766 25.86012 18.36841 1.000 15.02426 1200 LEU A C 1
ATOM 2652 O O . LEU A 1 333 ? 34.22441 25.28527 19.00388 1.000 16.23484 1200 LEU A O 1
ATOM 2657 N N . ILE A 1 334 ? 32.09514 26.02131 18.81757 1.000 12.96212 1201 ILE A N 1
ATOM 2658 C CA . ILE A 1 334 ? 31.57368 25.31155 19.97687 1.000 11.58604 1201 ILE A CA 1
ATOM 2659 C C . ILE A 1 334 ? 30.61039 24.28184 19.40599 1.000 14.12544 1201 ILE A C 1
ATOM 2660 O O . ILE A 1 334 ? 29.59619 24.64251 18.80349 1.000 15.53784 1201 ILE A O 1
ATOM 2665 N N . GLY A 1 335 ? 30.95360 22.99751 19.51369 1.000 12.78796 1202 GLY A N 1
ATOM 2666 C CA . GLY A 1 335 ? 30.09475 21.93983 19.00073 1.000 14.60077 1202 GLY A CA 1
ATOM 2667 C C . GLY A 1 335 ? 29.25655 21.34219 20.11884 1.000 16.16146 1202 GLY A C 1
ATOM 2668 O O . GLY A 1 335 ? 29.77379 21.01136 21.18430 1.000 16.84166 1202 GLY A O 1
ATOM 2669 N N . VAL A 1 336 ? 27.96604 21.21821 19.86215 1.000 14.68941 1203 VAL A N 1
ATOM 2670 C CA . VAL A 1 336 ? 27.03947 20.65443 20.83225 1.000 14.11906 1203 VAL A CA 1
ATOM 2671 C C . VAL A 1 336 ? 26.69328 19.24155 20.39813 1.000 17.68892 1203 VAL A C 1
ATOM 2672 O O . VAL A 1 336 ? 26.44134 18.99180 19.20971 1.000 17.28783 1203 VAL A O 1
ATOM 2676 N N . TYR A 1 337 ? 26.68010 18.31805 21.35097 1.000 15.17024 1204 TYR A N 1
ATOM 2677 C CA . TYR A 1 337 ? 26.28221 16.95050 21.04713 1.000 15.76622 1204 TYR A CA 1
ATOM 2678 C C . TYR A 1 337 ? 25.38346 16.42266 22.15119 1.000 19.41198 1204 TYR A C 1
ATOM 2679 O O . TYR A 1 337 ? 25.47242 16.87303 23.29932 1.000 16.63626 1204 TYR A O 1
ATOM 2688 N N . PRO A 1 338 ? 24.52266 15.45650 21.83977 1.000 23.56363 1205 PRO A N 1
ATOM 2689 C CA . PRO A 1 338 ? 23.66323 14.86495 22.86617 1.000 23.64201 1205 PRO A CA 1
ATOM 2690 C C . PRO A 1 338 ? 24.27119 13.62606 23.50626 1.000 25.41441 1205 PRO A C 1
ATOM 2691 O O . PRO A 1 338 ? 25.05893 12.88915 22.90685 1.000 27.51312 1205 PRO A O 1
ATOM 2695 N N . GLU A 1 339 ? 23.94509 13.45076 24.78110 1.000 23.95852 1206 GLU A N 1
ATOM 2696 C CA . GLU A 1 339 ? 24.22986 12.21426 25.49878 1.000 27.36090 1206 GLU A CA 1
ATOM 2697 C C . GLU A 1 339 ? 22.91577 11.50617 25.77837 1.000 31.88320 1206 GLU A C 1
ATOM 2698 O O . GLU A 1 339 ? 21.88056 12.14276 25.99252 1.000 36.76619 1206 GLU A O 1
ATOM 2704 N N . GLN A 1 340 ? 22.95575 10.17687 25.76271 1.000 43.74444 1207 GLN A N 1
ATOM 2705 C CA . GLN A 1 340 ? 21.75156 9.40444 26.01291 1.000 51.01947 1207 GLN A CA 1
ATOM 2706 C C . GLN A 1 340 ? 21.42678 9.41810 27.49895 1.000 51.45317 1207 GLN A C 1
ATOM 2707 O O . GLN A 1 340 ? 22.32164 9.35144 28.34613 1.000 49.97748 1207 GLN A O 1
ATOM 2713 N N . GLY A 1 341 ? 20.14295 9.52946 27.80866 1.000 50.67554 1208 GLY A N 1
ATOM 2714 C CA . GLY A 1 341 ? 19.70538 9.51542 29.19179 1.000 60.06207 1208 GLY A CA 1
ATOM 2715 C C . GLY A 1 341 ? 18.19708 9.56924 29.25667 1.000 63.03251 1208 GLY A C 1
ATOM 2716 O O . GLY A 1 341 ? 17.50473 9.52486 28.23303 1.000 59.36602 1208 GLY A O 1
ATOM 2717 N N . ASP A 1 342 ? 17.69581 9.66691 30.49299 1.000 73.84147 1209 ASP A N 1
ATOM 2718 C CA . ASP A 1 342 ? 16.25588 9.77894 30.71282 1.000 83.04912 1209 ASP A CA 1
ATOM 2719 C C . ASP A 1 342 ? 15.66059 10.90424 29.87740 1.000 75.19365 1209 ASP A C 1
ATOM 2720 O O . ASP A 1 342 ? 14.59922 10.74311 29.26388 1.000 74.79352 1209 ASP A O 1
ATOM 2725 N N . CYS A 1 343 ? 16.33420 12.05056 29.84028 1.000 66.79372 1210 CYS A N 1
ATOM 2726 C CA . CYS A 1 343 ? 15.99374 13.13987 28.94033 1.000 63.20802 1210 CYS A CA 1
ATOM 2727 C C . CYS A 1 343 ? 17.24760 13.56171 28.19183 1.000 46.08148 1210 CYS A C 1
ATOM 2728 O O . CYS A 1 343 ? 18.35030 13.07390 28.45729 1.000 47.75648 1210 CYS A O 1
ATOM 2731 N N . VAL A 1 344 ? 17.05746 14.47963 27.24322 1.000 46.74608 1211 VAL A N 1
ATOM 2732 C CA . VAL A 1 344 ? 18.16833 14.96327 26.43732 1.000 46.81024 1211 VAL A CA 1
ATOM 2733 C C . VAL A 1 344 ? 19.20452 15.61730 27.33622 1.000 34.85151 1211 VAL A C 1
ATOM 2734 O O . VAL A 1 344 ? 18.89290 16.52013 28.12154 1.000 31.79275 1211 VAL A O 1
ATOM 2738 N N . ILE A 1 345 ? 20.44367 15.15051 27.23381 1.000 29.29621 1212 ILE A N 1
ATOM 2739 C CA . ILE A 1 345 ? 21.59018 15.78715 27.87057 1.000 23.94568 1212 ILE A CA 1
ATOM 2740 C C . ILE A 1 345 ? 22.46331 16.37908 26.77450 1.000 22.29305 1212 ILE A C 1
ATOM 2741 O O . ILE A 1 345 ? 22.80628 15.68736 25.81009 1.000 23.24949 1212 ILE A O 1
ATOM 2746 N N . SER A 1 346 ? 22.83796 17.64565 26.93074 1.000 17.12793 1213 SER A N 1
ATOM 2747 C CA . SER A 1 346 ? 23.70581 18.33542 25.98755 1.000 15.64318 1213 SER A CA 1
ATOM 2748 C C . SER A 1 346 ? 25.06526 18.57873 26.61859 1.000 17.52569 1213 SER A C 1
ATOM 2749 O O . SER A 1 346 ? 25.15095 18.94586 27.79309 1.000 19.03121 1213 SER A O 1
ATOM 2752 N N . LYS A 1 347 ? 26.12054 18.39885 25.82353 1.000 16.21621 1214 LYS A N 1
ATOM 2753 C CA . LYS A 1 347 ? 27.48745 18.71453 26.22180 1.000 15.11688 1214 LYS A CA 1
ATOM 2754 C C . LYS A 1 347 ? 28.16766 19.39526 25.04694 1.000 15.01875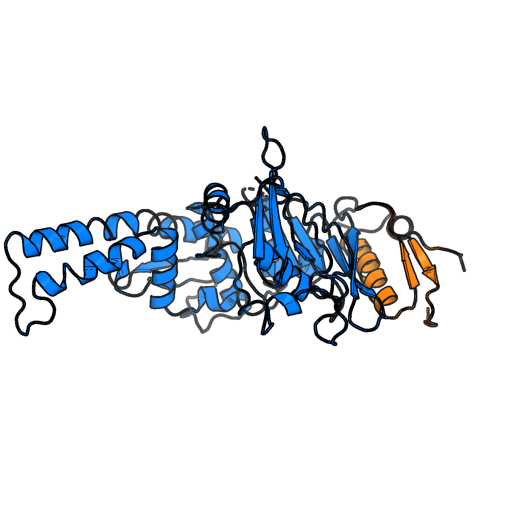 1214 LYS A C 1
ATOM 2755 O O . LYS A 1 347 ? 27.67162 19.35049 23.91839 1.000 16.68030 1214 LYS A O 1
ATOM 2761 N N . VAL A 1 348 ? 29.30898 20.04827 25.30708 1.000 14.86543 1215 VAL A N 1
ATOM 2762 C CA . VAL A 1 348 ? 29.96521 20.80401 24.24900 1.000 13.55664 1215 VAL A CA 1
ATOM 2763 C C . VAL A 1 348 ? 31.44470 20.46952 24.14319 1.000 16.29217 1215 VAL A C 1
ATOM 2764 O O . VAL A 1 348 ? 32.09163 20.00195 25.08735 1.000 16.67981 1215 VAL A O 1
ATOM 2768 N N . LEU A 1 349 ? 31.95795 20.69686 22.94428 1.000 14.26627 1216 LEU A N 1
ATOM 2769 C CA . LEU A 1 349 ? 33.36731 20.63378 22.59727 1.000 13.21497 1216 LEU A CA 1
ATOM 2770 C C . LEU A 1 349 ? 33.78673 21.96602 22.00209 1.000 13.79037 1216 LEU A C 1
ATOM 2771 O O . LEU A 1 349 ? 32.95892 22.69965 21.44345 1.000 13.93280 1216 LEU A O 1
ATOM 2776 N N . THR A 1 350 ? 35.08140 22.25614 22.07731 1.000 12.31598 1217 THR A N 1
ATOM 2777 C CA . THR A 1 350 ? 35.62089 23.47619 21.48892 1.000 13.95084 1217 THR A CA 1
ATOM 2778 C C . THR A 1 350 ? 36.71249 23.15377 20.47468 1.000 13.47687 1217 THR A C 1
ATOM 2779 O O . THR A 1 350 ? 37.53209 22.25509 20.69092 1.000 14.62337 1217 THR A O 1
ATOM 2783 N N . PHE A 1 351 ? 36.75182 23.92324 19.38692 1.000 14.39809 1218 PHE A N 1
ATOM 2784 C CA . PHE A 1 351 ? 37.66288 23.64843 18.28056 1.000 13.70618 1218 PHE A CA 1
ATOM 2785 C C . PHE A 1 351 ? 38.15457 24.95142 17.67065 1.000 18.45297 1218 PHE A C 1
ATOM 2786 O O . PHE A 1 351 ? 37.35229 25.81508 17.31407 1.000 17.45647 1218 PHE A O 1
ATOM 2794 N N . ASP A 1 352 ? 39.46546 25.08912 17.55055 1.000 14.71753 1219 ASP A N 1
ATOM 2795 C CA . ASP A 1 352 ? 40.09969 26.31348 17.05914 1.000 15.00331 1219 ASP A CA 1
ATOM 2796 C C . ASP A 1 352 ? 40.32647 26.18191 15.55566 1.000 17.96383 1219 ASP A C 1
ATOM 2797 O O . ASP A 1 352 ? 41.12843 25.35501 15.11392 1.000 21.98141 1219 ASP A O 1
ATOM 2802 N N . LEU A 1 353 ? 39.64052 27.00147 14.75987 1.000 14.66694 1220 LEU A N 1
ATOM 2803 C CA . LEU A 1 353 ? 39.84772 26.92770 13.32011 1.000 13.59656 1220 LEU A CA 1
ATOM 2804 C C . LEU A 1 353 ? 41.04353 27.73600 12.82745 1.000 16.39253 1220 LEU A C 1
ATOM 2805 O O . LEU A 1 353 ? 41.45868 27.53892 11.67972 1.000 17.75847 1220 LEU A O 1
ATOM 2810 N N . THR A 1 354 ? 41.58352 28.64857 13.64614 1.000 18.31950 1221 THR A N 1
ATOM 2811 C CA . THR A 1 354 ? 42.62084 29.54133 13.14648 1.000 18.69144 1221 THR A CA 1
ATOM 2812 C C . THR A 1 354 ? 43.93477 28.81845 12.91361 1.000 22.61447 1221 THR A C 1
ATOM 2813 O O . THR A 1 354 ? 44.82603 29.38881 12.26913 1.000 27.28241 1221 THR A O 1
ATOM 2817 N N . LYS A 1 355 ? 44.06037 27.58542 13.41852 1.000 20.99406 1222 LYS A N 1
ATOM 2818 C CA . LYS A 1 355 ? 45.23804 26.74475 13.22418 1.000 23.40497 1222 LYS A CA 1
ATOM 2819 C C . LYS A 1 355 ? 45.38489 26.23699 11.79830 1.000 27.75122 1222 LYS A C 1
ATOM 2820 O O . LYS A 1 355 ? 46.44585 25.70265 11.46206 1.000 36.47976 1222 LYS A O 1
ATOM 2826 N N . TYR A 1 356 ? 44.35764 26.35170 10.97348 1.000 19.67897 1223 TYR A N 1
ATOM 2827 C CA . TYR A 1 356 ? 44.35276 25.75604 9.65133 1.000 18.69497 1223 TYR A CA 1
ATOM 2828 C C . TYR A 1 356 ? 44.26983 26.83796 8.59187 1.000 23.86370 1223 TYR A C 1
ATOM 2829 O O . TYR A 1 356 ? 43.59201 27.85060 8.79833 1.000 23.98314 1223 TYR A O 1
ATOM 2838 N N . PRO A 1 357 ? 44.95067 26.66853 7.46449 1.000 22.87741 1224 PRO A N 1
ATOM 2839 C CA . PRO A 1 357 ? 44.86614 27.68764 6.41212 1.000 28.16965 1224 PRO A CA 1
ATOM 2840 C C . PRO A 1 357 ? 43.47979 27.67061 5.78739 1.000 30.19863 1224 PRO A C 1
ATOM 2841 O O . PRO A 1 357 ? 42.91012 26.60695 5.53497 1.000 27.17496 1224 PRO A O 1
ATOM 2845 N N . ASP A 1 358 ? 42.91272 28.85724 5.57930 1.000 28.86956 1225 ASP A N 1
ATOM 2846 C CA . ASP A 1 358 ? 41.64764 28.94628 4.85122 1.000 28.81242 1225 ASP A CA 1
ATOM 2847 C C . ASP A 1 358 ? 41.93346 29.14208 3.36136 1.000 27.05201 1225 ASP A C 1
ATOM 2848 O O . ASP A 1 358 ? 41.63809 30.17018 2.75977 1.000 28.05675 1225 ASP A O 1
ATOM 2853 N N . ALA A 1 359 ? 42.54157 28.12096 2.77397 1.000 30.28903 1226 ALA A N 1
ATOM 2854 C CA . ALA A 1 359 ? 43.07687 28.23065 1.42086 1.000 34.27288 1226 ALA A CA 1
ATOM 2855 C C . ALA A 1 359 ? 43.34831 26.82987 0.88472 1.000 45.55895 1226 ALA A C 1
ATOM 2856 O O . ALA A 1 359 ? 43.03680 25.82660 1.53518 1.000 43.77065 1226 ALA A O 1
ATOM 2858 N N . ASN A 1 360 ? 43.92899 26.77194 -0.31353 1.000 49.15688 1227 ASN A N 1
ATOM 2859 C CA . ASN A 1 360 ? 44.38710 25.53260 -0.93837 1.000 54.85822 1227 ASN A CA 1
ATOM 2860 C C . ASN A 1 360 ? 45.70556 25.76673 -1.66939 1.000 61.47793 1227 ASN A C 1
ATOM 2861 O O . ASN A 1 360 ? 46.40813 24.82019 -2.02501 1.000 73.89507 1227 ASN A O 1
ATOM 2866 N N . GLY B 2 19 ? 42.20388 -1.73942 13.49382 1.000 54.17750 575 GLY B N 1
ATOM 2867 C CA . GLY B 2 19 ? 42.03214 -0.35284 13.88513 1.000 51.97753 575 GLY B CA 1
ATOM 2868 C C . GLY B 2 19 ? 42.65868 -0.01416 15.22227 1.000 45.02374 575 GLY B C 1
ATOM 2869 O O . GLY B 2 19 ? 43.18878 -0.88163 15.91582 1.000 39.91866 575 GLY B O 1
ATOM 2870 N N . ALA B 2 20 ? 42.58449 1.25850 15.58977 1.000 33.17149 576 ALA B N 1
ATOM 2871 C CA . ALA B 2 20 ? 43.25020 1.76338 16.77956 1.000 32.53505 576 ALA B CA 1
ATOM 2872 C C . ALA B 2 20 ? 42.29361 1.80716 17.96794 1.000 25.09040 576 ALA B C 1
ATOM 2873 O O . ALA B 2 20 ? 41.07543 1.67850 17.82917 1.000 25.21273 576 ALA B O 1
ATOM 2875 N N . GLU B 2 21 ? 42.87085 2.00188 19.15628 1.000 20.83888 577 GLU B N 1
ATOM 2876 C CA . GLU B 2 21 ? 42.07718 2.14771 20.37291 1.000 22.71104 577 GLU B CA 1
ATOM 2877 C C . GLU B 2 21 ? 41.46722 3.53368 20.49207 1.000 21.97428 577 GLU B C 1
ATOM 2878 O O . GLU B 2 21 ? 40.44950 3.70448 21.16561 1.000 22.54216 577 GLU B O 1
ATOM 2884 N N . SER B 2 22 ? 42.09364 4.53809 19.89040 1.000 19.86033 578 SER B N 1
ATOM 2885 C CA . SER B 2 22 ? 41.56359 5.88634 19.97223 1.000 19.09625 578 SER B CA 1
ATOM 2886 C C . SER B 2 22 ? 41.99518 6.64254 18.73220 1.000 23.25597 578 SER B C 1
ATOM 2887 O O . SER B 2 22 ? 42.97644 6.28649 18.07236 1.000 25.25941 578 SER B O 1
ATOM 2890 N N . ILE B 2 23 ? 41.22713 7.68021 18.41414 1.000 20.75941 579 ILE B N 1
ATOM 2891 C CA . ILE B 2 23 ? 41.48752 8.55989 17.28147 1.000 22.60008 579 ILE B CA 1
ATOM 2892 C C . ILE B 2 23 ? 41.60230 9.98446 17.81586 1.000 21.22827 579 ILE B C 1
ATOM 2893 O O . ILE B 2 23 ? 40.71527 10.45045 18.54281 1.000 20.94322 579 ILE B O 1
ATOM 2898 N N . SER B 2 24 ? 42.69268 10.67113 17.46191 1.000 18.85126 580 SER B N 1
ATOM 2899 C CA . SER B 2 24 ? 42.89396 12.07079 17.83643 1.000 18.92282 580 SER B CA 1
ATOM 2900 C C . SER B 2 24 ? 42.34865 12.98891 16.74054 1.000 17.75703 580 SER B C 1
ATOM 2901 O O . SER B 2 24 ? 42.77215 12.90085 15.58240 1.000 18.76414 580 SER B O 1
ATOM 2904 N N . LEU B 2 25 ? 41.41666 13.87983 17.09705 1.000 15.74604 581 LEU B N 1
ATOM 2905 C CA . LEU B 2 25 ? 40.89918 14.79070 16.08109 1.000 17.50160 581 LEU B CA 1
ATOM 2906 C C . LEU B 2 25 ? 42.00303 15.69648 15.55468 1.000 17.33579 581 LEU B C 1
ATOM 2907 O O . LEU B 2 25 ? 42.08583 15.95019 14.34908 1.000 18.07169 581 LEU B O 1
ATOM 2912 N N . LEU B 2 26 ? 42.88423 16.16981 16.43867 1.000 17.35010 582 LEU B N 1
ATOM 2913 C CA . LEU B 2 26 ? 43.93507 17.07471 15.96787 1.000 18.41521 582 LEU B CA 1
ATOM 2914 C C . LEU B 2 26 ? 44.89210 16.35045 15.02777 1.000 19.75052 582 LEU B C 1
ATOM 2915 O O . LEU B 2 26 ? 45.38234 16.94298 14.05516 1.000 20.89970 582 LEU B O 1
ATOM 2920 N N . GLU B 2 27 ? 45.14633 15.06608 15.27602 1.000 19.02290 583 GLU B N 1
ATOM 2921 C CA . GLU B 2 27 ? 45.95484 14.29859 14.33679 1.000 20.14682 583 GLU B CA 1
ATOM 2922 C C . GLU B 2 27 ? 45.25140 14.14529 12.99518 1.000 21.82643 583 GLU B C 1
ATOM 2923 O O . GLU B 2 27 ? 45.88142 14.30394 11.94170 1.000 24.25119 583 GLU B O 1
ATOM 2929 N N . LEU B 2 28 ? 43.94192 13.85412 13.00922 1.000 18.62420 584 LEU B N 1
ATOM 2930 C CA . LEU B 2 28 ? 43.18349 13.74467 11.76274 1.000 22.59715 584 LEU B CA 1
ATOM 2931 C C . LEU B 2 28 ? 43.22475 15.02769 10.95056 1.000 21.77668 584 LEU B C 1
ATOM 2932 O O . LEU B 2 28 ? 43.14281 14.98496 9.71681 1.000 24.15600 584 LEU B O 1
ATOM 2937 N N . CYS B 2 29 ? 43.30786 16.17200 11.61934 1.000 20.72032 585 CYS B N 1
ATOM 2938 C CA . CYS B 2 29 ? 43.23410 17.46558 10.96297 1.000 18.54550 585 CYS B CA 1
ATOM 2939 C C . CYS B 2 29 ? 44.60079 18.02366 10.59785 1.000 24.20304 585 CYS B C 1
ATOM 2940 O O . CYS B 2 29 ? 44.67549 19.12111 10.04721 1.000 22.57482 585 CYS B O 1
ATOM 2943 N N . ARG B 2 30 ? 45.68245 17.31343 10.89826 1.000 24.77862 586 ARG B N 1
ATOM 2944 C CA . ARG B 2 30 ? 46.99065 17.75022 10.43810 1.000 30.18665 586 ARG B CA 1
ATOM 2945 C C . ARG B 2 30 ? 46.99694 17.83563 8.91572 1.000 24.70683 586 ARG B C 1
ATOM 2946 O O . ARG B 2 30 ? 46.49258 16.94180 8.22775 1.000 37.93939 586 ARG B O 1
ATOM 2954 N N . ASN B 2 31 ? 47.52190 18.94224 8.40228 1.000 35.54070 587 ASN B N 1
ATOM 2955 C CA . ASN B 2 31 ? 47.63226 19.17314 6.96281 1.000 44.26331 587 ASN B CA 1
ATOM 2956 C C . ASN B 2 31 ? 46.26661 19.18427 6.26882 1.000 43.22046 587 ASN B C 1
ATOM 2957 O O . ASN B 2 31 ? 46.15093 18.80070 5.10332 1.000 56.61309 587 ASN B O 1
ATOM 2962 N N . THR B 2 32 ? 45.21647 19.60904 6.97215 1.000 27.84960 588 THR B N 1
ATOM 2963 C CA . THR B 2 32 ? 43.92659 19.88968 6.35143 1.000 27.88016 588 THR B CA 1
ATOM 2964 C C . THR B 2 32 ? 43.70412 21.39626 6.31779 1.000 26.95292 588 THR B C 1
ATOM 2965 O O . THR B 2 32 ? 44.35215 22.15880 7.04133 1.000 25.41311 588 THR B O 1
ATOM 2969 N N . ASN B 2 33 ? 42.78818 21.83600 5.46021 1.000 22.95529 589 ASN B N 1
ATOM 2970 C CA . ASN B 2 33 ? 42.44689 23.24406 5.48309 1.000 27.78310 589 ASN B CA 1
ATOM 2971 C C . ASN B 2 33 ? 41.26949 23.45232 6.43358 1.000 23.02292 589 ASN B C 1
ATOM 2972 O O . ASN B 2 33 ? 40.72897 22.50732 7.02210 1.000 22.41375 589 ASN B O 1
ATOM 2977 N N . ARG B 2 34 ? 40.87740 24.71329 6.58894 1.000 21.74574 590 ARG B N 1
ATOM 2978 C CA . ARG B 2 34 ? 39.89365 25.07744 7.60161 1.000 20.36099 590 ARG B CA 1
ATOM 2979 C C . ARG B 2 34 ? 38.55347 24.38800 7.36327 1.000 21.17827 590 ARG B C 1
ATOM 2980 O O . ARG B 2 34 ? 37.92118 23.90471 8.31112 1.000 20.08703 590 ARG B O 1
ATOM 2988 N N . LYS B 2 35 ? 38.09344 24.34082 6.10730 1.000 18.28404 591 LYS B N 1
ATOM 2989 C CA . LYS B 2 35 ? 36.80539 23.71169 5.83275 1.000 17.62519 591 LYS B CA 1
ATOM 2990 C C . LYS B 2 35 ? 36.86192 22.21318 6.09684 1.000 19.53958 591 LYS B C 1
ATOM 2991 O O . LYS B 2 35 ? 35.91389 21.63529 6.64777 1.000 19.39457 591 LYS B O 1
ATOM 2997 N N . GLN B 2 36 ? 37.96750 21.56974 5.71542 1.000 19.42323 592 GLN B N 1
ATOM 2998 C CA . GLN B 2 36 ? 38.11547 20.14384 5.96876 1.000 21.27449 592 GLN B CA 1
ATOM 2999 C C . GLN B 2 36 ? 38.17406 19.85134 7.46241 1.000 20.55335 592 GLN B C 1
ATOM 3000 O O . GLN B 2 36 ? 37.57672 18.87365 7.93376 1.000 20.41434 592 GLN B O 1
ATOM 3006 N N . ALA B 2 37 ? 38.91325 20.66852 8.21596 1.000 18.58448 593 ALA B N 1
ATOM 3007 C CA . ALA B 2 37 ? 39.01721 20.44986 9.65611 1.000 18.16352 593 ALA B CA 1
ATOM 3008 C C . ALA B 2 37 ? 37.65717 20.61001 10.32631 1.000 16.01110 593 ALA B C 1
ATOM 3009 O O . ALA B 2 37 ? 37.25374 19.78262 11.15742 1.000 16.37145 593 ALA B O 1
ATOM 3011 N N . ALA B 2 38 ? 36.92406 21.66785 9.96288 1.000 14.51136 594 ALA B N 1
ATOM 3012 C CA . ALA B 2 38 ? 35.59569 21.87253 10.52693 1.000 15.97097 594 ALA B CA 1
ATOM 3013 C C . ALA B 2 38 ? 34.68033 20.69036 10.23650 1.000 16.92232 594 ALA B C 1
ATOM 3014 O O . ALA B 2 38 ? 33.87246 20.29540 11.08733 1.000 17.78988 594 ALA B O 1
ATOM 3016 N N . ALA B 2 39 ? 34.79620 20.10866 9.03372 1.000 18.16755 595 ALA B N 1
ATOM 3017 C CA . ALA B 2 39 ? 33.94617 18.97107 8.68989 1.000 18.96757 595 ALA B CA 1
ATOM 3018 C C . ALA B 2 39 ? 34.29013 17.74478 9.52463 1.000 18.21298 595 ALA B C 1
ATOM 3019 O O . ALA B 2 39 ? 33.39543 16.97511 9.90486 1.000 19.62476 595 ALA B O 1
ATOM 3021 N N . LYS B 2 40 ? 35.57487 17.54133 9.82327 1.000 17.23207 596 LYS B N 1
ATOM 3022 C CA . LYS B 2 40 ? 35.93502 16.42356 10.69125 1.000 18.58227 596 LYS B CA 1
ATOM 3023 C C . LYS B 2 40 ? 35.41114 16.64340 12.10678 1.000 17.76928 596 LYS B C 1
ATOM 3024 O O . LYS B 2 40 ? 34.88557 15.71364 12.72759 1.000 17.81067 596 LYS B O 1
ATOM 3030 N N . PHE B 2 41 ? 35.50091 17.87678 12.61162 1.000 16.52826 597 PHE B N 1
ATOM 3031 C CA . PHE B 2 41 ? 34.93890 18.19481 13.92304 1.000 15.75279 597 PHE B CA 1
ATOM 3032 C C . PHE B 2 41 ? 33.43939 17.92682 13.94003 1.000 16.85178 597 PHE B C 1
ATOM 3033 O O . PHE B 2 41 ? 32.91798 17.27298 14.85822 1.000 15.72833 597 PHE B O 1
ATOM 3041 N N . TYR B 2 42 ? 32.72879 18.39334 12.90841 1.000 17.23549 598 TYR B N 1
ATOM 3042 C CA . TYR B 2 42 ? 31.28700 18.17444 12.87908 1.000 17.73276 598 TYR B CA 1
ATOM 3043 C C . TYR B 2 42 ? 30.96168 16.68569 12.81337 1.000 18.15731 598 TYR B C 1
ATOM 3044 O O . TYR B 2 42 ? 30.01152 16.22800 13.45781 1.000 17.47224 598 TYR B O 1
ATOM 3053 N N . SER B 2 43 ? 31.75816 15.91422 12.06675 1.000 18.31950 599 SER B N 1
ATOM 3054 C CA . SER B 2 43 ? 31.50866 14.47192 11.96471 1.000 17.71283 599 SER B CA 1
ATOM 3055 C C . SER B 2 43 ? 31.64696 13.78146 13.32314 1.000 18.73821 599 SER B C 1
ATOM 3056 O O . SER B 2 43 ? 30.90881 12.83082 13.61649 1.000 19.97803 599 SER B O 1
ATOM 3059 N N . PHE B 2 44 ? 32.56918 14.25459 14.17483 1.000 18.16435 600 PHE B N 1
ATOM 3060 C CA . PHE B 2 44 ? 32.65798 13.71095 15.53314 1.000 16.49894 600 PHE B CA 1
ATOM 3061 C C . PHE B 2 44 ? 31.36901 13.95252 16.30567 1.000 17.21807 600 PHE B C 1
ATOM 3062 O O . PHE B 2 44 ? 30.92943 13.09991 17.08709 1.000 18.18505 600 PHE B O 1
ATOM 3070 N N . LEU B 2 45 ? 30.74389 15.11635 16.10645 1.000 15.01964 601 LEU B N 1
ATOM 3071 C CA . LEU B 2 45 ? 29.49569 15.38716 16.80870 1.000 15.09247 601 LEU B CA 1
ATOM 3072 C C . LEU B 2 45 ? 28.40086 14.43765 16.34472 1.000 16.63047 601 LEU B C 1
ATOM 3073 O O . LEU B 2 45 ? 27.60036 13.96109 17.15619 1.000 20.12353 601 LEU B O 1
ATOM 3078 N N . VAL B 2 46 ? 28.34068 14.19079 15.03566 1.000 16.77911 602 VAL B N 1
ATOM 3079 C CA . VAL B 2 46 ? 27.33038 13.30798 14.46805 1.000 17.08144 602 VAL B CA 1
ATOM 3080 C C . VAL B 2 46 ? 27.56247 11.87757 14.93066 1.000 18.74148 602 VAL B C 1
ATOM 3081 O O . VAL B 2 46 ? 26.62386 11.18760 15.34543 1.000 20.24244 602 VAL B O 1
ATOM 3085 N N . LEU B 2 47 ? 28.81542 11.41984 14.88867 1.000 20.25613 603 LEU B N 1
ATOM 3086 C CA . LEU B 2 47 ? 29.11605 10.06361 15.33777 1.000 19.09622 603 LEU B CA 1
ATOM 3087 C C . LEU B 2 47 ? 28.77129 9.88159 16.80923 1.000 20.72826 603 LEU B C 1
ATOM 3088 O O . LEU B 2 47 ? 28.30308 8.80690 17.21590 1.000 20.69384 603 LEU B O 1
ATOM 3093 N N . LYS B 2 48 ? 29.02280 10.90395 17.62843 1.000 16.01823 604 LYS B N 1
ATOM 3094 C CA . LYS B 2 48 ? 28.65903 10.83561 19.04106 1.000 17.05624 604 LYS B CA 1
ATOM 3095 C C . LYS B 2 48 ? 27.14560 10.75988 19.21091 1.000 18.81163 604 LYS B C 1
ATOM 3096 O O . LYS B 2 48 ? 26.64319 9.94379 19.99318 1.000 20.66541 604 LYS B O 1
ATOM 3102 N N . LYS B 2 49 ? 26.39504 11.58362 18.47351 1.000 19.88610 605 LYS B N 1
ATOM 3103 C CA . LYS B 2 49 ? 24.93688 11.47795 18.51909 1.000 18.62690 605 LYS B CA 1
ATOM 3104 C C . LYS B 2 49 ? 24.47548 10.07372 18.14160 1.000 20.47839 605 LYS B C 1
ATOM 3105 O O . LYS B 2 49 ? 23.54763 9.53160 18.75628 1.000 24.88691 605 LYS B O 1
ATOM 3111 N N . GLN B 2 50 ? 25.13441 9.45631 17.15900 1.000 18.69010 606 GLN B N 1
ATOM 3112 C CA . GLN B 2 50 ? 24.78428 8.10018 16.74459 1.000 21.74421 606 GLN B CA 1
ATOM 3113 C C . GLN B 2 50 ? 25.32954 7.03201 17.68175 1.000 21.82791 606 GLN B C 1
ATOM 3114 O O . GLN B 2 50 ? 25.09102 5.83490 17.43540 1.000 25.85006 606 GLN B O 1
ATOM 3120 N N . GLN B 2 51 ? 26.03983 7.42588 18.73956 1.000 21.22311 607 GLN B N 1
ATOM 3121 C CA . GLN B 2 51 ? 26.68319 6.52120 19.68917 1.000 25.62160 607 GLN B CA 1
ATOM 3122 C C . GLN B 2 51 ? 27.68270 5.59624 19.01632 1.000 25.70875 607 GLN B C 1
ATOM 3123 O O . GLN B 2 51 ? 27.95761 4.50332 19.52510 1.000 24.29545 607 GLN B O 1
ATOM 3129 N N . ALA B 2 52 ? 28.22583 6.00932 17.87022 1.000 23.91481 608 ALA B N 1
ATOM 3130 C CA . ALA B 2 52 ? 29.29716 5.25436 17.23623 1.000 21.17916 608 ALA B CA 1
ATOM 3131 C C . ALA B 2 52 ? 30.63573 5.45650 17.93066 1.000 21.48278 608 ALA B C 1
ATOM 3132 O O . ALA B 2 52 ? 31.52615 4.61554 17.79037 1.000 23.16503 608 ALA B O 1
ATOM 3134 N N . ILE B 2 53 ? 30.79886 6.56007 18.66889 1.000 21.31211 609 ILE B N 1
ATOM 3135 C CA . ILE B 2 53 ? 32.02410 6.86252 19.39596 1.000 22.18260 609 ILE B CA 1
ATOM 3136 C C . ILE B 2 53 ? 31.66500 7.41141 20.76782 1.000 21.03981 609 ILE B C 1
ATOM 3137 O O . ILE B 2 53 ? 30.56439 7.92331 20.99070 1.000 22.87321 609 ILE B O 1
ATOM 3142 N N . GLU B 2 54 ? 32.62777 7.32244 21.68007 1.000 22.15347 610 GLU B N 1
ATOM 3143 C CA . GLU B 2 54 ? 32.69428 8.16899 22.85997 1.000 24.03649 610 GLU B CA 1
ATOM 3144 C C . GLU B 2 54 ? 33.71649 9.26353 22.59484 1.000 24.15240 610 GLU B C 1
ATOM 3145 O O . GLU B 2 54 ? 34.63290 9.08258 21.79268 1.000 24.16201 610 GLU B O 1
ATOM 3151 N N . LEU B 2 55 ? 33.54196 10.40229 23.26784 1.000 21.65228 611 LEU B N 1
ATOM 3152 C CA . LEU B 2 55 ? 34.38295 11.58635 23.09171 1.000 24.94246 611 LEU B CA 1
ATOM 3153 C C . LEU B 2 55 ? 34.92428 12.02879 24.44115 1.000 25.13389 611 LEU B C 1
ATOM 3154 O O . LEU B 2 55 ? 34.19328 12.02516 25.43745 1.000 25.35697 611 LEU B O 1
ATOM 3159 N N . THR B 2 56 ? 36.20104 12.42222 24.47927 1.000 18.48267 612 THR B N 1
ATOM 3160 C CA . THR B 2 56 ? 36.72370 13.14135 25.63557 1.000 19.87492 612 THR B CA 1
ATOM 3161 C C . THR B 2 56 ? 37.50660 14.35560 25.16917 1.000 22.26573 612 THR B C 1
ATOM 3162 O O . THR B 2 56 ? 38.18836 14.31685 24.14088 1.000 19.80382 612 THR B O 1
ATOM 3166 N N . GLN B 2 57 ? 37.37901 15.44147 25.92765 1.000 19.02814 613 GLN B N 1
ATOM 3167 C CA . GLN B 2 57 ? 38.20299 16.62838 25.74238 1.000 18.16978 613 GLN B CA 1
ATOM 3168 C C . GLN B 2 57 ? 38.65627 17.10729 27.11725 1.000 20.44489 613 GLN B C 1
ATOM 3169 O O . GLN B 2 57 ? 37.81998 17.49868 27.93713 1.000 23.30362 613 GLN B O 1
ATOM 3175 N N . GLU B 2 58 ? 39.97307 17.09530 27.35302 1.000 20.38247 614 GLU B N 1
ATOM 3176 C CA . GLU B 2 58 ? 40.50133 17.32609 28.69992 1.000 28.21632 614 GLU B CA 1
ATOM 3177 C C . GLU B 2 58 ? 40.21227 18.74534 29.18406 1.000 30.92298 614 GLU B C 1
ATOM 3178 O O . GLU B 2 58 ? 39.75738 18.94294 30.31612 1.000 28.14911 614 GLU B O 1
ATOM 3184 N N . GLU B 2 59 ? 40.47014 19.73786 28.34387 1.000 24.97383 615 GLU B N 1
ATOM 3185 C CA . GLU B 2 59 ? 40.27385 21.15128 28.62551 1.000 29.57287 615 GLU B CA 1
ATOM 3186 C C . GLU B 2 59 ? 39.63434 21.76909 27.39667 1.000 23.75975 615 GLU B C 1
ATOM 3187 O O 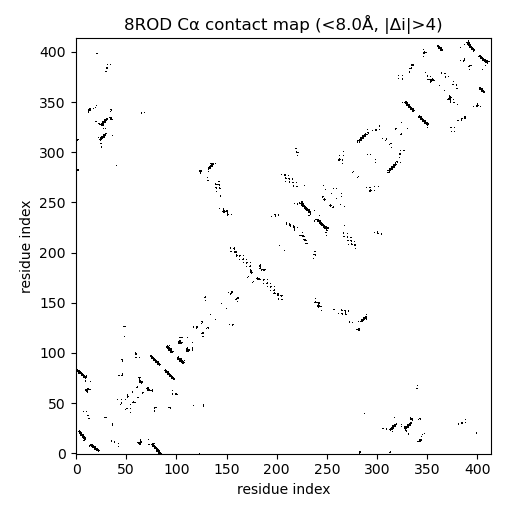. GLU B 2 59 ? 39.82314 21.26406 26.28703 1.000 22.76761 615 GLU B O 1
ATOM 3193 N N . PRO B 2 60 ? 38.92424 22.89351 27.53746 1.000 26.28250 616 PRO B N 1
ATOM 3194 C CA . PRO B 2 60 ? 38.53558 23.63748 26.33521 1.000 21.15118 616 PRO B CA 1
ATOM 3195 C C . PRO B 2 60 ? 39.74012 23.84841 25.42821 1.000 21.01317 616 PRO B C 1
ATOM 3196 O O . PRO B 2 60 ? 40.84021 24.17362 25.88189 1.000 21.59103 616 PRO B O 1
ATOM 3200 N N . TYR B 2 61 ? 39.53166 23.59672 24.14051 1.000 17.99846 617 TYR B N 1
ATOM 3201 C CA . TYR B 2 61 ? 40.50345 23.73013 23.05947 1.000 15.89225 617 TYR B CA 1
ATOM 3202 C C . TYR B 2 61 ? 41.64212 22.72123 23.13350 1.000 17.19777 617 TYR B C 1
ATOM 3203 O O . TYR B 2 61 ? 42.59570 22.83675 22.36458 1.000 20.93707 617 TYR B O 1
ATOM 3212 N N . SER B 2 62 ? 41.54429 21.70935 23.98472 1.000 17.97060 618 SER B N 1
ATOM 3213 C CA . SER B 2 62 ? 42.51120 20.62621 23.92223 1.000 18.09641 618 SER B CA 1
ATOM 3214 C C . SER B 2 62 ? 42.13136 19.65708 22.80077 1.000 18.95473 618 SER B C 1
ATOM 3215 O O . SER B 2 62 ? 41.09512 19.79682 22.13759 1.000 18.32270 618 SER B O 1
ATOM 3218 N N . ASP B 2 63 ? 42.97927 18.65535 22.58713 1.000 19.42323 619 ASP B N 1
ATOM 3219 C CA . ASP B 2 63 ? 42.64145 17.61517 21.62999 1.000 17.28446 619 ASP B CA 1
ATOM 3220 C C . ASP B 2 63 ? 41.32734 16.94739 22.02834 1.000 17.58202 619 ASP B C 1
ATOM 3221 O O . ASP B 2 63 ? 40.92250 16.95229 23.19767 1.000 19.20260 619 ASP B O 1
ATOM 3226 N N . ILE B 2 64 ? 40.63965 16.40952 21.02721 1.000 16.70288 620 ILE B N 1
ATOM 3227 C CA . ILE B 2 64 ? 39.39280 15.67283 21.20940 1.000 13.70701 620 ILE B CA 1
ATOM 3228 C C . ILE B 2 64 ? 39.65210 14.24694 20.76588 1.000 16.27862 620 ILE B C 1
ATOM 3229 O O . ILE B 2 64 ? 40.04619 14.01603 19.61829 1.000 16.88715 620 ILE B O 1
ATOM 3234 N N . ILE B 2 65 ? 39.43286 13.29547 21.66777 1.000 16.12669 621 ILE B N 1
ATOM 3235 C CA . ILE B 2 65 ? 39.81894 11.90128 21.45769 1.000 15.75865 621 ILE B CA 1
ATOM 3236 C C . ILE B 2 65 ? 38.55915 11.06185 21.34494 1.000 21.09916 621 ILE B C 1
ATOM 3237 O O . ILE B 2 65 ? 37.71241 11.08598 22.24438 1.000 20.77024 621 ILE B O 1
ATOM 3242 N N . ALA B 2 66 ? 38.45080 10.29947 20.26273 1.000 18.79713 622 ALA B N 1
ATOM 3243 C CA . ALA B 2 66 ? 37.33344 9.37915 20.07556 1.000 17.53053 622 ALA B CA 1
ATOM 3244 C C . ALA B 2 66 ? 37.76294 7.95290 20.38544 1.000 18.94850 622 ALA B C 1
ATOM 3245 O O . ALA B 2 66 ? 38.86020 7.53536 20.02152 1.000 19.85231 622 ALA B O 1
ATOM 3247 N N . THR B 2 67 ? 36.88734 7.20797 21.03558 1.000 20.91190 623 THR B N 1
ATOM 3248 C CA . THR B 2 67 ? 37.03684 5.77330 21.24357 1.000 21.42296 623 THR B CA 1
ATOM 3249 C C . THR B 2 67 ? 35.75347 5.11039 20.78151 1.000 21.09494 623 THR B C 1
ATOM 3250 O O . THR B 2 67 ? 34.74462 5.78541 20.55922 1.000 20.91137 623 THR B O 1
ATOM 3254 N N . PRO B 2 68 ? 35.74583 3.78161 20.61078 1.000 20.06632 624 PRO B N 1
ATOM 3255 C CA . PRO B 2 68 ? 34.53125 3.14467 20.09089 1.000 21.73037 624 PRO B CA 1
ATOM 3256 C C . PRO B 2 68 ? 33.33653 3.33094 21.02412 1.000 20.53463 624 PRO B C 1
ATOM 3257 O O . PRO B 2 68 ? 33.45162 3.24053 22.24886 1.000 27.41236 624 PRO B O 1
ATOM 3261 N N . GLY B 2 69 ? 32.17921 3.60675 20.42338 1.000 19.58604 625 GLY B N 1
ATOM 3262 C CA . GLY B 2 69 ? 30.95654 3.81414 21.16269 1.000 22.15384 625 GLY B CA 1
ATOM 3263 C C . GLY B 2 69 ? 30.18524 2.51512 21.32393 1.000 23.55717 625 GLY B C 1
ATOM 3264 O O . GLY B 2 69 ? 30.59166 1.46852 20.81467 1.000 24.29639 625 GLY B O 1
ATOM 3265 N N . PRO B 2 70 ? 29.04744 2.56911 22.02214 1.000 20.91319 626 PRO B N 1
ATOM 3266 C CA . PRO B 2 70 ? 28.27630 1.34908 22.30509 1.000 25.05509 626 PRO B CA 1
ATOM 3267 C C . PRO B 2 70 ? 27.40645 0.86850 21.15735 1.000 24.89980 626 PRO B C 1
ATOM 3268 O O . PRO B 2 70 ? 26.79240 -0.19478 21.28661 1.000 22.33009 626 PRO B O 1
ATOM 3272 N N . ARG B 2 71 ? 27.31377 1.58927 20.04609 1.000 22.18564 627 ARG B N 1
ATOM 3273 C CA . ARG B 2 71 ? 26.63375 1.08407 18.86454 1.000 21.80560 627 ARG B CA 1
ATOM 3274 C C . ARG B 2 71 ? 27.64255 0.86554 17.74901 1.000 24.94949 627 ARG B C 1
ATOM 3275 O O . ARG B 2 71 ? 28.57309 1.66325 17.56661 1.000 25.24239 627 ARG B O 1
ATOM 3283 N N . PHE B 2 72 ? 27.45915 -0.23202 17.02450 1.000 25.02809 628 PHE B N 1
ATOM 3284 C CA . PHE B 2 72 ? 28.23925 -0.47127 15.82518 1.000 24.59782 628 PHE B CA 1
ATOM 3285 C C . PHE B 2 72 ? 27.95631 0.61195 14.78775 1.000 28.72266 628 PHE B C 1
ATOM 3286 O O . PHE B 2 72 ? 26.90324 1.25430 14.79794 1.000 36.90480 628 PHE B O 1
ATOM 3294 N N . HIS B 2 73 ? 28.91954 0.81743 13.89386 1.000 34.96367 629 HIS B N 1
ATOM 3295 C CA . HIS B 2 73 ? 28.79665 1.79808 12.82485 1.000 40.83701 629 HIS B CA 1
ATOM 3296 C C . HIS B 2 73 ? 29.67185 1.35302 11.66605 1.000 46.62034 629 HIS B C 1
ATOM 3297 O O . HIS B 2 73 ? 30.73423 0.76236 11.87043 1.000 46.55563 629 HIS B O 1
ATOM 3304 N N . GLY B 2 74 ? 29.22099 1.63971 10.44815 1.000 59.22234 630 GLY B N 1
ATOM 3305 C CA . GLY B 2 74 ? 29.99735 1.28312 9.27527 1.000 72.54211 630 GLY B CA 1
ATOM 3306 C C . GLY B 2 74 ? 31.07736 2.30426 8.96113 1.000 83.85239 630 GLY B C 1
ATOM 3307 O O . GLY B 2 74 ? 30.95366 3.49218 9.25936 1.000 87.97956 630 GLY B O 1
ATOM 3308 N N . SER B 2 75 ? 32.15594 1.81697 8.35016 1.000 88.88202 631 SER B N 1
ATOM 3309 C CA . SER B 2 75 ? 33.27517 2.65410 7.91154 1.000 91.63492 631 SER B CA 1
ATOM 3310 C C . SER B 2 75 ? 33.83701 3.52805 9.03227 1.000 88.03266 631 SER B C 1
ATOM 3311 O O . SER B 2 75 ? 34.53993 4.50670 8.77701 1.000 86.34078 631 SER B O 1
#

Organism: Homo sapiens (NCBI:txid9606)

Foldseek 3Di:
DAWQWKWWDQFAQAHGIAIGDRDDLFEAEEEDPPQCPVSVLLQVLVLLPHDPVVSPDPFQQCRGHPVVVVDGPDQKIKMKTFDDDPPDDTWIWMWMQHPRDTWIDIVNHTDDPVVSQVVLVVQLRHSVLRLQEAAPPGLLCLLVPDQLVVLVSLCSVLVLVVLVVVLVVLVVVQAPVHPDRDGDDPSNVSNVVSLVVSVVSSCLQPVQLQVQLQVLLCLLLVANQKGKGWAAPDVSRRSPHGIDIAMAHHPHDGDGRVPDFLQRSNSSSVSSSVSSCSSRNHAEHEAEASCVRHDLVSLVSVLVVSVVPSNHGYYYYHPDCSNNLSGQKYWYWGWDDDPDTHIHIDIGGNVVDDPDD/DDQKDWLVVVCVPHDPVVSVVSVVVVVVCVVVQQWDWDDPDVPGIIMTGGGPDHDDD

Solvent-accessible surface area: 19438 Å² total; per-residue (Å²): 39,61,0,66,29,0,44,0,23,17,0,32,8,0,96,31,160,23,64,0,1,46,9,70,77,0,0,0,0,0,5,8,129,55,0,9,20,60,25,0,5,15,0,1,2,0,0,0,12,12,146,34,98,90,1,152,28,205,66,16,118,42,0,4,8,4,19,98,79,68,115,77,49,35,113,95,0,23,0,4,0,19,8,7,79,176,87,60,162,57,66,42,0,9,11,2,0,59,56,27,68,38,61,16,34,16,74,119,155,90,16,131,81,141,83,0,24,80,27,0,76,139,30,10,0,15,25,147,16,39,11,0,10,4,82,106,68,28,12,59,58,38,3,84,74,92,49,119,83,7,3,47,34,0,22,74,6,11,111,0,30,108,18,23,154,81,2,73,119,60,53,155,96,30,18,42,84,56,178,104,76,209,30,86,58,95,39,96,97,33,12,74,96,3,46,111,76,12,58,65,77,0,26,62,0,2,88,34,0,20,96,49,0,43,124,17,2,55,33,2,4,89,50,96,54,0,1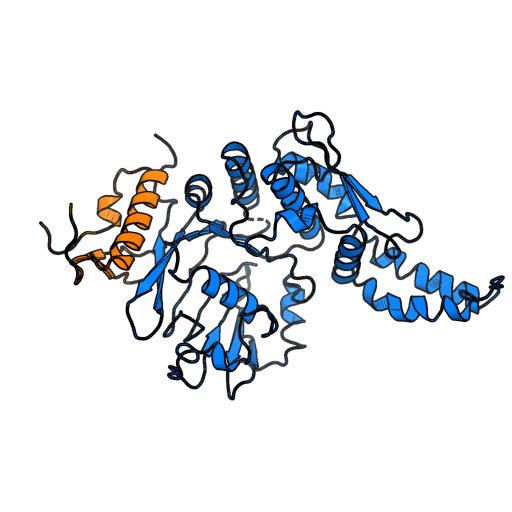02,10,128,9,4,40,90,36,96,133,24,3,7,54,55,2,0,47,11,56,4,33,5,35,64,90,188,119,88,78,23,91,92,13,60,24,6,20,23,0,12,0,0,0,0,2,9,3,0,5,10,50,73,61,78,2,10,0,0,0,0,9,37,1,2,68,43,5,87,93,88,31,0,15,51,1,0,61,14,0,80,120,53,43,104,1,0,0,0,0,1,1,110,66,95,54,0,15,1,37,0,42,0,0,0,0,0,13,14,39,102,49,119,36,80,20,0,79,26,5,4,5,41,0,72,125,17,85,83,64,185,136,72,157,54,74,30,0,51,95,76,0,154,151,19,22,36,80,94,0,0,52,72,0,67,45,10,0,42,48,9,83,79,38,12,20,70,16,90,39,161,108,64,55,28,41,2,51,4,55,102,18,95,150,213,104,56,169

Nearest PDB structures (foldseek):
  8roe-assembly1_A  TM=1.003E+00  e=2.796E-71  Homo sapiens
  8p0a-assembly1_A  TM=9.442E-01  e=3.624E-55  Homo sapiens
  6wge-assembly1_A  TM=9.420E-01  e=1.121E-54  Homo sapiens
  7w1m-assembly1_A  TM=9.287E-01  e=5.057E-51  Homo sapiens
  6wg3-assembly1_A  TM=9.254E-01  e=1.180E-50  Homo sapiens

B-factor: mean 33.09, std 16.38, range [11.59, 142.62]

Secondary structure (DSSP, 8-state):
-EEEEEEEEEETTEEEEEEE----SEEEEE--TTSSHHHHHHHHHHHTT--GGGGT-SSGGGGBTTGGGT--S-SEEEEEEEEE-TTS--EEEEEEEETTEEEEEETTEEE-HHHHHHHHHHTT--TTT-TTEE-TT-HHHHHHS-HHHHHHHHHHHHSGGGGHHHHHHHHHHTTTTSSS----HHHHHHHHHHHHHHHHHHHHHHHHHHHHHHHHHHHHHT-TT-EEEEEESSSSSGGGS-EEEEEE-TTS----STTS-HHHHHHHHHHHHHHHHHHS--SEEEEESTTTT--HHHHHHHHHHHHTT---EEEEE-S-HHHHTTSSEEEEEEEE-SSS-EEEEEEEEGGGS-S--/--S-EEHHHHTTT--HHHHHHHHHHHHHHHHTTSEEEEESSTTS-EEEEE-SS----